Protein AF-C1HEC0-F1 (afdb_monomer_lite)

Organism: Paracoccidioides lutzii (strain ATCC MYA-826 / Pb01) (NCBI:txid502779)

Secondary structure (DSSP, 8-state):
-PPP--EE-SSSSTTGGGTS--TT--TTPBPSS-GGGT-BTTB-HHHHHHHHHSSPPPTT---BHHHHHHHHHHHHHHTT-GGGEE-S-----EEEETTEEEETTTTEEES-EEE---S-SEEPPPPTTTGGGGGSPP--SSS--SSPEEEEE-TTTGGGSS-HHHHHHHHHHHHHHHHHHHHHHTTT-------------HHHHSS-HHHH----TT-EEEEEEEETTEEEEEEE-TTS-EEEEEESEEEEES-EEEE-TTB-HHHHHHHH-SS-HHHHSEE-HHHHHHHHHH-SEEETTEEE-GGGGT--SHHHHHHHHHHHHHHHHHHHHHHHHHHHHHHTTS---S----------------------HHHHHHHHHHHHHHHHHHHHHHHHHHHH--

pLDDT: mean 75.12, std 21.75, range [28.03, 98.31]

InterPro domains:
  IPR029731 OSGIN 1/2 [PTHR15192] (161-333)
  IPR036188 FAD/NAD(P)-binding domain superfamily [G3DSA:3.50.50.60] (1-130)
  IPR036188 FAD/NAD(P)-binding domain superfamily [SSF51905] (12-165)

Sequence (402 aa):
MATSHLVFGDVDQPGGQWTDCPEGTTADVRSLIYAGMLSLPGYSFSEHHEQVHGCSLPPFTRPSRQAVAEYLAAYSISVGISGSIRCNEEIQGIVRTENGFYIGSHNITCNKLILASGVFAESIPPTPLLLPLLRLPSPSPVLSRPAPLLVVGYQSIASEKLPSASLARVRGYYRLMKRAFVQLNQNGSSRSPKLVGGTSIPFLEGRNWEDDYEGIPNTIITDVVLDYETALVAFRCQAGITFSRKVSGLAYVVGRQSTLSYLSNNLLAEIFGKQSLKECERISRKRMRARALEGLEVTNNVFIIGSLTGDSLIRFAYGGCIYAAGRLIQTDLNIQIEEECSQNSGPKTADSEQRIIQSGRGERNHIVLNANESELQKHVERDLAAIWVKSWWDSMFSLIFH

Structure (mmCIF, N/CA/C/O backbone):
data_AF-C1HEC0-F1
#
_entry.id   AF-C1HEC0-F1
#
loop_
_atom_site.group_PDB
_atom_site.id
_atom_site.type_symbol
_atom_site.label_atom_id
_atom_site.label_alt_id
_atom_site.label_comp_id
_atom_site.label_asym_id
_atom_site.label_entity_id
_atom_site.label_seq_id
_atom_site.pdbx_PDB_ins_code
_atom_site.Cartn_x
_atom_site.Cartn_y
_atom_site.Cartn_z
_atom_site.occupancy
_atom_site.B_iso_or_equiv
_atom_site.auth_seq_id
_atom_site.auth_comp_id
_atom_site.auth_asym_id
_atom_site.auth_atom_id
_atom_site.pdbx_PDB_model_num
ATOM 1 N N . MET A 1 1 ? -21.307 -5.844 21.904 1.00 54.81 1 MET A N 1
ATOM 2 C CA . MET A 1 1 ? -22.280 -5.427 20.868 1.00 54.81 1 MET A CA 1
ATOM 3 C C . MET A 1 1 ? -21.508 -5.000 19.629 1.00 54.81 1 MET A C 1
ATOM 5 O O . MET A 1 1 ? -20.398 -4.510 19.790 1.00 54.81 1 MET A O 1
ATOM 9 N N . ALA A 1 2 ? -22.041 -5.214 18.426 1.00 72.50 2 ALA A N 1
ATOM 10 C CA . ALA A 1 2 ? -21.462 -4.652 17.204 1.00 72.50 2 ALA A CA 1
ATOM 11 C C . ALA A 1 2 ? -22.062 -3.259 16.959 1.00 72.50 2 ALA A C 1
ATOM 13 O O . ALA A 1 2 ? -23.281 -3.107 17.019 1.00 72.50 2 ALA A O 1
ATOM 14 N N . THR A 1 3 ? -21.225 -2.255 16.700 1.00 79.88 3 THR A N 1
ATOM 15 C CA . THR A 1 3 ? -21.680 -0.901 16.351 1.00 79.88 3 THR A CA 1
ATOM 16 C C . THR A 1 3 ? -22.266 -0.898 14.933 1.00 79.88 3 THR A C 1
ATOM 18 O O . THR A 1 3 ? -21.709 -1.517 14.018 1.00 79.88 3 THR A O 1
ATOM 21 N N . SER A 1 4 ? -23.392 -0.203 14.736 1.00 89.38 4 SER A N 1
ATOM 22 C CA . SER A 1 4 ? -23.985 -0.009 13.405 1.00 89.38 4 SER A CA 1
ATOM 23 C C . SER A 1 4 ? -23.022 0.767 12.503 1.00 89.38 4 SER A C 1
ATOM 25 O O . SER A 1 4 ? -22.470 1.787 12.915 1.00 89.38 4 SER A O 1
ATOM 27 N N . HIS A 1 5 ? -22.797 0.284 11.282 1.00 92.75 5 HIS A N 1
ATOM 28 C CA . HIS A 1 5 ? -21.830 0.871 10.359 1.00 92.75 5 HIS A CA 1
ATOM 29 C C . HIS A 1 5 ? -22.242 0.679 8.898 1.00 92.75 5 HIS A C 1
ATOM 31 O O . HIS A 1 5 ? -22.913 -0.293 8.543 1.00 92.75 5 HIS A O 1
ATOM 37 N N . LEU A 1 6 ? -21.789 1.613 8.061 1.00 96.06 6 LEU A N 1
ATOM 38 C CA . LEU A 1 6 ? -21.900 1.581 6.607 1.00 96.06 6 LEU A CA 1
ATOM 39 C C . LEU A 1 6 ? -20.525 1.857 5.996 1.00 96.06 6 LEU A C 1
ATOM 41 O O . LEU A 1 6 ? -19.782 2.711 6.482 1.00 96.06 6 LEU A O 1
ATOM 45 N N . VAL A 1 7 ? -20.198 1.131 4.933 1.00 96.06 7 VAL A N 1
ATOM 46 C CA . VAL A 1 7 ? -18.958 1.265 4.166 1.00 96.06 7 VAL A CA 1
ATOM 47 C C . VAL A 1 7 ? -19.335 1.580 2.728 1.00 96.06 7 VAL A C 1
ATOM 49 O O . VAL A 1 7 ? -20.123 0.849 2.142 1.00 96.06 7 VAL A O 1
ATOM 52 N N . PHE A 1 8 ? -18.763 2.636 2.159 1.00 96.56 8 PHE A N 1
ATOM 53 C CA . PHE A 1 8 ? -19.037 3.070 0.789 1.00 96.56 8 PHE A CA 1
ATOM 54 C C . PHE A 1 8 ? -17.798 2.892 -0.088 1.00 96.56 8 PHE A C 1
ATOM 56 O O . PHE A 1 8 ? -16.677 3.147 0.365 1.00 96.56 8 PHE A O 1
ATOM 63 N N . GLY A 1 9 ? -18.007 2.466 -1.330 1.00 94.50 9 GLY A N 1
ATOM 64 C CA . GLY A 1 9 ? -16.983 2.345 -2.359 1.00 94.50 9 GLY A CA 1
ATOM 65 C C . GLY A 1 9 ? -17.551 2.667 -3.738 1.00 94.50 9 GLY A C 1
ATOM 66 O O . GLY A 1 9 ? -18.682 2.308 -4.057 1.00 94.50 9 GLY A O 1
ATOM 67 N N . ASP A 1 10 ? -16.739 3.321 -4.558 1.00 91.81 10 ASP A N 1
ATOM 68 C CA . ASP A 1 10 ? -17.052 3.748 -5.925 1.00 91.81 10 ASP A CA 1
ATOM 69 C C . ASP A 1 10 ? -16.916 2.625 -6.967 1.00 91.81 10 ASP A C 1
ATOM 71 O O . ASP A 1 10 ? -17.342 2.783 -8.107 1.00 91.81 10 ASP A O 1
ATOM 75 N N . VAL A 1 11 ? -16.364 1.478 -6.568 1.00 91.06 11 VAL A N 1
ATOM 76 C CA . VAL A 1 11 ? -16.223 0.272 -7.395 1.00 91.06 11 VAL A CA 1
ATOM 77 C C . VAL A 1 11 ? -17.400 -0.691 -7.220 1.00 91.06 11 VAL A C 1
ATOM 79 O O . VAL A 1 11 ? -18.119 -0.653 -6.218 1.00 91.06 11 VAL A O 1
ATOM 82 N N . ASP A 1 12 ? -17.573 -1.589 -8.187 1.00 91.88 12 ASP A N 1
ATOM 83 C CA . ASP A 1 12 ? -18.703 -2.516 -8.299 1.00 91.88 12 ASP A CA 1
ATOM 84 C C . ASP A 1 12 ? -18.696 -3.671 -7.292 1.00 91.88 12 ASP A C 1
ATOM 86 O O . ASP A 1 12 ? -19.748 -4.249 -7.011 1.00 91.88 12 ASP A O 1
ATOM 90 N N . GLN A 1 13 ? -17.540 -3.974 -6.706 1.00 93.06 13 GLN A N 1
ATOM 91 C CA . GLN A 1 13 ? -17.384 -5.008 -5.689 1.00 93.06 13 GLN A CA 1
ATOM 92 C C . GLN A 1 13 ? -16.298 -4.652 -4.658 1.00 93.06 13 GLN A C 1
ATOM 94 O O . GLN A 1 13 ? -15.401 -3.851 -4.937 1.00 93.06 13 GLN A O 1
ATOM 99 N N . PRO A 1 14 ? -16.314 -5.258 -3.455 1.00 93.44 14 PRO A N 1
ATOM 100 C CA . PRO A 1 14 ? -15.252 -5.060 -2.476 1.00 93.44 14 PRO A CA 1
ATOM 101 C C . PRO A 1 14 ? -13.889 -5.514 -3.012 1.00 93.44 14 PRO A C 1
ATOM 103 O O . PRO A 1 14 ? -13.764 -6.537 -3.678 1.00 93.44 14 PRO A O 1
ATOM 106 N N . GLY A 1 15 ? -12.841 -4.769 -2.668 1.00 90.62 15 GLY A N 1
ATOM 107 C CA . GLY A 1 15 ? -11.467 -5.061 -3.091 1.00 90.62 15 GLY A CA 1
ATOM 108 C C . GLY A 1 15 ? -10.630 -3.806 -3.324 1.00 90.62 15 GLY A C 1
ATOM 109 O O . GLY A 1 15 ? -9.398 -3.872 -3.282 1.00 90.62 15 GLY A O 1
ATOM 110 N N . GLY A 1 16 ? -11.280 -2.650 -3.493 1.00 87.62 16 GLY A N 1
ATOM 111 C CA . GLY A 1 16 ? -10.608 -1.370 -3.718 1.00 87.62 16 GLY A CA 1
ATOM 112 C C . GLY A 1 16 ? -9.693 -1.465 -4.933 1.00 87.62 16 GLY A C 1
ATOM 113 O O . GLY A 1 16 ? -10.071 -2.044 -5.938 1.00 87.62 16 GLY A O 1
ATOM 114 N N . GLN A 1 17 ? -8.439 -1.017 -4.820 1.00 83.94 17 GLN A N 1
ATOM 115 C CA . GLN A 1 17 ? -7.518 -1.051 -5.962 1.00 83.94 17 GLN A CA 1
ATOM 116 C C . GLN A 1 17 ? -7.415 -2.432 -6.637 1.00 83.94 17 GLN A C 1
ATOM 118 O O . GLN A 1 17 ? -7.123 -2.485 -7.819 1.00 83.94 17 GLN A O 1
ATOM 123 N N . TRP A 1 18 ? -7.623 -3.551 -5.933 1.00 88.38 18 TRP A N 1
ATOM 124 C CA . TRP A 1 18 ? -7.474 -4.884 -6.527 1.00 88.38 18 TRP A CA 1
ATOM 125 C C . TRP A 1 18 ? -8.498 -5.181 -7.631 1.00 88.38 18 TRP A C 1
ATOM 127 O O . TRP A 1 18 ? -8.185 -5.995 -8.496 1.00 88.38 18 TRP A O 1
ATOM 137 N N . THR A 1 19 ? -9.656 -4.515 -7.639 1.00 87.00 19 THR A N 1
ATOM 138 C CA . THR A 1 19 ? -10.691 -4.689 -8.673 1.00 87.00 19 THR A CA 1
ATOM 139 C C . THR A 1 19 ? -10.319 -3.993 -9.981 1.00 87.00 19 THR A C 1
ATOM 141 O O . THR A 1 19 ? -10.605 -4.508 -11.058 1.00 87.00 19 THR A O 1
ATOM 144 N N . ASP A 1 20 ? -9.605 -2.871 -9.902 1.00 78.94 20 ASP A N 1
ATOM 145 C CA . ASP A 1 20 ? -9.185 -2.115 -11.080 1.00 78.94 20 ASP A CA 1
ATOM 146 C C . ASP A 1 20 ? -7.992 -2.763 -11.777 1.00 78.94 20 ASP A C 1
ATOM 148 O O . ASP A 1 20 ? -7.100 -3.296 -11.123 1.00 78.94 20 ASP A O 1
ATOM 152 N N . CYS A 1 21 ? -7.885 -2.622 -13.097 1.00 76.25 21 CYS A N 1
ATOM 153 C CA . CYS A 1 21 ? -6.656 -2.907 -13.839 1.00 76.25 21 CYS A CA 1
ATOM 154 C C . CYS A 1 21 ? -6.015 -1.585 -14.283 1.00 76.25 21 CYS A C 1
ATOM 156 O O . CYS A 1 21 ? -6.485 -0.985 -15.250 1.00 76.25 21 CYS A O 1
ATOM 158 N N . PRO A 1 22 ? -4.949 -1.103 -13.611 1.00 69.44 22 PRO A N 1
ATOM 159 C CA . PRO A 1 22 ? -4.229 0.087 -14.042 1.00 69.44 22 PRO A CA 1
ATOM 160 C C . PRO A 1 22 ? -3.825 -0.014 -15.513 1.00 69.44 22 PRO A C 1
ATOM 162 O O . PRO A 1 22 ? -3.410 -1.084 -15.968 1.00 69.44 22 PRO A O 1
ATOM 165 N N . GLU A 1 23 ? -3.900 1.101 -16.239 1.00 62.81 23 GLU A N 1
ATOM 166 C CA . GLU A 1 23 ? -3.520 1.156 -17.652 1.00 62.81 23 GLU A CA 1
ATOM 167 C C . GLU A 1 23 ? -2.161 0.483 -17.909 1.00 62.81 23 GLU A C 1
ATOM 169 O O . GLU A 1 23 ? -1.155 0.774 -17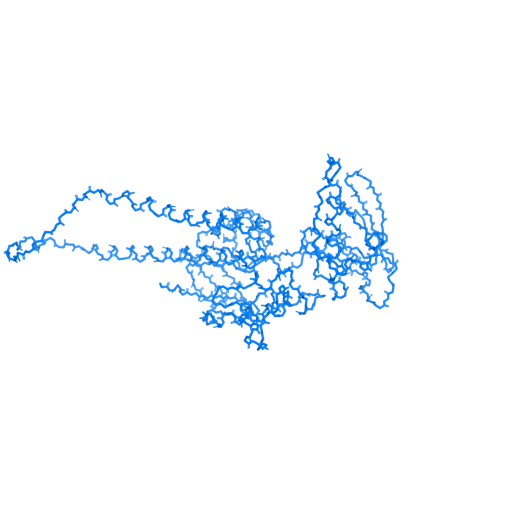.255 1.00 62.81 23 GLU A O 1
ATOM 174 N N . GLY A 1 24 ? -2.138 -0.437 -18.876 1.00 61.75 24 GLY A N 1
ATOM 175 C CA . GLY A 1 24 ? -0.943 -1.195 -19.249 1.00 61.75 24 GLY A CA 1
ATOM 176 C C . GLY A 1 24 ? -0.665 -2.434 -18.394 1.00 61.75 24 GLY A C 1
ATOM 177 O O . GLY A 1 24 ? 0.312 -3.129 -18.666 1.00 61.75 24 GLY A O 1
ATOM 178 N N . THR A 1 25 ? -1.502 -2.741 -17.403 1.00 64.75 25 THR A N 1
ATOM 179 C CA . THR A 1 25 ? -1.455 -4.003 -16.651 1.00 64.75 25 THR A CA 1
ATOM 180 C C . THR A 1 25 ? -2.595 -4.930 -17.037 1.00 64.75 25 THR A C 1
ATOM 182 O O . THR A 1 25 ? -3.514 -4.556 -17.761 1.00 64.75 25 THR A O 1
ATOM 185 N N . THR A 1 26 ? -2.505 -6.168 -16.568 1.00 74.94 26 THR A N 1
ATOM 186 C CA . THR A 1 26 ? -3.503 -7.199 -16.807 1.00 74.94 26 THR A CA 1
ATOM 187 C C . THR A 1 26 ? -3.918 -7.837 -15.479 1.00 74.94 26 THR A C 1
ATOM 189 O O . THR A 1 26 ? -3.178 -7.817 -14.491 1.00 74.94 26 THR A O 1
ATOM 192 N N . ALA A 1 27 ? -5.121 -8.399 -15.442 1.00 79.25 27 ALA A N 1
ATOM 193 C CA . ALA A 1 27 ? -5.706 -9.030 -14.258 1.00 79.25 27 ALA A CA 1
ATOM 194 C C . ALA A 1 27 ? -4.865 -10.210 -13.705 1.00 79.25 27 ALA A C 1
ATOM 196 O O . ALA A 1 27 ? -4.876 -10.499 -12.505 1.00 79.25 27 ALA A O 1
ATOM 197 N N . ASP A 1 28 ? -4.066 -10.850 -14.560 1.00 80.44 28 ASP A N 1
ATOM 198 C CA . ASP A 1 28 ? -3.179 -11.984 -14.274 1.00 80.44 28 ASP A CA 1
ATOM 199 C C . ASP A 1 28 ? -1.830 -11.591 -13.641 1.00 80.44 28 ASP A C 1
ATOM 201 O O . ASP A 1 28 ? -1.041 -12.462 -13.253 1.00 80.44 28 ASP A O 1
ATOM 205 N N . VAL A 1 29 ? -1.555 -10.292 -13.457 1.00 78.81 29 VAL A N 1
ATOM 206 C CA . VAL A 1 29 ? -0.331 -9.840 -12.783 1.00 78.81 29 VAL A CA 1
ATOM 207 C C . VAL A 1 29 ? -0.277 -10.388 -11.360 1.00 78.81 29 VAL A C 1
ATOM 209 O O . VAL A 1 29 ? -1.104 -10.068 -10.509 1.00 78.81 29 VAL A O 1
ATOM 212 N N . ARG A 1 30 ? 0.746 -11.202 -11.079 1.00 8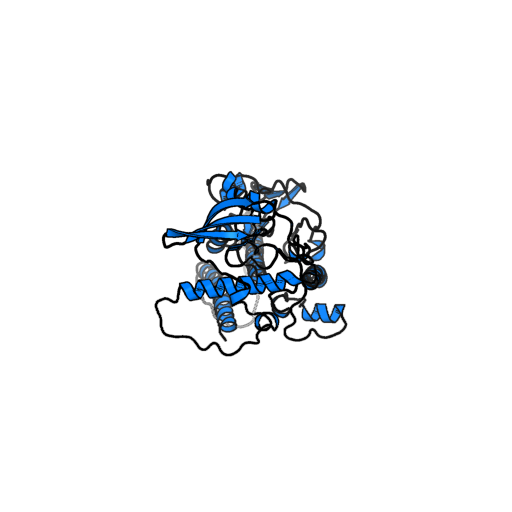3.56 30 ARG A N 1
ATOM 213 C CA . ARG A 1 30 ? 0.948 -11.793 -9.751 1.00 83.56 30 ARG A CA 1
ATOM 214 C C . ARG A 1 30 ? 1.342 -10.750 -8.713 1.00 83.56 30 ARG A C 1
ATOM 216 O O . ARG A 1 30 ? 2.252 -9.939 -8.949 1.00 83.56 30 ARG A O 1
ATOM 223 N N . SER A 1 31 ? 0.727 -10.867 -7.539 1.00 82.62 31 SER A N 1
ATOM 224 C CA . SER A 1 31 ? 1.071 -10.139 -6.324 1.00 82.62 31 SER A CA 1
ATOM 225 C C . SER A 1 31 ? 2.558 -10.285 -5.987 1.00 82.62 31 SER A C 1
ATOM 227 O O . SER A 1 31 ? 3.212 -11.290 -6.285 1.00 82.62 31 SER A O 1
ATOM 229 N N . LEU A 1 32 ? 3.116 -9.258 -5.348 1.00 79.94 32 LEU A N 1
ATOM 230 C CA . LEU A 1 32 ? 4.465 -9.318 -4.779 1.00 79.94 32 LEU A CA 1
ATOM 231 C C . LEU A 1 32 ? 4.505 -10.110 -3.464 1.00 79.94 32 LEU A C 1
ATOM 233 O O . LEU A 1 32 ? 5.590 -10.448 -2.993 1.00 79.94 32 LEU A O 1
ATOM 237 N N . ILE A 1 33 ? 3.337 -10.389 -2.892 1.00 84.06 33 ILE A N 1
ATOM 238 C CA . ILE A 1 33 ? 3.138 -10.982 -1.577 1.00 84.06 33 ILE A CA 1
ATOM 239 C C . ILE A 1 33 ? 2.618 -12.414 -1.761 1.00 84.06 33 ILE A C 1
ATOM 241 O O . ILE A 1 33 ? 1.847 -12.690 -2.682 1.00 84.06 33 ILE A O 1
ATOM 245 N N . TYR A 1 34 ? 3.054 -13.331 -0.899 1.00 90.75 34 TYR A N 1
ATOM 246 C CA . TYR A 1 34 ? 2.520 -14.692 -0.872 1.00 90.75 34 TYR A CA 1
ATOM 247 C C . TYR A 1 34 ? 1.080 -14.700 -0.359 1.00 90.75 34 TYR A C 1
ATOM 249 O O . TYR A 1 34 ? 0.746 -13.937 0.542 1.00 90.75 34 TYR A O 1
ATOM 257 N N . ALA A 1 35 ? 0.250 -15.596 -0.886 1.00 92.19 35 ALA A N 1
ATOM 258 C CA . ALA A 1 35 ? -1.159 -15.718 -0.516 1.00 92.19 35 ALA A CA 1
ATOM 259 C C . ALA A 1 35 ? -1.389 -15.787 1.005 1.00 92.19 35 ALA A C 1
ATOM 261 O O . ALA A 1 35 ? -2.244 -15.077 1.521 1.00 92.19 35 ALA A O 1
ATOM 262 N N . GLY A 1 36 ? -0.562 -16.539 1.742 1.00 88.38 36 GLY A N 1
ATOM 263 C CA . GLY A 1 36 ? -0.682 -16.643 3.202 1.00 88.38 36 GLY A CA 1
ATOM 264 C C . GLY A 1 36 ? -0.524 -15.311 3.952 1.00 88.38 36 GLY A C 1
ATOM 265 O O . GLY A 1 36 ? -1.081 -15.146 5.027 1.00 88.38 36 GLY A O 1
ATOM 266 N N . MET A 1 37 ? 0.180 -14.332 3.376 1.00 88.50 37 MET A N 1
ATOM 267 C CA . MET A 1 37 ? 0.322 -12.984 3.947 1.00 88.50 37 MET A CA 1
ATOM 268 C C . MET A 1 37 ? -0.810 -12.024 3.529 1.00 88.50 37 MET A C 1
ATOM 270 O O . MET A 1 37 ? -0.825 -10.875 3.976 1.00 88.50 37 MET A O 1
ATOM 274 N N . LEU A 1 38 ? -1.705 -12.458 2.636 1.00 90.75 38 LEU A N 1
ATOM 275 C CA . LEU A 1 38 ? -2.911 -11.735 2.211 1.00 90.75 38 LEU A CA 1
ATOM 276 C C . LEU A 1 38 ? -4.170 -12.247 2.928 1.00 90.75 38 LEU A C 1
ATOM 278 O O . LEU A 1 38 ? -5.198 -11.575 2.881 1.00 90.75 38 LEU A O 1
ATOM 282 N N . SER A 1 39 ? -4.086 -13.407 3.587 1.00 92.50 39 SER A N 1
ATOM 283 C CA . SER A 1 39 ? -5.171 -13.984 4.380 1.00 92.50 39 SER A CA 1
ATOM 284 C C . SER A 1 39 ? -5.653 -13.031 5.477 1.00 92.50 39 SER A C 1
ATOM 286 O O . SER A 1 39 ? -4.859 -12.345 6.124 1.00 92.50 39 SER A O 1
ATOM 288 N N . LEU A 1 40 ? -6.964 -13.025 5.695 1.00 93.50 40 LEU A N 1
ATOM 289 C CA . LEU A 1 40 ? -7.668 -12.232 6.690 1.00 93.50 40 LEU A CA 1
ATOM 290 C C . LEU A 1 40 ? -8.301 -13.178 7.725 1.00 93.50 40 LEU A C 1
ATOM 292 O O . LEU A 1 40 ? -8.592 -14.332 7.404 1.00 93.50 40 LEU A O 1
ATOM 296 N N . PRO A 1 41 ? -8.492 -12.737 8.977 1.00 92.19 41 PRO A N 1
ATOM 297 C CA . PRO A 1 41 ? -9.077 -13.589 10.009 1.00 92.19 41 PRO A CA 1
ATOM 298 C C . PRO A 1 41 ? -10.520 -13.995 9.700 1.00 92.19 41 PRO A C 1
ATOM 300 O O . PRO A 1 41 ? -11.295 -13.200 9.185 1.00 92.19 41 PRO A O 1
ATOM 303 N N . GLY A 1 42 ? -10.886 -15.231 10.037 1.00 93.56 42 GLY A N 1
ATOM 304 C CA . GLY A 1 42 ? -12.236 -15.767 9.829 1.00 93.56 42 GLY A CA 1
ATOM 305 C C . GLY A 1 42 ? -12.508 -16.320 8.426 1.00 93.56 42 GLY A C 1
ATOM 306 O O . GLY A 1 42 ? -13.429 -17.114 8.279 1.00 93.56 42 GLY A O 1
ATOM 307 N N . TYR A 1 43 ? -11.708 -15.952 7.421 1.00 95.88 43 TYR A N 1
ATOM 308 C CA . TYR A 1 43 ? -11.748 -16.553 6.087 1.00 95.88 43 TYR A CA 1
ATOM 309 C C . TYR A 1 43 ? -10.427 -16.288 5.361 1.00 95.88 43 TYR A C 1
ATOM 311 O O . TYR A 1 43 ? -10.147 -15.169 4.937 1.00 95.88 43 TYR A O 1
ATOM 319 N N . SER A 1 44 ? -9.587 -17.312 5.264 1.00 95.69 44 SER A N 1
ATOM 320 C CA . SER A 1 44 ? -8.235 -17.253 4.713 1.00 95.69 44 SER A CA 1
ATOM 321 C C . SER A 1 44 ? -8.205 -17.437 3.195 1.00 95.69 44 SER A C 1
ATOM 323 O O . SER A 1 44 ? -9.107 -18.011 2.586 1.00 95.69 44 SER A O 1
ATOM 325 N N . PHE A 1 45 ? -7.104 -17.015 2.564 1.00 95.94 45 PHE A N 1
ATOM 326 C CA . PHE A 1 45 ? -6.920 -17.207 1.124 1.00 95.94 45 PHE A CA 1
ATOM 327 C C . PHE A 1 45 ? -6.862 -18.695 0.739 1.00 95.94 45 PHE A C 1
ATOM 329 O O . PHE A 1 45 ? -7.312 -19.079 -0.336 1.00 95.94 45 PHE A O 1
ATOM 336 N N . SER A 1 46 ? -6.302 -19.546 1.605 1.00 96.00 46 SER A N 1
ATOM 337 C CA . SER A 1 46 ? -6.260 -20.997 1.396 1.00 96.00 46 SER A CA 1
ATOM 338 C C . SER A 1 46 ? -7.649 -21.625 1.415 1.00 96.00 46 SER A C 1
ATOM 340 O O . SER A 1 46 ? -7.943 -22.414 0.523 1.00 96.00 46 SER A O 1
ATOM 342 N N . GLU A 1 47 ? -8.501 -21.240 2.371 1.00 96.81 47 GLU A N 1
ATOM 343 C CA . GLU A 1 47 ? -9.893 -21.708 2.441 1.00 96.81 47 GLU A CA 1
ATOM 344 C C . GLU A 1 47 ? -10.678 -21.253 1.208 1.00 96.81 47 GLU A C 1
ATOM 346 O O . GLU A 1 47 ? -11.388 -22.048 0.598 1.00 96.81 47 GLU A O 1
ATOM 351 N N . HIS A 1 48 ? -10.486 -20.002 0.780 1.00 97.31 48 HIS A N 1
ATOM 352 C CA . HIS A 1 48 ? -11.085 -19.495 -0.451 1.00 97.31 48 HIS A CA 1
ATOM 353 C C . HIS A 1 48 ? -10.645 -20.282 -1.689 1.00 97.31 48 HIS A C 1
ATOM 355 O O . HIS A 1 48 ? -11.477 -20.704 -2.488 1.00 97.31 48 HIS A O 1
ATOM 361 N N . HIS A 1 49 ? -9.340 -20.519 -1.839 1.00 96.81 49 HIS A N 1
ATOM 362 C CA . HIS A 1 49 ? -8.805 -21.282 -2.964 1.00 96.81 49 HIS A CA 1
ATOM 363 C C . HIS A 1 49 ? -9.356 -22.711 -2.994 1.00 96.81 49 HIS A C 1
ATOM 365 O O . HIS A 1 49 ? -9.733 -23.200 -4.056 1.00 96.81 49 HIS A O 1
ATOM 371 N N . GLU A 1 50 ? -9.425 -23.379 -1.843 1.00 97.25 50 GLU A N 1
ATOM 372 C CA . GLU A 1 50 ? -9.989 -24.724 -1.739 1.00 97.25 50 GLU A CA 1
ATOM 373 C C . GLU A 1 50 ? -11.482 -24.741 -2.081 1.00 97.25 50 GLU A C 1
ATOM 375 O O . GLU A 1 50 ? -11.923 -25.604 -2.836 1.00 97.25 50 GLU A O 1
ATOM 380 N N . GLN A 1 51 ? -12.245 -23.747 -1.624 1.00 96.38 51 GLN A N 1
ATOM 381 C CA . GLN A 1 51 ? -13.666 -23.618 -1.940 1.00 96.38 51 GLN A CA 1
ATOM 382 C C . GLN A 1 51 ? -13.925 -23.375 -3.436 1.00 96.38 51 GLN A C 1
ATOM 384 O O . GLN A 1 51 ? -14.876 -23.926 -3.988 1.00 96.38 51 GLN A O 1
ATOM 389 N N . VAL A 1 52 ? -13.101 -22.555 -4.096 1.00 95.81 52 VAL A N 1
ATOM 390 C CA . VAL A 1 52 ? -13.279 -22.185 -5.512 1.00 95.81 52 VAL A CA 1
ATOM 391 C C . VAL A 1 52 ? -12.720 -23.247 -6.465 1.00 95.81 52 VAL A C 1
ATOM 393 O O . VAL A 1 52 ? -13.320 -23.514 -7.505 1.00 95.81 52 VAL A O 1
ATOM 396 N N . HIS A 1 53 ? -11.581 -23.861 -6.136 1.00 95.88 53 HIS A N 1
ATOM 397 C CA . HIS A 1 53 ? -10.862 -24.768 -7.040 1.00 95.88 53 HIS A CA 1
ATOM 398 C C . HIS A 1 53 ? -10.926 -26.247 -6.635 1.00 95.88 53 HIS A C 1
ATOM 400 O O . HIS A 1 53 ? -10.472 -27.101 -7.396 1.00 95.88 53 HIS A O 1
ATOM 406 N N . GLY A 1 54 ? -11.467 -26.569 -5.457 1.00 97.06 54 GLY A N 1
ATOM 407 C CA . GLY A 1 54 ? -11.572 -27.940 -4.951 1.00 97.06 54 GLY A CA 1
ATOM 408 C C . GLY A 1 54 ? -10.229 -28.579 -4.585 1.00 97.06 54 GLY A C 1
ATOM 409 O O . GLY A 1 54 ? -10.138 -29.803 -4.496 1.00 97.06 54 GLY A O 1
ATOM 410 N N . CYS A 1 55 ? -9.167 -27.784 -4.423 1.00 96.69 55 CYS A N 1
ATOM 411 C CA . CYS A 1 55 ? -7.832 -28.277 -4.099 1.00 96.69 55 CYS A CA 1
ATOM 412 C C . CYS A 1 55 ? -7.057 -27.320 -3.187 1.00 96.69 55 CYS A C 1
ATOM 414 O O . CYS A 1 55 ? -7.293 -26.106 -3.161 1.00 96.69 55 CYS A O 1
ATOM 416 N N . SER A 1 56 ? -6.097 -27.874 -2.445 1.00 95.38 56 SER A N 1
ATOM 417 C CA . SER A 1 56 ? -5.267 -27.095 -1.533 1.00 95.38 56 SER A CA 1
ATOM 418 C C . SER A 1 56 ? -4.390 -26.095 -2.286 1.00 95.38 56 SER A C 1
ATOM 420 O O . SER A 1 56 ? -3.857 -26.364 -3.365 1.00 95.38 56 SER A O 1
ATOM 422 N N . LEU A 1 57 ? -4.227 -24.912 -1.695 1.00 94.62 57 LEU A N 1
ATOM 423 C CA . LEU A 1 57 ? -3.373 -23.869 -2.243 1.00 94.62 57 LEU A CA 1
ATOM 424 C C . LEU A 1 57 ? -1.897 -24.313 -2.198 1.00 94.62 57 LEU A C 1
ATOM 426 O O . LEU A 1 57 ? -1.382 -24.577 -1.106 1.00 94.62 57 LEU A O 1
ATOM 430 N N . PRO A 1 58 ? -1.170 -24.334 -3.331 1.00 93.94 58 PRO A N 1
ATOM 431 C CA . PRO A 1 58 ? 0.238 -24.706 -3.323 1.00 93.94 58 PRO A CA 1
ATOM 432 C C . PRO A 1 58 ? 1.083 -23.775 -2.429 1.00 93.94 58 PRO A C 1
ATOM 434 O O . PRO A 1 58 ? 0.844 -22.557 -2.402 1.00 93.94 58 PRO A O 1
ATOM 437 N N . PRO A 1 59 ? 2.112 -24.291 -1.730 1.00 90.25 59 PRO A N 1
ATOM 438 C CA . PRO A 1 59 ? 3.024 -23.465 -0.945 1.00 90.25 59 PRO A CA 1
ATOM 439 C C . PRO A 1 59 ? 3.671 -22.354 -1.782 1.00 90.25 59 PRO A C 1
ATOM 441 O O . PRO A 1 59 ? 3.955 -22.529 -2.965 1.00 90.25 59 PRO A O 1
ATOM 444 N N . PHE A 1 60 ? 3.928 -21.200 -1.160 1.00 89.50 60 PHE A N 1
ATOM 445 C CA . PHE A 1 60 ? 4.563 -20.035 -1.802 1.00 89.50 60 PHE A CA 1
ATOM 446 C C . PHE A 1 60 ? 3.817 -19.483 -3.031 1.00 89.50 60 PHE A C 1
ATOM 448 O O . PHE A 1 60 ? 4.396 -18.743 -3.836 1.00 89.50 60 PHE A O 1
ATOM 455 N N . THR A 1 61 ? 2.518 -19.774 -3.160 1.00 91.94 61 THR A N 1
ATOM 456 C CA . THR A 1 61 ? 1.682 -19.198 -4.218 1.00 91.94 61 THR A CA 1
ATOM 457 C C . THR A 1 61 ? 1.641 -17.676 -4.109 1.00 91.94 61 THR A C 1
ATOM 459 O O . THR A 1 61 ? 1.411 -17.106 -3.039 1.00 91.94 61 THR A O 1
ATOM 462 N N . ARG A 1 62 ? 1.861 -17.003 -5.242 1.00 92.62 62 ARG A N 1
ATOM 463 C CA . ARG A 1 62 ? 1.640 -15.563 -5.410 1.00 92.62 62 ARG A CA 1
ATOM 464 C C . ARG A 1 62 ? 0.412 -15.373 -6.295 1.00 92.62 62 ARG A C 1
ATOM 466 O O . ARG A 1 62 ? 0.545 -15.568 -7.507 1.00 92.62 62 ARG A O 1
ATOM 473 N N . PRO A 1 63 ? -0.753 -15.045 -5.714 1.00 91.62 63 PRO A N 1
ATOM 474 C CA . PRO A 1 63 ? -2.002 -14.984 -6.461 1.00 91.62 63 PRO A CA 1
ATOM 475 C C . PRO A 1 63 ? -1.957 -13.866 -7.503 1.00 91.62 63 PRO A C 1
ATOM 477 O O . PRO A 1 63 ? -1.206 -12.895 -7.353 1.00 91.62 63 PRO A O 1
ATOM 480 N N . SER A 1 64 ? -2.734 -14.015 -8.575 1.00 91.19 64 SER A N 1
ATOM 481 C CA . SER A 1 64 ? -2.987 -12.923 -9.518 1.00 91.19 64 SER A CA 1
ATOM 482 C C . SER A 1 64 ? -3.751 -11.794 -8.828 1.00 91.19 64 SER A C 1
ATOM 484 O O . SER A 1 64 ? -4.372 -11.999 -7.785 1.00 91.19 64 SER A O 1
ATOM 486 N N . ARG A 1 65 ? -3.716 -10.593 -9.409 1.00 89.94 65 ARG A N 1
ATOM 487 C CA . ARG A 1 65 ? -4.518 -9.459 -8.941 1.00 89.94 65 ARG A CA 1
ATOM 488 C C . ARG A 1 65 ? -6.000 -9.828 -8.874 1.00 89.94 65 ARG A C 1
ATOM 490 O O . ARG A 1 65 ? -6.624 -9.591 -7.847 1.00 89.94 65 ARG A O 1
ATOM 497 N N . GLN A 1 66 ? -6.500 -10.482 -9.921 1.00 91.31 66 GLN A N 1
ATOM 498 C CA . GLN A 1 66 ? -7.863 -11.000 -9.979 1.00 91.31 66 GLN A CA 1
ATOM 499 C C . GLN A 1 66 ? -8.181 -11.949 -8.822 1.00 91.31 66 GLN A C 1
ATOM 501 O O . GLN A 1 66 ? -9.159 -11.726 -8.123 1.00 91.31 66 GLN A O 1
ATOM 506 N N . ALA A 1 67 ? -7.324 -12.936 -8.548 1.00 94.06 67 ALA A N 1
ATOM 507 C CA . ALA A 1 67 ? -7.566 -13.878 -7.457 1.00 94.06 67 ALA A CA 1
ATOM 508 C C . ALA A 1 67 ? -7.571 -13.186 -6.079 1.00 94.06 67 ALA A C 1
ATOM 510 O O . ALA A 1 67 ? -8.268 -13.616 -5.167 1.00 94.06 67 ALA A O 1
ATOM 511 N N . VAL A 1 68 ? -6.811 -12.095 -5.907 1.00 94.25 68 VAL A N 1
ATOM 512 C CA . VAL A 1 68 ? -6.891 -11.266 -4.691 1.00 94.25 68 VAL A CA 1
ATOM 513 C C . VAL A 1 68 ? -8.202 -10.483 -4.629 1.00 94.25 68 VAL A C 1
ATOM 515 O O . VAL A 1 68 ? -8.792 -10.406 -3.557 1.00 94.25 68 VAL A O 1
ATOM 518 N N . ALA A 1 69 ? -8.664 -9.918 -5.745 1.00 93.94 69 ALA A N 1
ATOM 519 C CA . ALA A 1 69 ? -9.935 -9.200 -5.805 1.00 93.94 69 ALA A CA 1
ATOM 520 C C . ALA A 1 69 ? -11.125 -10.121 -5.494 1.00 93.94 69 ALA A C 1
ATOM 522 O O . ALA A 1 69 ? -11.927 -9.802 -4.622 1.00 93.94 69 ALA A O 1
ATOM 523 N N . GLU A 1 70 ? -11.181 -11.292 -6.132 1.00 94.94 70 GLU A N 1
ATOM 524 C CA . GLU A 1 70 ? -12.206 -12.321 -5.907 1.00 94.94 70 GLU A CA 1
ATOM 525 C C . GLU A 1 70 ? -12.230 -12.778 -4.443 1.00 94.94 70 GLU A C 1
ATOM 527 O O . GLU A 1 70 ? -13.291 -12.825 -3.819 1.00 94.94 70 GLU A O 1
ATOM 532 N N . TYR A 1 71 ? -11.052 -13.012 -3.857 1.00 96.62 71 TYR A N 1
ATOM 533 C CA . TYR A 1 71 ? -10.919 -13.341 -2.442 1.00 96.62 71 TYR A CA 1
ATOM 534 C C . TYR A 1 71 ? -11.460 -12.236 -1.519 1.00 96.62 71 TYR A C 1
ATOM 536 O O . TYR A 1 71 ? -12.200 -12.529 -0.581 1.00 96.62 71 TYR A O 1
ATOM 544 N N . LEU A 1 72 ? -11.115 -10.966 -1.764 1.00 95.06 72 LEU A N 1
ATOM 545 C CA . LEU A 1 72 ? -11.569 -9.843 -0.932 1.00 95.06 72 LEU A CA 1
ATOM 546 C C . LEU A 1 72 ? -13.077 -9.584 -1.069 1.00 95.06 72 LEU A C 1
ATOM 548 O O . LEU A 1 72 ? -13.727 -9.250 -0.075 1.00 95.06 72 LEU A O 1
ATOM 552 N N . ALA A 1 73 ? -13.639 -9.778 -2.262 1.00 95.38 73 ALA A N 1
ATOM 553 C CA . ALA A 1 73 ? -15.078 -9.728 -2.484 1.00 95.38 73 ALA A CA 1
ATOM 554 C C . ALA A 1 73 ? -15.790 -10.844 -1.700 1.00 95.38 73 ALA A C 1
ATOM 556 O O . ALA A 1 73 ? -16.691 -10.562 -0.902 1.00 95.38 73 ALA A O 1
ATOM 557 N N . ALA A 1 74 ? -15.326 -12.091 -1.843 1.00 97.06 74 ALA A N 1
ATOM 558 C CA . ALA A 1 74 ? -15.878 -13.255 -1.149 1.00 97.06 74 ALA A CA 1
ATOM 559 C C . ALA A 1 74 ? -15.754 -13.149 0.377 1.00 97.06 74 ALA A C 1
ATOM 561 O O . ALA A 1 74 ? -16.687 -13.505 1.093 1.00 97.06 74 ALA A O 1
ATOM 562 N N . TYR A 1 75 ? -14.646 -12.595 0.880 1.00 96.94 75 TYR A N 1
ATOM 563 C CA . TYR A 1 75 ? -14.410 -12.402 2.311 1.00 96.94 75 TYR A CA 1
ATOM 564 C C . TYR A 1 75 ? -15.568 -11.669 2.997 1.00 96.94 75 TYR A C 1
ATOM 566 O O . TYR A 1 75 ? -16.038 -12.116 4.040 1.00 96.94 75 TYR A O 1
ATOM 574 N N . SER A 1 76 ? -16.070 -10.584 2.395 1.00 94.69 76 SER A N 1
ATOM 575 C CA . SER A 1 76 ? -17.165 -9.790 2.972 1.00 94.69 76 SER A CA 1
ATOM 576 C C . SER A 1 76 ? -18.459 -10.590 3.174 1.00 94.69 76 SER A C 1
ATOM 578 O O . SER A 1 76 ? -19.188 -10.362 4.141 1.00 94.69 76 SER A O 1
ATOM 580 N N . ILE A 1 77 ? -18.716 -11.554 2.288 1.00 96.44 77 ILE A N 1
ATOM 581 C CA . ILE A 1 77 ? -19.855 -12.468 2.359 1.00 96.44 77 ILE A CA 1
ATOM 582 C C . ILE A 1 77 ? -19.584 -13.530 3.427 1.00 96.44 77 ILE A C 1
ATOM 584 O O . ILE A 1 77 ? -20.416 -13.725 4.310 1.00 96.44 77 ILE A O 1
ATOM 588 N N . SER A 1 78 ? -18.407 -14.164 3.390 1.00 96.75 78 SER A N 1
ATOM 589 C CA . SER A 1 78 ? -18.020 -15.240 4.312 1.00 96.75 78 SER A CA 1
ATOM 590 C C . SER A 1 78 ? -18.057 -14.821 5.782 1.00 96.75 78 SER A C 1
ATOM 592 O O . SER A 1 78 ? -18.434 -15.621 6.633 1.00 96.75 78 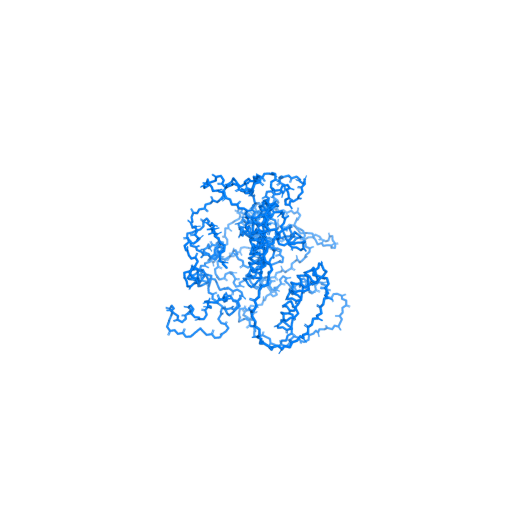SER A O 1
ATOM 594 N N . VAL A 1 79 ? -17.705 -13.568 6.091 1.00 94.50 79 VAL A N 1
ATOM 595 C CA . VAL A 1 79 ? -17.722 -13.041 7.470 1.00 94.50 79 VAL A CA 1
ATOM 596 C C . VAL A 1 79 ? -19.008 -12.280 7.823 1.00 94.50 79 VAL A C 1
ATOM 598 O O . VAL A 1 79 ? -19.107 -11.713 8.908 1.00 94.50 79 VAL A O 1
ATOM 601 N N . GLY A 1 80 ? -20.000 -12.264 6.925 1.00 94.56 80 GLY A N 1
ATOM 602 C CA . GLY A 1 80 ? -21.338 -11.732 7.199 1.00 94.56 80 GLY A CA 1
ATOM 603 C C . GLY A 1 80 ? -21.443 -10.205 7.279 1.00 94.56 80 GLY A C 1
ATOM 604 O O . GLY A 1 80 ? -22.365 -9.701 7.914 1.00 94.56 80 GLY A O 1
ATOM 605 N N . ILE A 1 81 ? -20.528 -9.461 6.647 1.00 93.81 81 ILE A N 1
ATOM 606 C CA . ILE A 1 81 ? -20.521 -7.981 6.654 1.00 93.81 81 ILE A CA 1
ATOM 607 C C . ILE A 1 81 ? -20.976 -7.359 5.330 1.00 93.81 81 ILE A C 1
ATOM 609 O O . ILE A 1 81 ? -21.054 -6.137 5.220 1.00 93.81 81 ILE A O 1
ATOM 613 N N . SER A 1 82 ? -21.281 -8.172 4.317 1.00 95.00 82 SER A N 1
ATOM 614 C CA . SER A 1 82 ? -21.673 -7.699 2.984 1.00 95.00 82 SER A CA 1
ATOM 615 C C . SER A 1 82 ? -22.878 -6.749 3.006 1.00 95.00 82 SER A C 1
ATOM 617 O O . SER A 1 82 ? -22.912 -5.801 2.230 1.00 95.00 82 SER A O 1
ATOM 619 N N . GLY A 1 83 ? -23.823 -6.929 3.938 1.00 95.19 83 GLY A N 1
ATOM 620 C CA . GLY A 1 83 ? -24.993 -6.052 4.092 1.00 95.19 83 GLY A CA 1
ATOM 621 C C . GLY A 1 83 ? -24.676 -4.613 4.528 1.00 95.19 83 GLY A C 1
ATOM 622 O O . GLY A 1 83 ? -25.509 -3.726 4.342 1.00 95.19 83 GLY A O 1
ATOM 623 N N . SER A 1 84 ? -23.482 -4.368 5.073 1.00 95.44 84 SER A N 1
ATOM 624 C CA . SER A 1 84 ? -23.008 -3.035 5.469 1.00 95.44 84 SER A CA 1
ATOM 625 C C . SER A 1 84 ? -22.189 -2.337 4.380 1.00 95.44 84 SER A C 1
ATOM 627 O O . SER A 1 84 ? -21.790 -1.189 4.578 1.00 95.44 84 SER A O 1
ATOM 629 N N . ILE A 1 85 ? -21.921 -2.996 3.248 1.00 96.06 85 ILE A N 1
ATOM 630 C CA . ILE A 1 85 ? -21.097 -2.456 2.162 1.00 96.06 85 ILE A CA 1
ATOM 631 C C . ILE A 1 85 ? -21.992 -1.969 1.017 1.00 96.06 85 ILE A C 1
ATOM 633 O O . ILE A 1 85 ? -22.871 -2.683 0.540 1.00 96.06 85 ILE A O 1
ATOM 637 N N . ARG A 1 86 ? -21.743 -0.740 0.568 1.00 96.56 86 ARG A N 1
ATOM 638 C CA . ARG A 1 86 ? -22.389 -0.070 -0.557 1.00 96.56 86 ARG A CA 1
ATOM 639 C C . ARG A 1 86 ? -21.366 0.134 -1.672 1.00 96.56 86 ARG A C 1
ATOM 641 O O . ARG A 1 86 ? -20.380 0.844 -1.484 1.00 96.56 86 ARG A O 1
ATOM 648 N N . CYS A 1 87 ? -21.579 -0.542 -2.794 1.00 95.06 87 CYS A N 1
ATOM 649 C CA . CYS A 1 87 ? -20.728 -0.495 -3.985 1.00 95.06 87 CYS A CA 1
ATOM 650 C C . CYS A 1 87 ? -21.348 0.419 -5.051 1.00 95.06 87 CYS A C 1
ATOM 652 O O . CYS A 1 87 ? -22.565 0.594 -5.067 1.00 95.06 87 CYS A O 1
ATOM 654 N N . ASN A 1 88 ? -20.531 0.940 -5.970 1.00 95.06 88 ASN A N 1
ATOM 655 C CA . ASN A 1 88 ? -20.914 1.950 -6.969 1.00 95.06 88 ASN A CA 1
ATOM 656 C C . ASN A 1 88 ? -21.497 3.243 -6.360 1.00 95.06 88 ASN A C 1
ATOM 658 O O . ASN A 1 88 ? -22.353 3.889 -6.965 1.00 95.06 88 ASN A O 1
ATOM 662 N N . GLU A 1 89 ? -21.048 3.620 -5.163 1.00 95.81 89 GLU A N 1
ATOM 663 C CA . GLU A 1 89 ? -21.523 4.802 -4.439 1.00 95.81 89 GLU A CA 1
ATOM 664 C C . GLU A 1 89 ? -20.342 5.730 -4.119 1.00 95.81 89 GLU A C 1
ATOM 666 O O . GLU A 1 89 ? -19.514 5.455 -3.248 1.00 95.81 89 GLU A O 1
ATOM 671 N N . GLU A 1 90 ? -20.255 6.854 -4.837 1.00 94.25 90 GLU A N 1
ATOM 672 C CA . GLU A 1 90 ? -19.232 7.874 -4.601 1.00 94.25 90 GLU A CA 1
ATOM 673 C C . GLU A 1 90 ? -19.662 8.824 -3.476 1.00 94.25 90 GLU A C 1
ATOM 675 O O . GLU A 1 90 ? -20.726 9.449 -3.517 1.00 94.25 90 GLU A O 1
ATOM 680 N N . ILE A 1 91 ? -18.807 8.978 -2.465 1.00 95.56 91 ILE A N 1
ATOM 681 C CA . ILE A 1 91 ? -19.073 9.865 -1.336 1.00 95.56 91 ILE A CA 1
ATOM 682 C C . ILE A 1 91 ? -18.571 11.272 -1.625 1.00 95.56 91 ILE A C 1
ATOM 684 O O . ILE A 1 91 ? -17.390 11.495 -1.874 1.00 95.56 91 ILE A O 1
ATOM 688 N N . GLN A 1 92 ? -19.467 12.243 -1.482 1.00 96.12 92 GLN A N 1
ATOM 689 C CA . GLN A 1 92 ? -19.163 13.668 -1.567 1.00 96.12 92 GLN A CA 1
ATOM 690 C C . GLN A 1 92 ? -19.881 14.472 -0.477 1.00 96.12 92 GLN A C 1
ATOM 692 O O . GLN A 1 92 ? -20.914 14.051 0.063 1.00 96.12 92 GLN A O 1
ATOM 697 N N . GLY A 1 93 ? -19.338 15.658 -0.186 1.00 96.25 93 GLY A N 1
ATOM 698 C CA . GLY A 1 93 ? -19.973 16.659 0.669 1.00 96.25 93 GLY A CA 1
ATOM 699 C C . GLY A 1 93 ? -19.986 16.296 2.152 1.00 96.25 93 GLY A C 1
ATOM 700 O O . GLY A 1 93 ? -21.007 16.497 2.806 1.00 96.25 93 GLY A O 1
ATOM 701 N N . ILE A 1 94 ? -18.887 15.748 2.684 1.00 97.81 94 ILE A N 1
ATOM 702 C CA . ILE A 1 94 ? -18.779 15.443 4.115 1.00 97.81 94 ILE A CA 1
ATOM 703 C C . ILE A 1 94 ? -18.491 16.722 4.905 1.00 97.81 94 ILE A C 1
ATOM 705 O O . ILE A 1 94 ? -17.442 17.359 4.748 1.00 97.81 94 ILE A O 1
ATOM 709 N N . VAL A 1 95 ? -19.405 17.074 5.803 1.00 97.69 95 VAL A N 1
ATOM 710 C CA . VAL A 1 95 ? -19.316 18.263 6.656 1.00 97.69 95 VAL A CA 1
ATOM 711 C C . VAL A 1 95 ? -19.412 17.845 8.119 1.00 97.69 95 VAL A C 1
ATOM 713 O O . VAL A 1 95 ? -20.200 16.969 8.466 1.00 97.69 95 VAL A O 1
ATOM 716 N N . ARG A 1 96 ? -18.614 18.472 8.990 1.00 97.56 96 ARG A N 1
ATOM 717 C CA . ARG A 1 96 ? -18.761 18.308 10.439 1.00 97.56 96 ARG A CA 1
ATOM 718 C C . ARG A 1 96 ? -20.021 19.028 10.927 1.00 97.56 96 ARG A C 1
ATOM 720 O O . ARG A 1 96 ? -20.261 20.176 10.563 1.00 97.56 96 ARG A O 1
ATOM 727 N N . THR A 1 97 ? -20.775 18.369 11.794 1.00 97.06 97 THR A N 1
ATOM 728 C CA . THR A 1 97 ? -21.914 18.928 12.533 1.00 97.06 97 THR A CA 1
ATOM 729 C C . THR A 1 97 ? -21.602 18.942 14.030 1.00 97.06 97 THR A C 1
ATOM 731 O O . THR A 1 97 ? -20.602 18.371 14.459 1.00 97.06 97 THR A O 1
ATOM 734 N N . GLU A 1 98 ? -22.472 19.540 14.843 1.00 94.12 98 GLU A N 1
ATOM 735 C CA . GLU A 1 98 ? -22.321 19.560 16.308 1.00 94.12 98 GLU A CA 1
ATOM 736 C C . GLU A 1 98 ? -22.198 18.143 16.902 1.00 94.12 98 GLU A C 1
ATOM 738 O O . GLU A 1 98 ? -21.308 17.884 17.706 1.00 94.12 98 GLU A O 1
ATOM 743 N N . ASN A 1 99 ? -23.003 17.199 16.399 1.00 91.75 99 ASN A N 1
ATOM 744 C CA . ASN A 1 99 ? -23.086 15.827 16.920 1.00 91.75 99 ASN A CA 1
ATOM 745 C C . ASN A 1 99 ? -22.356 14.768 16.069 1.00 91.75 99 ASN A C 1
ATOM 747 O O . ASN A 1 99 ? -22.604 13.575 16.231 1.00 91.75 99 ASN A O 1
ATOM 751 N N . GLY A 1 100 ? -21.487 15.168 15.131 1.00 96.19 100 GLY A N 1
ATOM 752 C CA . GLY A 1 100 ? -20.823 14.218 14.229 1.00 96.19 100 GLY A CA 1
ATOM 753 C C . GLY A 1 100 ? -20.584 14.771 12.830 1.00 96.19 100 GLY A C 1
ATOM 754 O O . GLY A 1 100 ? -19.909 15.789 12.664 1.00 96.19 100 GLY A O 1
ATOM 755 N N . PHE A 1 101 ? -21.112 14.082 11.822 1.00 98.25 101 PHE A N 1
ATOM 756 C CA . PHE A 1 101 ? -20.883 14.364 10.411 1.00 98.25 101 PHE A CA 1
ATOM 757 C C . PHE A 1 101 ? -22.160 14.193 9.594 1.00 98.25 101 PHE A C 1
ATOM 759 O O . PHE A 1 101 ? -22.968 13.302 9.852 1.00 98.25 101 PHE A O 1
ATOM 766 N N . TYR A 1 102 ? -22.291 15.018 8.561 1.00 98.31 102 TYR A N 1
ATOM 767 C CA . TYR A 1 102 ? -23.305 14.914 7.522 1.00 98.31 102 TYR A CA 1
ATOM 768 C C . TYR A 1 102 ? -22.638 14.564 6.190 1.00 98.31 102 TYR A C 1
ATOM 770 O O . TYR A 1 102 ? -21.651 15.195 5.809 1.00 98.31 102 TYR A O 1
ATOM 778 N N . ILE A 1 103 ? -23.174 13.566 5.489 1.00 97.94 103 ILE A N 1
ATOM 779 C CA . ILE A 1 103 ? -22.713 13.096 4.182 1.00 97.94 103 ILE A CA 1
ATOM 780 C C . ILE A 1 103 ? -23.715 13.567 3.124 1.00 97.94 103 ILE A C 1
ATOM 782 O O . ILE A 1 103 ? -24.764 12.949 2.932 1.00 97.94 103 ILE A O 1
ATOM 786 N N . GLY A 1 104 ? -23.388 14.661 2.429 1.00 97.50 104 GLY A N 1
ATOM 787 C CA . GLY A 1 104 ? -24.316 15.340 1.517 1.00 97.50 104 GLY A CA 1
ATOM 788 C C . GLY A 1 104 ? -24.802 14.496 0.339 1.00 97.50 104 GLY A C 1
ATOM 789 O O . GLY A 1 104 ? -25.980 14.542 0.008 1.00 97.50 104 GLY A O 1
ATOM 790 N N . SER A 1 105 ? -23.919 13.689 -0.249 1.00 97.25 105 SER A N 1
ATOM 791 C CA . SER A 1 105 ? -24.240 12.789 -1.375 1.00 97.25 105 SER A CA 1
ATOM 792 C C . SER A 1 105 ? -25.358 11.778 -1.084 1.00 97.25 105 SER A C 1
ATOM 794 O O . SER A 1 105 ? -26.096 11.423 -1.996 1.00 97.25 105 SER A O 1
ATOM 796 N N . HIS A 1 106 ? -25.504 11.339 0.170 1.00 97.38 106 HIS A N 1
ATOM 797 C CA . HIS A 1 106 ? -26.434 10.269 0.557 1.00 97.38 106 HIS A CA 1
ATOM 798 C C . HIS A 1 106 ? -27.490 10.723 1.569 1.00 97.38 106 HIS A C 1
ATOM 800 O O . HIS A 1 106 ? -28.362 9.941 1.937 1.00 97.38 106 HIS A O 1
ATOM 806 N N . ASN A 1 107 ? -27.424 11.980 2.024 1.00 97.12 107 ASN A N 1
ATOM 807 C CA . ASN A 1 107 ? -28.285 12.522 3.074 1.00 97.12 107 ASN A CA 1
ATOM 808 C C . ASN A 1 107 ? -28.258 11.668 4.362 1.00 97.12 107 ASN A C 1
ATOM 810 O O . ASN A 1 107 ? -29.293 11.352 4.948 1.00 97.12 107 ASN A O 1
ATOM 814 N N . ILE A 1 108 ? -27.056 11.261 4.784 1.00 96.44 108 ILE A N 1
ATOM 815 C CA . ILE A 1 108 ? -26.829 10.423 5.972 1.00 96.44 108 ILE A CA 1
ATOM 816 C C . ILE A 1 108 ? -26.069 11.224 7.026 1.00 96.44 108 ILE A C 1
ATOM 818 O O . ILE A 1 108 ? -25.158 11.987 6.705 1.00 96.44 108 ILE A O 1
ATOM 822 N N . THR A 1 109 ? -26.406 11.009 8.296 1.00 97.00 109 THR A N 1
ATOM 823 C CA . THR A 1 109 ? -25.629 11.492 9.442 1.00 97.00 109 THR A CA 1
ATOM 824 C C . THR A 1 109 ? -24.920 10.342 10.142 1.00 97.00 109 THR A C 1
ATOM 826 O O . THR A 1 109 ? -25.489 9.260 10.290 1.00 97.00 109 THR A O 1
ATOM 829 N N . CYS A 1 110 ? -23.703 10.573 10.624 1.00 95.88 110 CYS A N 1
ATOM 830 C CA . CYS A 1 110 ? -22.975 9.607 11.442 1.00 95.88 110 CYS A CA 1
ATOM 831 C C . CYS A 1 110 ? -22.162 10.298 12.540 1.00 95.88 110 CYS A C 1
ATOM 833 O O . CYS A 1 110 ? -21.743 11.443 12.398 1.00 95.88 110 CYS A O 1
ATOM 835 N N . ASN A 1 111 ? -21.899 9.589 13.636 1.00 94.44 111 ASN A N 1
ATOM 836 C CA . ASN A 1 111 ? -21.174 10.159 14.779 1.00 94.44 111 ASN A CA 1
ATOM 837 C C . ASN A 1 111 ? -19.655 10.136 14.558 1.00 94.44 111 ASN A C 1
ATOM 839 O O . ASN A 1 111 ? -18.913 10.928 15.136 1.00 94.44 111 ASN A O 1
ATOM 843 N N . LYS A 1 112 ? -19.186 9.187 13.742 1.00 95.19 112 LYS A N 1
ATOM 844 C CA . LYS A 1 112 ? -17.771 8.877 13.540 1.00 95.19 112 LYS A CA 1
ATOM 845 C C . LYS A 1 112 ? -17.503 8.598 12.064 1.00 95.19 112 LYS A C 1
ATOM 847 O O . LYS A 1 112 ? -18.363 8.062 11.364 1.00 95.19 112 LYS A O 1
ATOM 852 N N . LEU A 1 113 ? -16.311 8.964 11.604 1.00 96.69 113 LEU A N 1
ATOM 853 C CA . LEU A 1 113 ? -15.883 8.827 10.215 1.00 96.69 113 LEU A CA 1
ATOM 854 C C . LEU A 1 113 ? -14.597 8.002 10.140 1.00 96.69 113 LEU A C 1
ATOM 856 O O . LEU A 1 113 ? -13.639 8.276 10.860 1.00 96.69 113 LEU A O 1
ATOM 860 N N . ILE A 1 114 ? -14.558 7.016 9.243 1.00 96.56 114 ILE A N 1
ATOM 861 C CA . ILE A 1 114 ? -13.352 6.237 8.945 1.00 96.56 114 ILE A CA 1
ATOM 862 C C . ILE A 1 114 ? -12.991 6.464 7.481 1.00 96.56 114 ILE A C 1
ATOM 864 O O . ILE A 1 114 ? -13.748 6.120 6.578 1.00 96.56 114 ILE A O 1
ATOM 868 N N . LEU A 1 115 ? -11.822 7.045 7.241 1.00 95.88 115 LEU A N 1
ATOM 869 C CA . LEU A 1 115 ? -11.301 7.304 5.908 1.00 95.88 115 LEU A CA 1
ATOM 870 C C . LEU A 1 115 ? -10.434 6.123 5.461 1.00 95.88 115 LEU A C 1
ATOM 872 O O . LEU A 1 115 ? -9.422 5.808 6.092 1.00 95.88 115 LEU A O 1
ATOM 876 N N . ALA A 1 116 ? -10.827 5.497 4.350 1.00 94.19 116 ALA A N 1
ATOM 877 C CA . ALA A 1 116 ? -10.153 4.337 3.761 1.00 94.19 116 ALA A CA 1
ATOM 878 C C . ALA A 1 116 ? -9.975 4.438 2.230 1.00 94.19 116 ALA A C 1
ATOM 880 O O . ALA A 1 116 ? -9.623 3.453 1.589 1.00 94.19 116 ALA A O 1
ATOM 881 N N . SER A 1 117 ? -10.173 5.627 1.647 1.00 91.56 117 SER A N 1
ATOM 882 C CA . SER A 1 117 ? -10.102 5.902 0.195 1.00 91.56 117 SER A CA 1
ATOM 883 C C . SER A 1 117 ? -8.716 5.681 -0.426 1.00 91.56 117 SER A C 1
ATOM 885 O O . SER A 1 117 ? -8.571 5.515 -1.634 1.00 91.56 117 SER A O 1
ATOM 887 N N . GLY A 1 118 ? -7.673 5.646 0.404 1.00 87.88 118 GLY A N 1
ATOM 888 C CA . GLY A 1 118 ? -6.307 5.354 -0.007 1.00 87.88 118 GLY A CA 1
ATOM 889 C C . GLY A 1 118 ? -5.574 6.505 -0.701 1.00 87.88 118 GLY A C 1
ATOM 890 O O . GLY A 1 118 ? -6.092 7.601 -0.872 1.00 87.88 118 GLY A O 1
ATOM 891 N N . VAL A 1 119 ? -4.306 6.267 -1.060 1.00 84.69 119 VAL A N 1
ATOM 892 C CA . VAL A 1 119 ? -3.393 7.288 -1.635 1.00 84.69 119 VAL A CA 1
ATOM 893 C C . VAL A 1 119 ? -2.873 6.930 -3.030 1.00 84.69 119 VAL A C 1
ATOM 895 O O . VAL A 1 119 ? -1.906 7.525 -3.505 1.00 84.69 119 VAL A O 1
ATOM 898 N N . PHE A 1 120 ? -3.481 5.939 -3.685 1.00 79.00 120 PHE A N 1
ATOM 899 C CA . PHE A 1 120 ? -3.030 5.419 -4.978 1.00 79.00 120 PHE A CA 1
ATOM 900 C C . PHE A 1 120 ? -4.094 5.542 -6.075 1.00 79.00 120 PHE A C 1
ATOM 902 O O . PHE A 1 120 ? -4.091 4.737 -6.997 1.00 79.00 120 PHE A O 1
ATOM 909 N N . ALA A 1 121 ? -4.985 6.531 -6.017 1.00 79.81 121 ALA A N 1
ATOM 910 C CA . ALA A 1 121 ? -6.056 6.682 -7.005 1.00 79.81 121 ALA A CA 1
ATOM 911 C C . ALA A 1 121 ? -5.553 7.266 -8.337 1.00 79.81 121 ALA A C 1
ATOM 913 O O . ALA A 1 121 ? -5.799 6.699 -9.394 1.00 79.81 121 ALA A O 1
ATOM 914 N N . GLU A 1 122 ? -4.739 8.320 -8.312 1.00 82.12 122 GLU A N 1
ATOM 915 C CA . GLU A 1 122 ? -4.321 9.064 -9.505 1.00 82.12 122 GLU A CA 1
ATOM 916 C C . GLU A 1 122 ? -2.824 8.924 -9.784 1.00 82.12 122 GLU A C 1
ATOM 918 O O . GLU A 1 122 ? -1.996 9.073 -8.885 1.00 82.12 122 GLU A O 1
ATOM 923 N N . SER A 1 123 ? -2.437 8.707 -11.045 1.00 81.44 123 SER A N 1
ATOM 924 C CA . SER A 1 123 ? -1.025 8.789 -11.444 1.00 81.44 123 SER A CA 1
ATOM 925 C C . SER A 1 123 ? -0.497 10.217 -11.312 1.00 81.44 123 SER A C 1
ATOM 927 O O . SER A 1 123 ? -1.110 11.159 -11.806 1.00 81.44 123 SER A O 1
ATOM 929 N N . ILE A 1 124 ? 0.692 10.375 -10.725 1.00 85.06 124 ILE A N 1
ATOM 930 C CA . ILE A 1 124 ? 1.390 11.666 -10.740 1.00 85.06 124 ILE A CA 1
ATOM 931 C C . ILE A 1 124 ? 1.821 11.950 -12.191 1.00 85.06 124 ILE A C 1
ATOM 933 O O . ILE A 1 124 ? 2.505 11.102 -12.780 1.00 85.06 124 ILE A O 1
ATOM 937 N N . PRO A 1 125 ? 1.439 13.096 -12.788 1.00 87.19 125 PRO A N 1
ATOM 938 C CA . PRO A 1 125 ? 1.800 13.410 -14.166 1.00 87.19 125 PRO A CA 1
ATOM 939 C C . PRO A 1 125 ? 3.300 13.728 -14.297 1.00 87.19 125 PRO A C 1
ATOM 941 O O . PRO A 1 125 ? 3.928 14.161 -13.321 1.00 87.19 125 PRO A O 1
ATOM 944 N N . PRO A 1 126 ? 3.898 13.540 -15.490 1.00 90.25 126 PRO A N 1
ATOM 945 C CA . PRO A 1 126 ? 5.246 14.023 -15.765 1.00 90.25 126 PRO A CA 1
ATOM 946 C C . PRO A 1 126 ? 5.355 15.535 -15.576 1.00 90.25 126 PRO A C 1
ATOM 948 O O . PRO A 1 126 ? 4.399 16.276 -15.806 1.00 90.25 126 PRO A O 1
ATOM 951 N N . THR A 1 127 ? 6.539 16.003 -15.183 1.00 91.56 127 THR A N 1
ATOM 952 C CA . THR A 1 127 ? 6.824 17.442 -15.140 1.00 91.56 127 THR A CA 1
ATOM 953 C C . THR A 1 127 ? 6.711 18.051 -16.544 1.00 91.56 127 THR A C 1
ATOM 955 O O . THR A 1 127 ? 6.918 17.332 -17.526 1.00 91.56 127 THR A O 1
ATOM 958 N N . PRO A 1 128 ? 6.440 19.366 -16.678 1.00 94.19 128 PRO A N 1
ATOM 959 C CA . PRO A 1 128 ? 6.311 20.021 -17.984 1.00 94.19 128 PRO A CA 1
ATOM 960 C C . PRO A 1 128 ? 7.469 19.735 -18.948 1.00 94.19 128 PRO A C 1
ATOM 962 O O . PRO A 1 128 ? 7.240 19.529 -20.135 1.00 94.19 128 PRO A O 1
ATOM 965 N N . LEU A 1 129 ? 8.693 19.626 -18.418 1.00 94.81 129 LEU A N 1
ATOM 966 C CA . LEU A 1 129 ? 9.901 19.279 -19.169 1.00 94.81 129 LEU A CA 1
ATOM 967 C C . LEU A 1 129 ? 9.825 17.904 -19.858 1.00 94.81 129 LEU A C 1
ATOM 969 O O . LEU A 1 129 ? 10.408 17.706 -20.916 1.00 94.81 129 LEU A O 1
ATOM 973 N N . LEU A 1 130 ? 9.116 16.946 -19.260 1.00 94.19 130 LEU A N 1
ATOM 974 C CA . LEU A 1 130 ? 9.013 15.568 -19.743 1.00 94.19 130 LEU A CA 1
ATOM 975 C C . LEU A 1 130 ? 7.767 15.316 -20.594 1.00 94.19 130 LEU A C 1
ATOM 977 O O . LEU A 1 130 ? 7.705 14.296 -21.278 1.00 94.19 130 LEU A O 1
ATOM 981 N N . LEU A 1 131 ? 6.787 16.226 -20.579 1.00 93.12 131 LEU A N 1
ATOM 982 C CA . LEU A 1 131 ? 5.568 16.104 -21.385 1.00 93.12 131 LEU A CA 1
ATOM 983 C C . LEU A 1 131 ? 5.838 15.874 -22.883 1.00 93.12 131 LEU A C 1
ATOM 985 O O . LEU A 1 131 ? 5.123 15.058 -23.467 1.00 93.12 131 LEU A O 1
ATOM 989 N N . PRO A 1 132 ? 6.854 16.496 -23.523 1.00 91.62 132 PRO A N 1
ATOM 990 C CA . PRO A 1 132 ? 7.158 16.227 -24.927 1.00 91.62 132 PRO A CA 1
ATOM 991 C C . PRO A 1 132 ? 7.445 14.750 -25.219 1.00 91.62 132 PRO A C 1
ATOM 993 O O . PRO A 1 132 ? 7.072 14.265 -26.283 1.00 91.62 132 PRO A O 1
ATOM 996 N N . LEU A 1 133 ? 8.035 14.008 -24.273 1.00 91.75 133 LEU A N 1
ATOM 997 C CA . LEU A 1 133 ? 8.371 12.591 -24.457 1.00 91.75 133 LEU A CA 1
ATOM 998 C C . LEU A 1 133 ? 7.143 11.681 -24.541 1.00 91.75 133 LEU A C 1
ATOM 1000 O O . LEU A 1 133 ? 7.250 10.577 -25.068 1.00 91.75 133 LEU A O 1
ATOM 1004 N N . LEU A 1 134 ? 5.983 12.125 -24.044 1.00 88.06 134 LEU A N 1
ATOM 1005 C CA . LEU A 1 134 ? 4.726 11.386 -24.188 1.00 88.06 134 LEU A CA 1
ATOM 1006 C C . LEU A 1 134 ? 4.196 11.400 -25.629 1.00 88.06 134 LEU A C 1
ATOM 1008 O O . LEU A 1 134 ? 3.323 10.605 -25.956 1.00 88.06 134 LEU A O 1
ATOM 1012 N N . ARG A 1 135 ? 4.705 12.302 -26.481 1.00 86.62 135 ARG A N 1
ATOM 1013 C CA . ARG A 1 135 ? 4.348 12.375 -27.908 1.00 86.62 135 ARG A CA 1
ATOM 1014 C C . ARG A 1 135 ? 5.117 11.370 -28.761 1.00 86.62 135 ARG A C 1
ATOM 1016 O O . ARG A 1 135 ? 4.772 11.192 -29.926 1.00 86.62 135 ARG A O 1
ATOM 1023 N N . LEU A 1 136 ? 6.166 10.757 -28.209 1.00 86.56 136 LEU A N 1
ATOM 1024 C CA . LEU A 1 136 ? 6.931 9.736 -28.912 1.00 86.56 136 LEU A CA 1
ATOM 1025 C C . LEU A 1 136 ? 6.070 8.481 -29.117 1.00 86.56 136 LEU A C 1
ATOM 1027 O O . LEU A 1 136 ? 5.198 8.201 -28.286 1.00 86.56 136 LEU A O 1
ATOM 1031 N N . PRO A 1 137 ? 6.296 7.719 -30.203 1.00 76.38 137 PRO A N 1
ATOM 1032 C CA . PRO A 1 137 ? 5.526 6.520 -30.490 1.00 76.38 137 PRO A CA 1
ATOM 1033 C C . PRO A 1 137 ? 5.493 5.583 -29.285 1.00 76.38 137 PRO A C 1
ATOM 1035 O O . PRO A 1 137 ? 6.519 5.303 -28.658 1.00 76.38 137 PRO A O 1
ATOM 1038 N N . SER A 1 138 ? 4.298 5.081 -28.967 1.00 66.19 138 SER A N 1
ATOM 1039 C CA . SER A 1 138 ? 4.165 4.113 -27.888 1.00 66.19 138 SER A CA 1
ATOM 1040 C C . SER A 1 138 ? 5.056 2.905 -28.168 1.00 66.19 138 SER A C 1
ATOM 1042 O O . SER A 1 138 ? 5.136 2.438 -29.307 1.00 66.19 138 SER A O 1
ATOM 1044 N N . PRO A 1 139 ? 5.727 2.379 -27.139 1.00 61.59 139 PRO A N 1
ATOM 1045 C CA . PRO A 1 139 ? 6.629 1.259 -27.298 1.00 61.59 139 PRO A CA 1
ATOM 1046 C C . PRO A 1 139 ? 5.921 0.022 -27.870 1.00 61.59 139 PRO A C 1
ATOM 1048 O O . PRO A 1 139 ? 5.288 -0.728 -27.131 1.00 61.59 139 PRO A O 1
ATOM 1051 N N . SER A 1 140 ? 6.062 -0.226 -29.175 1.00 57.59 140 SER A N 1
ATOM 1052 C CA . SER A 1 140 ? 5.566 -1.456 -29.793 1.00 57.59 140 SER A CA 1
ATOM 1053 C C . SER A 1 140 ? 6.460 -2.636 -29.392 1.00 57.59 140 SER A C 1
ATOM 1055 O O . SER A 1 140 ? 7.688 -2.508 -29.410 1.00 57.59 140 SER A O 1
ATOM 1057 N N . PRO A 1 141 ? 5.890 -3.796 -29.024 1.00 56.19 141 PRO A N 1
ATOM 1058 C CA . PRO A 1 141 ? 6.663 -5.016 -28.813 1.00 56.19 141 PRO A CA 1
ATOM 1059 C C . PRO A 1 141 ? 7.167 -5.638 -30.126 1.00 56.19 141 PRO A C 1
ATOM 1061 O O . PRO A 1 141 ? 8.016 -6.521 -30.070 1.00 56.19 141 PRO A O 1
ATOM 1064 N N . VAL A 1 142 ? 6.653 -5.196 -31.281 1.00 54.91 142 VAL A N 1
ATOM 1065 C CA . VAL A 1 142 ? 6.898 -5.821 -32.594 1.00 54.91 142 VAL A CA 1
ATOM 1066 C C . VAL A 1 142 ? 8.039 -5.146 -33.363 1.00 54.91 142 VAL A C 1
ATOM 1068 O O . VAL A 1 142 ? 8.654 -5.772 -34.220 1.00 54.91 142 VAL A O 1
ATOM 1071 N N . LEU A 1 143 ? 8.357 -3.886 -33.053 1.00 56.66 143 LEU A N 1
ATOM 1072 C CA . LEU A 1 143 ? 9.373 -3.110 -33.767 1.00 56.66 143 LEU A CA 1
ATOM 1073 C C . LEU A 1 143 ? 10.604 -2.868 -32.888 1.00 56.66 143 LEU A C 1
ATOM 1075 O O . LEU A 1 143 ? 10.495 -2.431 -31.739 1.00 56.66 143 LEU A O 1
ATOM 1079 N N . SER A 1 144 ? 11.784 -3.135 -33.452 1.00 64.88 144 SER A N 1
ATOM 1080 C CA . SER A 1 144 ? 13.074 -2.758 -32.873 1.00 64.88 144 SER A CA 1
ATOM 1081 C C . SER A 1 144 ? 13.094 -1.253 -32.621 1.00 64.88 144 SER A C 1
ATOM 1083 O O . SER A 1 144 ? 12.847 -0.466 -33.532 1.00 64.88 144 SER A O 1
ATOM 1085 N N . ARG A 1 145 ? 13.356 -0.834 -31.379 1.00 66.44 145 ARG A N 1
ATOM 1086 C CA . ARG A 1 145 ? 13.349 0.592 -31.038 1.00 66.44 145 ARG A CA 1
ATOM 1087 C C . ARG A 1 145 ? 14.640 1.265 -31.499 1.00 66.44 145 ARG A C 1
ATOM 1089 O O . ARG A 1 145 ? 15.706 0.691 -31.289 1.00 66.44 145 ARG A O 1
ATOM 1096 N N . PRO A 1 146 ? 14.572 2.505 -32.008 1.00 76.81 146 PRO A N 1
ATOM 1097 C CA . PRO A 1 146 ? 15.763 3.247 -32.424 1.00 76.81 146 PRO A CA 1
ATOM 1098 C C . PRO A 1 146 ? 16.629 3.717 -31.241 1.00 76.81 146 PRO A C 1
ATOM 1100 O O . PRO A 1 146 ? 17.772 4.119 -31.433 1.00 76.81 146 PRO A O 1
ATOM 1103 N N . ALA A 1 147 ? 16.086 3.707 -30.019 1.00 84.06 147 ALA A N 1
ATOM 1104 C CA . ALA A 1 147 ? 16.742 4.194 -28.807 1.00 84.06 147 ALA A CA 1
ATOM 1105 C C . ALA A 1 147 ? 16.133 3.546 -27.540 1.00 84.06 147 ALA A C 1
ATOM 1107 O O . ALA A 1 147 ? 15.011 3.025 -27.602 1.00 84.06 147 ALA A O 1
ATOM 1108 N N . PRO A 1 148 ? 16.815 3.575 -26.379 1.00 86.31 148 PRO A N 1
ATOM 1109 C CA . PRO A 1 148 ? 16.289 3.037 -25.120 1.00 86.31 148 PRO A CA 1
ATOM 1110 C C . PRO A 1 148 ? 15.045 3.783 -24.607 1.00 86.31 148 PRO A C 1
ATOM 1112 O O . PRO A 1 148 ? 14.772 4.923 -24.981 1.00 86.31 148 PRO A O 1
ATOM 1115 N N . LEU A 1 149 ? 14.277 3.134 -23.725 1.00 86.62 149 LEU A N 1
ATOM 1116 C CA . LEU A 1 149 ? 13.151 3.755 -23.018 1.00 86.62 149 LEU A CA 1
ATOM 1117 C C . LEU A 1 149 ? 13.657 4.518 -21.797 1.00 86.62 149 LEU A C 1
ATOM 1119 O O . LEU A 1 149 ? 14.318 3.923 -20.946 1.00 86.62 149 LEU A O 1
ATOM 1123 N N . LEU A 1 150 ? 13.271 5.783 -21.644 1.00 89.44 150 LEU A N 1
ATOM 1124 C CA . LEU A 1 150 ? 13.521 6.495 -20.399 1.00 89.44 150 LEU A CA 1
ATOM 1125 C C . LEU A 1 150 ? 12.510 6.055 -19.341 1.00 89.44 150 LEU A C 1
ATOM 1127 O O . LEU A 1 150 ? 11.309 6.257 -19.508 1.00 89.44 150 LEU A O 1
ATOM 1131 N N . VAL A 1 151 ? 12.980 5.494 -18.230 1.00 86.44 151 VAL A N 1
ATOM 1132 C CA . VAL A 1 151 ? 12.130 5.169 -17.078 1.00 86.44 151 VAL A CA 1
ATOM 1133 C C . VAL A 1 151 ? 12.437 6.153 -15.956 1.00 86.44 151 VAL A C 1
ATOM 1135 O O . VAL A 1 151 ? 13.528 6.135 -15.392 1.00 86.44 151 VAL A O 1
ATOM 1138 N N . VAL A 1 152 ? 11.472 7.006 -15.613 1.00 86.50 152 VAL A N 1
ATOM 1139 C CA . VAL A 1 152 ? 11.593 7.943 -14.486 1.00 86.50 152 VAL A CA 1
ATOM 1140 C C . VAL A 1 152 ? 10.726 7.431 -13.351 1.00 86.50 152 VAL A C 1
ATOM 1142 O O . VAL A 1 152 ? 9.513 7.317 -13.502 1.00 86.50 152 VAL A O 1
ATOM 1145 N N . GLY A 1 153 ? 11.321 7.129 -12.202 1.00 76.19 153 GLY A N 1
ATOM 1146 C CA . GLY A 1 153 ? 10.573 6.620 -11.060 1.00 76.19 153 GLY A CA 1
ATOM 1147 C C . GLY A 1 153 ? 11.293 6.833 -9.741 1.00 76.19 153 GLY A C 1
ATOM 1148 O O . GLY A 1 153 ? 12.520 6.885 -9.684 1.00 76.19 153 GLY A O 1
ATOM 1149 N N . TYR A 1 154 ? 10.508 6.941 -8.672 1.00 58.78 154 TYR A N 1
ATOM 1150 C CA . TYR A 1 154 ? 11.016 6.971 -7.306 1.00 58.78 154 TYR A CA 1
ATOM 1151 C C . TYR A 1 154 ? 10.949 5.570 -6.687 1.00 58.78 154 TYR A C 1
ATOM 1153 O O . TYR A 1 154 ? 10.183 4.704 -7.126 1.00 58.78 154 TYR A O 1
ATOM 1161 N N . GLN A 1 155 ? 11.768 5.336 -5.660 1.00 48.53 155 GLN A N 1
ATOM 1162 C CA . GLN A 1 155 ? 11.851 4.067 -4.946 1.00 48.53 155 GLN A CA 1
ATOM 1163 C C . GLN A 1 155 ? 10.442 3.583 -4.510 1.00 48.53 155 GLN A C 1
ATOM 1165 O O . GLN A 1 155 ? 9.860 4.097 -3.563 1.00 48.53 155 GLN A O 1
ATOM 1170 N N . SER A 1 156 ? 9.908 2.576 -5.221 1.00 46.09 156 SER A N 1
ATOM 1171 C CA . SER A 1 156 ? 8.810 1.632 -4.888 1.00 46.09 156 SER A CA 1
ATOM 1172 C C . SER A 1 156 ? 7.663 1.469 -5.897 1.00 46.09 156 SER A C 1
ATOM 1174 O O . SER A 1 156 ? 6.874 0.555 -5.689 1.00 46.09 156 SER A O 1
ATOM 1176 N N . ILE A 1 157 ? 7.581 2.228 -7.004 1.00 46.56 157 ILE A N 1
ATOM 1177 C CA . ILE A 1 157 ? 6.381 2.163 -7.883 1.00 46.56 157 ILE A CA 1
ATOM 1178 C C . ILE A 1 157 ? 6.679 1.797 -9.353 1.00 46.56 157 ILE A C 1
ATOM 1180 O O . ILE A 1 157 ? 5.760 1.501 -10.104 1.00 46.56 157 ILE A O 1
ATOM 1184 N N . ALA A 1 158 ? 7.947 1.664 -9.767 1.00 40.28 158 ALA A N 1
ATOM 1185 C CA . ALA A 1 158 ? 8.301 1.443 -11.178 1.00 40.28 158 ALA A CA 1
ATOM 1186 C C . ALA A 1 158 ? 7.657 0.210 -11.856 1.00 40.28 158 ALA A C 1
ATOM 1188 O O . ALA A 1 158 ? 7.490 0.204 -13.066 1.00 40.28 158 ALA A O 1
ATOM 1189 N N . SER A 1 159 ? 7.239 -0.818 -11.117 1.00 41.09 159 SER A N 1
ATOM 1190 C CA . SER A 1 159 ? 6.872 -2.118 -11.691 1.00 41.09 159 SER A CA 1
ATOM 1191 C C . SER A 1 159 ? 5.540 -2.193 -12.462 1.00 41.09 159 SER A C 1
ATOM 1193 O O . SER A 1 159 ? 5.302 -3.254 -13.022 1.00 41.09 159 SER A O 1
ATOM 1195 N N . GLU A 1 160 ? 4.667 -1.182 -12.482 1.00 47.41 160 GLU A N 1
ATOM 1196 C CA . GLU A 1 160 ? 3.228 -1.385 -12.784 1.00 47.41 160 GLU A CA 1
ATOM 1197 C C . GLU A 1 160 ? 2.699 -0.681 -14.059 1.00 47.41 160 GLU A C 1
ATOM 1199 O O . GLU A 1 160 ? 1.501 -0.523 -14.203 1.00 47.41 160 GLU A O 1
ATOM 1204 N N . LYS A 1 161 ? 3.540 -0.241 -15.010 1.00 46.03 161 LYS A N 1
ATOM 1205 C CA . LYS A 1 161 ? 3.082 0.561 -16.182 1.00 46.03 161 LYS A CA 1
ATOM 1206 C C . LYS A 1 161 ? 3.443 0.015 -17.568 1.00 46.03 161 LYS A C 1
ATOM 1208 O O . LYS A 1 161 ? 3.643 0.780 -18.505 1.00 46.03 161 LYS A O 1
ATOM 1213 N N . LEU A 1 162 ? 3.606 -1.292 -17.724 1.00 41.50 162 LEU A N 1
ATOM 1214 C CA . LEU A 1 162 ? 4.090 -1.862 -18.982 1.00 41.50 162 LEU A CA 1
ATOM 1215 C C . LEU A 1 162 ? 3.404 -3.212 -19.256 1.00 41.50 162 LEU A C 1
ATOM 1217 O O . LEU A 1 162 ? 3.117 -3.904 -18.293 1.00 41.50 162 LEU A O 1
ATOM 1221 N N . PRO A 1 163 ? 3.159 -3.613 -20.521 1.00 43.62 163 PRO A N 1
ATOM 1222 C CA . PRO A 1 163 ? 2.502 -4.885 -20.862 1.00 43.62 163 PRO A CA 1
ATOM 1223 C C . PRO A 1 163 ? 3.209 -6.092 -20.217 1.00 43.62 163 PRO A C 1
ATOM 1225 O O . PRO A 1 163 ? 4.389 -5.998 -19.896 1.00 43.62 163 PRO A O 1
ATOM 1228 N N . SER A 1 164 ? 2.538 -7.233 -20.024 1.00 39.25 164 SER A N 1
ATOM 1229 C CA . SER A 1 164 ? 3.007 -8.366 -19.188 1.00 39.25 164 SER A CA 1
ATOM 1230 C C . SER A 1 164 ? 4.465 -8.821 -19.426 1.00 39.25 164 SER A C 1
ATOM 1232 O O . SER A 1 164 ? 5.226 -8.994 -18.469 1.00 39.25 164 SER A O 1
ATOM 1234 N N . ALA A 1 165 ? 4.918 -8.898 -20.684 1.00 35.62 165 ALA A N 1
ATOM 1235 C CA . ALA A 1 165 ? 6.314 -9.201 -21.052 1.00 35.62 165 ALA A CA 1
ATOM 1236 C C . ALA A 1 165 ? 7.331 -8.116 -20.627 1.00 35.62 165 ALA A C 1
ATOM 1238 O O . ALA A 1 165 ? 8.539 -8.345 -20.523 1.00 35.62 165 ALA A O 1
ATOM 1239 N N . SER A 1 166 ? 6.840 -6.910 -20.386 1.00 43.59 166 SER A N 1
ATOM 1240 C CA . SER A 1 166 ? 7.581 -5.749 -19.928 1.00 43.59 166 SER A CA 1
ATOM 1241 C C . SER A 1 166 ? 7.482 -5.535 -18.407 1.00 43.59 166 SER A C 1
ATOM 1243 O O . SER A 1 166 ? 8.418 -4.977 -17.850 1.00 43.59 166 SER A O 1
ATOM 1245 N N . LEU A 1 167 ? 6.469 -6.051 -17.690 1.00 38.16 167 LEU A N 1
ATOM 1246 C CA . LEU A 1 167 ? 6.413 -5.997 -16.209 1.00 38.16 167 LEU A CA 1
ATOM 1247 C C . LEU A 1 167 ? 7.558 -6.759 -15.549 1.00 38.16 167 LEU A C 1
ATOM 1249 O O . LEU A 1 167 ? 8.164 -6.260 -14.600 1.00 38.16 167 LEU A O 1
ATOM 1253 N N . ALA A 1 168 ? 7.894 -7.947 -16.061 1.00 40.50 168 ALA A N 1
ATOM 1254 C CA . ALA A 1 168 ? 9.095 -8.654 -15.625 1.00 40.50 168 ALA A CA 1
ATOM 1255 C C . ALA A 1 168 ? 10.329 -7.755 -15.817 1.00 40.50 168 ALA A C 1
ATOM 1257 O O . ALA A 1 168 ? 11.115 -7.571 -14.886 1.00 40.50 168 ALA A O 1
ATOM 1258 N N . ARG A 1 169 ? 10.410 -7.082 -16.974 1.00 45.03 169 ARG A N 1
ATOM 1259 C CA . ARG A 1 169 ? 11.458 -6.117 -17.336 1.00 45.03 169 ARG A CA 1
ATOM 1260 C C . ARG A 1 169 ? 11.551 -4.961 -16.347 1.00 45.03 169 ARG A C 1
ATOM 1262 O O . ARG A 1 169 ? 12.642 -4.702 -15.855 1.00 45.03 169 ARG A O 1
ATOM 1269 N N . VAL A 1 170 ? 10.434 -4.349 -15.947 1.00 43.56 170 VAL A N 1
ATOM 1270 C CA . VAL A 1 170 ? 10.473 -3.255 -14.965 1.00 43.56 170 VAL A CA 1
ATOM 1271 C C . VAL A 1 170 ? 10.724 -3.716 -13.535 1.00 43.56 170 VAL A C 1
ATOM 1273 O O . VAL A 1 170 ? 11.372 -3.002 -12.773 1.00 43.56 170 VAL A O 1
ATOM 1276 N N . ARG A 1 171 ? 10.313 -4.932 -13.157 1.00 47.97 171 ARG A N 1
ATOM 1277 C CA . ARG A 1 171 ? 10.759 -5.550 -11.893 1.00 47.97 171 ARG A CA 1
ATOM 1278 C C . ARG A 1 171 ? 12.275 -5.743 -11.882 1.00 47.97 171 ARG A C 1
ATOM 1280 O O . ARG A 1 171 ? 12.907 -5.487 -10.854 1.00 47.97 171 ARG A O 1
ATOM 1287 N N . GLY A 1 172 ? 12.842 -6.150 -13.020 1.00 49.50 172 GLY A N 1
ATOM 1288 C CA . GLY A 1 172 ? 14.282 -6.166 -13.275 1.00 49.50 172 GLY A CA 1
ATOM 1289 C C . GLY A 1 172 ? 14.892 -4.781 -13.092 1.00 49.50 172 GLY A C 1
ATOM 1290 O O . GLY A 1 172 ? 15.715 -4.602 -12.196 1.00 49.50 172 GLY A O 1
ATOM 1291 N N . TYR A 1 173 ? 14.394 -3.782 -13.826 1.00 57.44 173 TYR A N 1
ATOM 1292 C CA . TYR A 1 173 ? 14.862 -2.396 -13.742 1.00 57.44 173 TYR A CA 1
ATOM 1293 C C . TYR A 1 173 ? 14.789 -1.832 -12.324 1.00 57.44 173 TYR A C 1
ATOM 1295 O O . TYR A 1 173 ? 15.748 -1.232 -11.870 1.00 57.44 173 TYR A O 1
ATOM 1303 N N . TYR A 1 174 ? 13.726 -2.087 -11.559 1.00 55.97 174 TYR A N 1
ATOM 1304 C CA . TYR A 1 174 ? 13.627 -1.619 -10.175 1.00 55.97 174 TYR A CA 1
ATOM 1305 C C . TYR A 1 174 ? 14.672 -2.259 -9.251 1.00 55.97 174 TYR A C 1
ATOM 1307 O O . TYR A 1 174 ? 15.267 -1.580 -8.410 1.00 55.97 174 TYR A O 1
ATOM 1315 N N . ARG A 1 175 ? 14.919 -3.569 -9.391 1.00 58.81 175 ARG A N 1
ATOM 1316 C CA . ARG A 1 175 ? 15.989 -4.242 -8.637 1.00 58.81 175 ARG A CA 1
ATOM 1317 C C . ARG A 1 175 ? 17.365 -3.713 -9.039 1.00 58.81 175 ARG A C 1
ATOM 1319 O O . ARG A 1 175 ? 18.214 -3.563 -8.165 1.00 58.81 175 ARG A O 1
ATOM 1326 N N . LEU A 1 176 ? 17.567 -3.379 -10.310 1.00 59.78 176 LEU A N 1
ATOM 1327 C CA . LEU A 1 176 ? 18.813 -2.791 -10.801 1.00 59.78 176 LEU A CA 1
ATOM 1328 C C . LEU A 1 176 ? 18.987 -1.335 -10.363 1.00 59.78 176 LEU A C 1
ATOM 1330 O O . LEU A 1 176 ? 20.061 -0.987 -9.894 1.00 59.78 176 LEU A O 1
ATOM 1334 N N . MET A 1 177 ? 17.931 -0.514 -10.389 1.00 60.81 177 MET A N 1
ATOM 1335 C CA . MET A 1 177 ? 17.898 0.827 -9.788 1.00 60.81 177 MET A CA 1
ATOM 1336 C C . MET A 1 177 ? 18.323 0.765 -8.320 1.00 60.81 177 MET A C 1
ATOM 1338 O O . MET A 1 177 ? 19.169 1.543 -7.884 1.00 60.81 177 MET A O 1
ATOM 1342 N N . LYS A 1 178 ? 17.768 -0.190 -7.557 1.00 59.78 178 LYS A N 1
ATOM 1343 C CA . LYS A 1 178 ? 18.167 -0.428 -6.164 1.00 59.78 178 LYS A CA 1
ATOM 1344 C C . LYS A 1 178 ? 19.640 -0.812 -6.042 1.00 59.78 178 LYS A C 1
ATOM 1346 O O . LYS A 1 178 ? 20.317 -0.262 -5.181 1.00 59.78 178 LYS A O 1
ATOM 1351 N N . ARG A 1 179 ? 20.137 -1.728 -6.882 1.00 63.81 179 ARG A N 1
ATOM 1352 C CA . ARG A 1 179 ? 21.553 -2.134 -6.885 1.00 63.81 179 ARG A CA 1
ATOM 1353 C C . ARG A 1 179 ? 22.479 -0.955 -7.191 1.00 63.81 179 ARG A C 1
ATOM 1355 O O . ARG A 1 179 ? 23.385 -0.716 -6.403 1.00 63.81 179 ARG A O 1
ATOM 1362 N N . ALA A 1 180 ? 22.198 -0.184 -8.240 1.00 56.88 180 ALA A N 1
ATOM 1363 C CA . ALA A 1 180 ? 22.982 0.988 -8.631 1.00 56.88 180 ALA A CA 1
ATOM 1364 C C . ALA A 1 180 ? 23.020 2.051 -7.520 1.00 56.88 180 ALA A C 1
ATOM 1366 O O . ALA A 1 180 ? 24.072 2.608 -7.219 1.00 56.88 180 ALA A O 1
ATOM 1367 N N . PHE A 1 181 ? 21.887 2.293 -6.849 1.00 59.94 181 PHE A N 1
ATOM 1368 C CA . PHE A 1 181 ? 21.832 3.212 -5.710 1.00 59.94 181 PHE A CA 1
ATOM 1369 C C . PHE A 1 181 ? 22.653 2.716 -4.509 1.00 59.94 181 PHE A C 1
ATOM 1371 O O . PHE A 1 181 ? 23.359 3.498 -3.879 1.00 59.94 181 PHE A O 1
ATOM 1378 N N . VAL A 1 182 ? 22.583 1.419 -4.185 1.00 66.62 182 VAL A N 1
ATOM 1379 C CA . VAL A 1 182 ? 23.373 0.830 -3.090 1.00 66.62 182 VAL A CA 1
ATOM 1380 C C . VAL A 1 182 ? 24.869 0.865 -3.408 1.00 66.62 182 VAL A C 1
ATOM 1382 O O . VAL A 1 182 ? 25.645 1.239 -2.536 1.00 66.62 182 VAL A O 1
ATOM 1385 N N . GLN A 1 183 ? 25.272 0.545 -4.640 1.00 68.44 183 GLN A N 1
ATOM 1386 C CA . GLN A 1 183 ? 26.671 0.598 -5.081 1.00 68.44 183 GLN A CA 1
ATOM 1387 C C . GLN A 1 183 ? 27.252 2.014 -4.978 1.00 68.44 183 GLN A C 1
ATOM 1389 O O . GLN A 1 183 ? 28.350 2.176 -4.456 1.00 68.44 183 GLN A O 1
ATOM 1394 N N . LEU A 1 184 ? 26.493 3.044 -5.378 1.00 58.94 184 LEU A N 1
ATOM 1395 C CA . LEU A 1 184 ? 26.915 4.445 -5.250 1.00 58.94 184 LEU A CA 1
ATOM 1396 C C . LEU A 1 184 ? 27.187 4.844 -3.786 1.00 58.94 184 LEU A C 1
ATOM 1398 O O . LEU A 1 184 ? 28.098 5.618 -3.502 1.00 58.94 184 LEU A O 1
ATOM 1402 N N . ASN A 1 185 ? 26.411 4.293 -2.849 1.00 57.97 185 ASN A N 1
ATOM 1403 C CA . ASN A 1 185 ? 26.539 4.584 -1.420 1.00 57.97 185 ASN A CA 1
ATOM 1404 C C . ASN A 1 185 ? 27.576 3.699 -0.701 1.00 57.97 185 ASN A C 1
ATOM 1406 O O . ASN A 1 185 ? 27.852 3.931 0.473 1.00 57.97 185 ASN A O 1
ATOM 1410 N N . GLN A 1 186 ? 28.161 2.700 -1.371 1.00 58.03 186 GLN A N 1
ATOM 1411 C CA . GLN A 1 186 ? 29.162 1.791 -0.793 1.00 58.03 186 GLN A CA 1
ATOM 1412 C C . GLN A 1 186 ? 30.614 2.275 -0.940 1.00 58.03 186 GLN A C 1
ATOM 1414 O O . GLN A 1 186 ? 31.538 1.531 -0.614 1.00 58.03 186 GLN A O 1
ATOM 1419 N N . ASN A 1 187 ? 30.839 3.537 -1.315 1.00 45.97 187 ASN A N 1
ATOM 1420 C CA . ASN A 1 187 ? 32.168 4.153 -1.456 1.00 45.97 187 ASN A CA 1
ATOM 1421 C C . ASN A 1 187 ? 32.977 4.313 -0.138 1.00 45.97 187 ASN A C 1
ATOM 1423 O O . ASN A 1 187 ? 33.836 5.186 -0.051 1.00 45.97 187 ASN A O 1
ATOM 1427 N N . GLY A 1 188 ? 32.749 3.490 0.895 1.00 47.38 188 GLY A N 1
ATOM 1428 C CA . GLY A 1 188 ? 33.427 3.641 2.189 1.00 47.38 188 GLY A CA 1
ATOM 1429 C C . GLY A 1 188 ? 33.568 2.413 3.092 1.00 47.38 188 GLY A C 1
ATOM 1430 O O . GLY A 1 188 ? 34.156 2.557 4.160 1.00 47.38 188 GLY A O 1
ATOM 1431 N N . SER A 1 189 ? 33.091 1.211 2.739 1.00 38.41 189 SER A N 1
ATOM 1432 C CA . SER A 1 189 ? 33.344 0.035 3.589 1.00 38.41 189 SER A CA 1
ATOM 1433 C C . SER A 1 189 ? 33.591 -1.250 2.802 1.00 38.41 189 SER A C 1
ATOM 1435 O O . SER A 1 189 ? 32.724 -1.839 2.160 1.00 38.41 189 SER A O 1
ATOM 1437 N N . SER A 1 190 ? 34.831 -1.719 2.898 1.00 35.59 190 SER A N 1
ATOM 1438 C CA . SER A 1 190 ? 35.299 -3.027 2.462 1.00 35.59 190 SER A CA 1
ATOM 1439 C C . SER A 1 190 ? 34.718 -4.129 3.353 1.00 35.59 190 SER A C 1
ATOM 1441 O O . SER A 1 190 ? 35.405 -4.695 4.194 1.00 35.59 190 SER A O 1
ATOM 1443 N N . ARG A 1 191 ? 33.432 -4.455 3.205 1.00 38.72 191 ARG A N 1
ATOM 1444 C CA . ARG A 1 191 ? 32.860 -5.690 3.767 1.00 38.72 191 ARG A CA 1
ATOM 1445 C C . ARG A 1 191 ? 31.598 -6.077 3.006 1.00 38.72 191 ARG A C 1
ATOM 1447 O O . ARG A 1 191 ? 30.492 -5.692 3.362 1.00 38.72 191 ARG A O 1
ATOM 1454 N N . SER A 1 192 ? 31.790 -6.860 1.945 1.00 34.28 192 SER A N 1
ATOM 1455 C CA . SER A 1 192 ? 30.705 -7.578 1.274 1.00 34.28 192 SER A CA 1
ATOM 1456 C C . SER A 1 192 ? 30.065 -8.562 2.265 1.00 34.28 192 SER A C 1
ATOM 1458 O O . SER A 1 192 ? 30.760 -9.470 2.736 1.00 34.28 192 SER A O 1
ATOM 1460 N N . PRO A 1 193 ? 28.773 -8.428 2.615 1.00 38.34 193 PRO A N 1
ATOM 1461 C CA . PRO A 1 193 ? 28.054 -9.495 3.284 1.00 38.34 193 PRO A CA 1
ATOM 1462 C C . PRO A 1 193 ? 27.738 -10.554 2.226 1.00 38.34 193 PRO A C 1
ATOM 1464 O O . PRO A 1 193 ? 27.013 -10.285 1.266 1.00 38.34 193 PRO A O 1
ATOM 1467 N N . LYS A 1 194 ? 28.274 -11.768 2.398 1.00 36.53 194 LYS A N 1
ATOM 1468 C CA . LYS A 1 194 ? 27.842 -12.951 1.645 1.00 36.53 194 LYS A CA 1
ATOM 1469 C C . LYS A 1 194 ? 26.352 -13.178 1.917 1.00 36.53 194 LYS A C 1
ATOM 1471 O O . LYS A 1 194 ? 25.991 -13.781 2.923 1.00 36.53 194 LYS A O 1
ATOM 1476 N N . LEU A 1 195 ? 25.485 -12.681 1.037 1.00 39.56 195 LEU A N 1
ATOM 1477 C CA . LEU A 1 195 ? 24.072 -13.036 1.044 1.00 39.56 195 LEU A CA 1
ATOM 1478 C C . LEU A 1 195 ? 23.933 -14.438 0.453 1.00 39.56 195 LEU A C 1
ATOM 1480 O O . LEU A 1 195 ? 24.105 -14.660 -0.743 1.00 39.56 195 LEU A O 1
ATOM 1484 N N . VAL A 1 196 ? 23.672 -15.368 1.367 1.00 34.19 196 VAL A N 1
ATOM 1485 C CA . VAL A 1 196 ? 23.258 -16.751 1.147 1.00 34.19 196 VAL A CA 1
ATOM 1486 C C . VAL A 1 196 ? 22.145 -16.803 0.094 1.00 34.19 196 VAL A C 1
ATOM 1488 O O . VAL A 1 196 ? 21.212 -15.999 0.117 1.00 34.19 196 VAL A O 1
ATOM 1491 N N . GLY A 1 197 ? 22.291 -17.730 -0.855 1.00 30.05 197 GLY A N 1
ATOM 1492 C CA . GLY A 1 197 ? 21.454 -17.870 -2.041 1.00 30.05 197 GLY A CA 1
ATOM 1493 C C . GLY A 1 197 ? 19.971 -18.036 -1.719 1.00 30.05 197 GLY A C 1
ATOM 1494 O O . GLY A 1 197 ? 19.536 -19.080 -1.246 1.00 30.05 197 GLY A O 1
ATOM 1495 N N . GLY A 1 198 ? 19.189 -17.005 -2.028 1.00 33.16 198 GLY A N 1
ATOM 1496 C CA . GLY A 1 198 ? 17.739 -17.090 -2.151 1.00 33.16 198 GLY A CA 1
ATOM 1497 C C . GLY A 1 198 ? 17.380 -17.154 -3.629 1.00 33.16 198 GLY A C 1
ATOM 1498 O O . GLY A 1 198 ? 17.691 -16.213 -4.357 1.00 33.16 198 GLY A O 1
ATOM 1499 N N . THR A 1 199 ? 16.762 -18.265 -4.042 1.00 36.12 199 THR A N 1
ATOM 1500 C CA . THR A 1 199 ? 16.217 -18.571 -5.380 1.00 36.12 199 THR A CA 1
ATOM 1501 C C . THR A 1 199 ? 16.067 -17.342 -6.278 1.00 36.12 199 THR A C 1
ATOM 1503 O O . THR A 1 199 ? 15.150 -16.523 -6.121 1.00 36.12 199 THR A O 1
ATOM 1506 N N . SER A 1 200 ? 17.006 -17.211 -7.209 1.00 37.88 200 SER A N 1
ATOM 1507 C CA . SER A 1 200 ? 16.961 -16.274 -8.318 1.00 37.88 200 SER A CA 1
ATOM 1508 C C . SER A 1 200 ? 15.678 -16.492 -9.121 1.00 37.88 200 SER A C 1
ATOM 1510 O O . SER A 1 200 ? 15.201 -17.604 -9.326 1.00 37.88 200 SER A O 1
ATOM 1512 N N . ILE A 1 201 ? 15.062 -15.392 -9.547 1.00 47.44 201 ILE A N 1
ATOM 1513 C CA . ILE A 1 201 ? 13.963 -15.464 -10.508 1.00 47.44 201 ILE A CA 1
ATOM 1514 C C . ILE A 1 201 ? 14.641 -15.777 -11.849 1.00 47.44 201 ILE A C 1
ATOM 1516 O O . ILE A 1 201 ? 15.503 -14.976 -12.217 1.00 47.44 201 ILE A O 1
ATOM 1520 N N . PRO A 1 202 ? 14.257 -16.831 -12.600 1.00 45.66 202 PRO A N 1
ATOM 1521 C CA . PRO A 1 202 ? 14.897 -17.195 -13.877 1.00 45.66 202 PRO A CA 1
ATOM 1522 C C . PRO A 1 202 ? 15.020 -16.012 -14.850 1.00 45.66 202 PRO A C 1
ATOM 1524 O O . PRO A 1 202 ? 15.964 -15.884 -15.621 1.00 45.66 202 PRO A O 1
ATOM 1527 N N . PHE A 1 203 ? 14.079 -15.071 -14.744 1.00 50.91 203 PHE A N 1
ATOM 1528 C CA . PHE A 1 203 ? 14.066 -13.822 -15.491 1.00 50.91 203 PHE A CA 1
ATOM 1529 C C . PHE A 1 203 ? 15.316 -12.940 -15.304 1.00 50.91 203 PHE A C 1
ATOM 1531 O O . PHE A 1 203 ? 15.711 -12.242 -16.233 1.00 50.91 203 PHE A O 1
ATOM 1538 N N . LEU A 1 204 ? 15.924 -12.928 -14.113 1.00 49.72 204 LEU A N 1
ATOM 1539 C CA . LEU A 1 204 ? 17.124 -12.129 -13.860 1.00 49.72 204 LEU A CA 1
ATOM 1540 C C . LEU A 1 204 ? 18.399 -12.799 -14.374 1.00 49.72 204 LEU A C 1
ATOM 1542 O O . LEU A 1 204 ? 19.376 -12.094 -14.590 1.00 49.72 204 LEU A O 1
ATOM 1546 N N . GLU A 1 205 ? 18.384 -14.116 -14.568 1.00 52.44 205 GLU A N 1
ATOM 1547 C CA . GLU A 1 205 ? 19.542 -14.890 -15.029 1.00 52.44 205 GLU A CA 1
ATOM 1548 C C . GLU A 1 205 ? 19.619 -14.968 -16.557 1.00 52.44 205 GLU A C 1
ATOM 1550 O O . GLU A 1 205 ? 20.702 -15.096 -17.111 1.00 52.44 205 GLU A O 1
ATOM 1555 N N . GLY A 1 206 ? 18.486 -14.832 -17.254 1.00 55.28 206 GLY A N 1
ATOM 1556 C CA . GLY A 1 206 ? 18.426 -14.951 -18.714 1.00 55.28 206 GLY A CA 1
ATOM 1557 C C . GLY A 1 206 ? 18.864 -13.720 -19.519 1.00 55.28 206 GLY A C 1
ATOM 1558 O O . GLY A 1 206 ? 18.721 -13.741 -20.739 1.00 55.28 206 GLY A O 1
ATOM 1559 N N . ARG A 1 207 ? 19.325 -12.628 -18.889 1.00 57.88 207 ARG A N 1
ATOM 1560 C CA . ARG A 1 207 ? 19.734 -11.389 -19.583 1.00 57.88 207 ARG A CA 1
ATOM 1561 C C . ARG A 1 207 ? 20.991 -10.790 -18.977 1.00 57.88 207 ARG A C 1
ATOM 1563 O O . ARG A 1 207 ? 21.104 -10.718 -17.752 1.00 57.88 207 ARG A O 1
ATOM 1570 N N . ASN A 1 208 ? 21.873 -10.272 -19.832 1.00 63.59 208 ASN A N 1
ATOM 1571 C CA . ASN A 1 208 ? 22.967 -9.427 -19.381 1.00 63.59 208 ASN A CA 1
ATOM 1572 C C . ASN A 1 208 ? 22.430 -8.026 -19.062 1.00 63.59 208 ASN A C 1
ATOM 1574 O O . ASN A 1 208 ? 22.341 -7.150 -19.917 1.00 63.59 208 ASN A O 1
ATOM 1578 N N . TRP A 1 209 ? 22.001 -7.829 -17.818 1.00 66.19 209 TRP A N 1
ATOM 1579 C CA . TRP A 1 209 ? 21.431 -6.558 -17.372 1.00 66.19 209 TRP A CA 1
ATOM 1580 C C . TRP A 1 209 ? 22.400 -5.383 -17.451 1.00 66.19 209 TRP A C 1
ATOM 1582 O O . TRP A 1 209 ? 21.935 -4.249 -17.489 1.00 66.19 209 TRP A O 1
ATOM 1592 N N . GLU A 1 210 ? 23.706 -5.648 -17.462 1.00 65.06 210 GLU A N 1
ATOM 1593 C CA . GLU A 1 210 ? 24.722 -4.612 -17.653 1.00 65.06 210 GLU A CA 1
ATOM 1594 C C . GLU A 1 210 ? 24.651 -4.010 -19.065 1.00 65.06 210 GLU A C 1
ATOM 1596 O O . GLU A 1 210 ? 24.904 -2.819 -19.220 1.00 65.06 210 GLU A O 1
ATOM 1601 N N . ASP A 1 211 ? 24.195 -4.785 -20.058 1.00 70.06 211 ASP A N 1
ATOM 1602 C CA . ASP A 1 211 ? 24.015 -4.324 -21.442 1.00 70.06 211 ASP A CA 1
ATOM 1603 C C . ASP A 1 211 ? 22.621 -3.705 -21.678 1.00 70.06 211 ASP A C 1
ATOM 1605 O O . ASP A 1 211 ? 22.460 -2.781 -22.475 1.00 70.06 211 ASP A O 1
ATOM 1609 N N . ASP A 1 212 ? 21.595 -4.200 -20.974 1.00 71.25 212 ASP A N 1
ATOM 1610 C CA . ASP A 1 212 ? 20.181 -3.850 -21.201 1.00 71.25 212 ASP A CA 1
ATOM 1611 C C . ASP A 1 212 ? 19.672 -2.668 -20.347 1.00 71.25 212 ASP A C 1
ATOM 1613 O O . ASP A 1 212 ? 18.549 -2.181 -20.553 1.00 71.25 212 ASP A O 1
ATOM 1617 N N . TYR A 1 213 ? 20.429 -2.244 -19.330 1.00 75.75 213 TYR A N 1
ATOM 1618 C CA . TYR A 1 213 ? 19.990 -1.241 -18.361 1.00 75.75 213 TYR A CA 1
ATOM 1619 C C . TYR A 1 213 ? 21.130 -0.346 -17.866 1.00 75.75 213 TYR A C 1
ATOM 1621 O O . TYR A 1 213 ? 22.026 -0.778 -17.146 1.00 75.75 213 TYR A O 1
ATOM 1629 N N . GLU A 1 214 ? 21.003 0.954 -18.131 1.00 80.88 214 GLU A N 1
ATOM 1630 C CA . GLU A 1 214 ? 21.851 1.984 -17.535 1.00 80.88 214 GLU A CA 1
ATOM 1631 C C . GLU A 1 214 ? 21.124 2.627 -16.344 1.00 80.88 214 GLU A C 1
ATOM 1633 O O . GLU A 1 214 ? 20.138 3.354 -16.496 1.00 80.88 214 GLU A O 1
ATOM 1638 N N . GLY A 1 215 ? 21.604 2.349 -15.131 1.00 80.88 215 GLY A N 1
ATOM 1639 C CA . GLY A 1 215 ? 21.093 2.972 -13.916 1.00 80.88 215 GLY A CA 1
ATOM 1640 C C . GLY A 1 215 ? 21.802 4.281 -13.617 1.00 80.88 215 GLY A C 1
ATOM 1641 O O . GLY A 1 215 ? 22.991 4.275 -13.322 1.00 80.88 215 GLY A O 1
ATOM 1642 N N . ILE A 1 216 ? 21.055 5.384 -13.611 1.00 83.56 216 ILE A N 1
ATOM 1643 C CA . ILE A 1 216 ? 21.617 6.722 -13.410 1.00 83.56 216 ILE A CA 1
ATOM 1644 C C . ILE A 1 216 ? 21.031 7.353 -12.132 1.00 83.56 216 ILE A C 1
ATOM 1646 O O . ILE A 1 216 ? 20.146 8.214 -12.196 1.00 83.56 216 ILE A O 1
ATOM 1650 N N . PRO A 1 217 ? 21.441 6.883 -10.936 1.00 80.56 217 PRO A N 1
ATOM 1651 C CA . PRO A 1 217 ? 20.897 7.383 -9.679 1.00 80.56 217 PRO A CA 1
ATOM 1652 C C . PRO A 1 217 ? 21.243 8.863 -9.468 1.00 80.56 217 PRO A C 1
ATOM 1654 O O . PRO A 1 217 ? 22.211 9.384 -10.020 1.00 80.56 217 PRO A O 1
ATOM 1657 N N . ASN A 1 218 ? 20.453 9.539 -8.628 1.00 80.81 218 ASN A N 1
ATOM 1658 C CA . ASN A 1 218 ? 20.714 10.908 -8.163 1.00 80.81 218 ASN A CA 1
ATOM 1659 C C . ASN A 1 218 ? 20.960 11.938 -9.282 1.00 80.81 218 ASN A C 1
ATOM 1661 O O . ASN A 1 218 ? 21.744 12.874 -9.126 1.00 80.81 218 ASN A O 1
ATOM 1665 N N . THR A 1 219 ? 20.289 11.756 -10.414 1.00 85.94 219 THR A N 1
ATOM 1666 C CA . THR A 1 219 ? 20.461 12.587 -11.602 1.00 85.94 219 THR A CA 1
ATOM 1667 C C . THR A 1 219 ? 19.179 13.345 -11.903 1.00 85.94 219 THR A C 1
ATOM 1669 O O . THR A 1 219 ? 18.078 12.815 -11.754 1.00 85.94 219 THR A O 1
ATOM 1672 N N . ILE A 1 220 ? 19.324 14.604 -12.309 1.00 90.31 220 ILE A N 1
A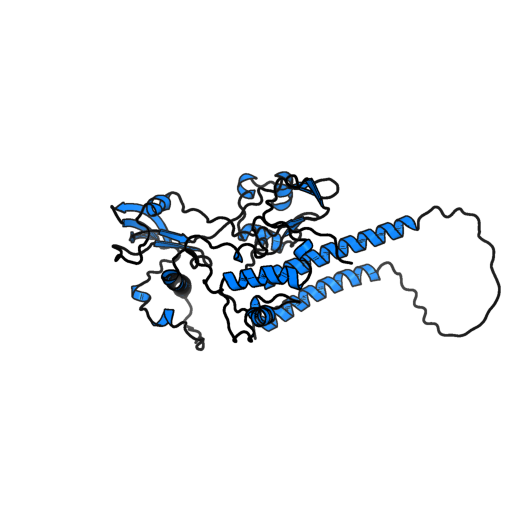TOM 1673 C CA . ILE A 1 220 ? 18.211 15.484 -12.667 1.00 90.31 220 ILE A CA 1
ATOM 1674 C C . ILE A 1 220 ? 18.182 15.624 -14.186 1.00 90.31 220 ILE A C 1
ATOM 1676 O O . ILE A 1 220 ? 19.223 15.836 -14.803 1.00 90.31 220 ILE A O 1
ATOM 1680 N N . ILE A 1 221 ? 16.995 15.528 -14.780 1.00 93.19 221 ILE A N 1
ATOM 1681 C CA . ILE A 1 221 ? 16.793 15.837 -16.197 1.00 93.19 221 ILE A CA 1
ATOM 1682 C C . ILE A 1 221 ? 16.723 17.356 -16.336 1.00 93.19 221 ILE A C 1
ATOM 1684 O O . ILE A 1 221 ? 15.916 17.996 -15.663 1.00 93.19 221 ILE A O 1
ATOM 1688 N N . THR A 1 222 ? 17.592 17.925 -17.165 1.00 94.94 222 THR A N 1
ATOM 1689 C CA . THR A 1 222 ? 17.725 19.379 -17.333 1.00 94.94 222 THR A CA 1
ATOM 1690 C C . THR A 1 222 ? 17.146 19.885 -18.641 1.00 94.94 222 THR A C 1
ATOM 1692 O O . THR A 1 222 ? 16.721 21.034 -18.680 1.00 94.94 222 THR A O 1
ATOM 1695 N N . ASP A 1 223 ? 17.124 19.055 -19.685 1.00 95.69 223 ASP A N 1
ATOM 1696 C CA . ASP A 1 223 ? 16.587 19.434 -20.992 1.00 95.69 223 ASP A CA 1
ATOM 1697 C C . ASP A 1 223 ? 16.053 18.220 -21.770 1.00 95.69 223 ASP A C 1
ATOM 1699 O O . ASP A 1 223 ? 16.484 17.085 -21.537 1.00 95.69 223 ASP A O 1
ATOM 1703 N N . VAL A 1 224 ? 15.113 18.466 -22.683 1.00 95.94 224 VAL A N 1
ATOM 1704 C CA . VAL A 1 224 ? 14.517 17.471 -23.581 1.00 95.94 224 VAL A CA 1
ATOM 1705 C C . VAL A 1 224 ? 14.295 18.093 -24.957 1.00 95.94 224 VAL A C 1
ATOM 1707 O O . VAL A 1 224 ? 13.457 18.978 -25.119 1.00 95.94 224 VAL A O 1
ATOM 1710 N N . VAL A 1 225 ? 14.973 17.553 -25.969 1.00 94.94 225 VAL A N 1
ATOM 1711 C CA . VAL A 1 225 ? 14.842 17.983 -27.367 1.00 94.94 225 VAL A CA 1
ATOM 1712 C C . VAL A 1 225 ? 14.293 16.830 -28.201 1.00 94.94 225 VAL A C 1
ATOM 1714 O O . VAL A 1 225 ? 14.896 15.761 -28.249 1.00 94.94 225 VAL A O 1
ATOM 1717 N N . LEU A 1 226 ? 13.143 17.025 -28.850 1.00 93.25 226 LEU A N 1
ATOM 1718 C CA . LEU A 1 226 ? 12.550 16.021 -29.740 1.00 93.25 226 LEU A CA 1
ATOM 1719 C C . LEU A 1 226 ? 13.305 15.955 -31.078 1.00 93.25 226 LEU A C 1
ATOM 1721 O O . LEU A 1 226 ? 13.623 16.986 -31.662 1.00 93.25 226 LEU A O 1
ATOM 1725 N N . ASP A 1 227 ? 13.540 14.740 -31.567 1.00 88.81 227 ASP A N 1
ATOM 1726 C CA . ASP A 1 227 ? 14.193 14.409 -32.838 1.00 88.81 227 ASP A CA 1
ATOM 1727 C C . ASP A 1 227 ? 13.406 13.278 -33.524 1.00 88.81 227 ASP A C 1
ATOM 1729 O O . ASP A 1 227 ? 13.656 12.091 -33.287 1.00 88.81 227 ASP A O 1
ATOM 1733 N N . TYR A 1 228 ? 12.407 13.660 -34.328 1.00 85.12 228 TYR A N 1
ATOM 1734 C CA . TYR A 1 228 ? 11.463 12.772 -35.023 1.00 85.12 228 TYR A CA 1
ATOM 1735 C C . TYR A 1 228 ? 10.861 11.680 -34.115 1.00 85.12 228 TYR A C 1
ATOM 1737 O O . TYR A 1 228 ? 9.947 11.951 -33.341 1.00 85.12 228 TYR A O 1
ATOM 1745 N N . GLU A 1 229 ? 11.370 10.449 -34.201 1.00 87.56 229 GLU A N 1
ATOM 1746 C CA . GLU A 1 229 ? 10.896 9.276 -33.447 1.00 87.56 229 GLU A CA 1
ATOM 1747 C C . GLU A 1 229 ? 11.584 9.101 -32.084 1.00 87.56 229 GLU A C 1
ATOM 1749 O O . GLU A 1 229 ? 11.377 8.114 -31.376 1.00 87.56 229 GLU A O 1
ATOM 1754 N N . THR A 1 230 ? 12.441 10.044 -31.709 1.00 92.06 230 THR A N 1
ATOM 1755 C CA . THR A 1 230 ? 13.270 9.978 -30.508 1.00 92.06 230 THR A CA 1
ATOM 1756 C C . THR A 1 230 ? 13.379 11.337 -29.832 1.00 92.06 230 THR A C 1
ATOM 1758 O O . THR A 1 230 ? 12.875 12.343 -30.321 1.00 92.06 230 THR A O 1
ATOM 1761 N N . ALA A 1 231 ? 14.050 11.382 -28.689 1.00 94.00 231 ALA A N 1
ATOM 1762 C CA . ALA A 1 231 ? 14.421 12.620 -28.032 1.00 94.00 231 ALA A CA 1
ATOM 1763 C C . ALA A 1 231 ? 15.836 12.536 -27.475 1.00 94.00 231 ALA A C 1
ATOM 1765 O O . ALA A 1 231 ? 16.254 11.487 -26.985 1.00 94.00 231 ALA A O 1
ATOM 1766 N N . LEU A 1 232 ? 16.558 13.648 -27.504 1.00 95.38 232 LEU A N 1
ATOM 1767 C CA . LEU A 1 232 ? 17.792 13.821 -26.759 1.00 95.38 232 LEU A CA 1
ATOM 1768 C C . LEU A 1 232 ? 17.449 14.384 -25.378 1.00 95.38 232 LEU A C 1
ATOM 1770 O O . LEU A 1 232 ? 16.891 15.473 -25.262 1.00 95.38 232 LEU A O 1
ATOM 1774 N N . VAL A 1 233 ? 17.767 13.629 -24.332 1.00 95.62 233 VAL A N 1
ATOM 1775 C CA . VAL A 1 233 ? 17.525 14.013 -22.940 1.00 95.62 233 VAL A CA 1
ATOM 1776 C C . VAL A 1 233 ? 18.854 14.361 -22.298 1.00 95.62 233 VAL A C 1
ATOM 1778 O O . VAL A 1 233 ? 19.773 13.540 -22.318 1.00 95.62 233 VAL A O 1
ATOM 1781 N N . ALA A 1 234 ? 18.946 15.560 -21.729 1.00 95.44 234 ALA A N 1
ATOM 1782 C CA . ALA A 1 234 ? 20.112 16.021 -20.992 1.00 95.44 234 ALA A CA 1
ATOM 1783 C C . ALA A 1 234 ? 19.937 15.767 -19.493 1.00 95.44 234 ALA A C 1
ATOM 1785 O O . ALA A 1 234 ? 18.882 16.011 -18.902 1.00 95.44 234 ALA A O 1
ATOM 1786 N N . PHE A 1 235 ? 21.009 15.300 -18.875 1.00 94.81 235 PHE A N 1
ATOM 1787 C CA . PHE A 1 235 ? 21.078 14.869 -17.493 1.00 94.81 235 PHE A CA 1
ATOM 1788 C C . PHE A 1 235 ? 22.170 15.638 -16.760 1.00 94.81 235 PHE A C 1
ATOM 1790 O O . PHE A 1 235 ? 23.209 15.947 -17.341 1.00 94.81 235 PHE A O 1
ATOM 1797 N N . ARG A 1 236 ? 21.969 15.885 -15.464 1.00 93.31 236 ARG A N 1
ATOM 1798 C CA . ARG A 1 236 ? 22.969 16.455 -14.556 1.00 93.31 236 ARG A CA 1
ATOM 1799 C C . ARG A 1 236 ? 23.090 15.612 -13.291 1.00 93.31 236 ARG A C 1
ATOM 1801 O O . ARG A 1 236 ? 22.126 15.496 -12.530 1.00 93.31 236 ARG A O 1
ATOM 1808 N N . CYS A 1 237 ? 24.273 15.049 -13.066 1.00 88.00 237 CYS A N 1
ATOM 1809 C CA . CYS A 1 237 ? 24.611 14.287 -11.862 1.00 88.00 237 CYS A CA 1
ATOM 1810 C C . CYS A 1 237 ? 24.843 15.207 -10.651 1.00 88.00 237 CYS A C 1
ATOM 1812 O O . CYS A 1 237 ? 25.098 16.402 -10.803 1.00 88.00 237 CYS A O 1
ATOM 1814 N N . GLN A 1 238 ? 24.877 14.634 -9.442 1.00 82.19 238 GLN A N 1
ATOM 1815 C CA . GLN A 1 238 ? 25.277 15.353 -8.218 1.00 82.19 238 GLN A CA 1
ATOM 1816 C C . GLN A 1 238 ? 26.676 15.982 -8.299 1.00 82.19 238 GLN A C 1
ATOM 1818 O O . GLN A 1 238 ? 26.894 17.045 -7.729 1.00 82.19 238 GLN A O 1
ATOM 1823 N N . ALA A 1 239 ? 27.602 15.374 -9.047 1.00 83.56 239 ALA A N 1
ATOM 1824 C CA . ALA A 1 239 ? 28.941 15.918 -9.283 1.00 83.56 239 ALA A CA 1
ATOM 1825 C C . ALA A 1 239 ? 28.960 17.143 -10.228 1.00 83.56 239 ALA A C 1
ATOM 1827 O O . ALA A 1 239 ? 30.029 17.617 -10.593 1.00 83.56 239 ALA A O 1
ATOM 1828 N N . GLY A 1 240 ? 27.799 17.620 -10.696 1.00 87.88 240 GLY A N 1
ATOM 1829 C CA . GLY A 1 240 ? 27.681 18.721 -11.659 1.00 87.88 240 GLY A CA 1
ATOM 1830 C C . GLY A 1 240 ? 27.948 18.323 -13.115 1.00 87.88 240 GLY A C 1
ATOM 1831 O O . GLY A 1 240 ? 27.654 19.102 -14.019 1.00 87.88 240 GLY A O 1
ATOM 1832 N N . ILE A 1 241 ? 28.442 17.104 -13.355 1.00 90.31 241 ILE A N 1
ATOM 1833 C CA . ILE A 1 241 ? 28.686 16.557 -14.694 1.00 90.31 241 ILE A CA 1
ATOM 1834 C C . ILE A 1 241 ? 27.360 16.446 -15.446 1.00 90.31 241 ILE A C 1
ATOM 1836 O O . ILE A 1 241 ? 26.387 15.886 -14.928 1.00 90.31 241 ILE A O 1
ATOM 1840 N N . THR A 1 242 ? 27.345 16.967 -16.671 1.00 93.44 242 THR A N 1
ATOM 1841 C CA . THR A 1 242 ? 26.212 16.848 -17.585 1.00 93.44 242 THR A CA 1
ATOM 1842 C C . THR A 1 242 ? 26.525 15.872 -18.709 1.00 93.44 242 THR A C 1
ATOM 1844 O O . THR A 1 242 ? 27.665 15.753 -19.152 1.00 93.44 242 THR A O 1
ATOM 1847 N N . PHE A 1 243 ? 25.512 15.140 -19.155 1.00 94.19 243 PHE A N 1
ATOM 1848 C CA . PHE A 1 243 ? 25.609 14.233 -20.295 1.00 94.19 243 PHE A CA 1
ATOM 1849 C C . PHE A 1 243 ? 24.230 14.082 -20.939 1.00 94.19 243 PHE A C 1
ATOM 1851 O O . PHE A 1 243 ? 23.223 14.448 -20.339 1.00 94.19 243 PHE A O 1
ATOM 1858 N N . SER A 1 244 ? 24.171 13.540 -22.156 1.00 94.62 244 SER A N 1
ATOM 1859 C CA . SER A 1 244 ? 22.902 13.333 -22.862 1.00 94.62 244 SER A CA 1
ATOM 1860 C C . SER A 1 244 ? 22.720 11.885 -23.313 1.00 94.62 244 SER A C 1
ATOM 1862 O O . SER A 1 244 ? 23.698 11.166 -23.547 1.00 94.62 244 SER A O 1
ATOM 1864 N N . ARG A 1 245 ? 21.461 11.450 -23.435 1.00 93.88 245 ARG A N 1
ATOM 1865 C CA . ARG A 1 245 ? 21.079 10.157 -24.025 1.00 93.88 245 ARG A CA 1
ATOM 1866 C C . ARG A 1 245 ? 19.931 10.340 -25.002 1.00 93.88 245 ARG A C 1
ATOM 1868 O O . ARG A 1 245 ? 18.995 11.089 -24.732 1.00 93.88 245 ARG A O 1
ATOM 1875 N N . LYS A 1 246 ? 19.999 9.619 -26.118 1.00 93.38 246 LYS A N 1
ATOM 1876 C CA . LYS A 1 246 ? 18.878 9.475 -27.046 1.00 93.38 246 LYS A CA 1
ATOM 1877 C C . LYS A 1 246 ? 17.887 8.468 -26.458 1.00 93.38 246 LYS A C 1
ATOM 1879 O O . LYS A 1 246 ? 18.308 7.407 -26.005 1.00 93.38 246 LYS A O 1
ATOM 1884 N N . VAL A 1 247 ? 16.597 8.786 -26.451 1.00 92.06 247 VAL A N 1
ATOM 1885 C CA . VAL A 1 247 ? 15.524 7.936 -25.909 1.00 92.06 247 VAL A CA 1
ATOM 1886 C C . VAL A 1 247 ? 14.376 7.829 -26.910 1.00 92.06 247 VAL A C 1
ATOM 1888 O O . VAL A 1 247 ? 14.129 8.761 -27.668 1.00 92.06 247 VAL A O 1
ATOM 1891 N N . SER A 1 248 ? 13.672 6.699 -26.926 1.00 90.31 248 SER A N 1
ATOM 1892 C CA . SER A 1 248 ? 12.530 6.449 -27.828 1.00 90.31 248 SER A CA 1
ATOM 1893 C C . SER A 1 248 ? 11.166 6.652 -27.168 1.00 90.31 248 SER A C 1
ATOM 1895 O O . SER A 1 248 ? 10.139 6.500 -27.814 1.00 90.31 248 SER A O 1
ATOM 1897 N N . GLY A 1 249 ? 11.131 6.966 -25.873 1.00 88.62 249 GLY A N 1
ATOM 1898 C CA . GLY A 1 249 ? 9.884 7.150 -25.138 1.00 88.62 249 GLY A CA 1
ATOM 1899 C C . GLY A 1 249 ? 10.109 7.350 -23.646 1.00 88.62 249 GLY A C 1
ATOM 1900 O O . GLY A 1 249 ? 11.242 7.280 -23.161 1.00 88.62 249 GLY A O 1
ATOM 1901 N N . LEU A 1 250 ? 9.010 7.545 -22.920 1.00 88.38 250 LEU A N 1
ATOM 1902 C CA . LEU A 1 250 ? 8.992 7.746 -21.474 1.00 88.38 250 LEU A CA 1
ATOM 1903 C C . LEU A 1 250 ? 8.038 6.761 -20.789 1.00 88.38 250 LEU A C 1
ATOM 1905 O O . LEU A 1 250 ? 6.854 6.706 -21.103 1.00 88.38 250 LEU A O 1
ATOM 1909 N N . ALA A 1 251 ? 8.536 6.052 -19.780 1.00 84.94 251 ALA A N 1
ATOM 1910 C CA . ALA A 1 251 ? 7.724 5.412 -18.753 1.00 84.94 251 ALA A CA 1
ATOM 1911 C C . ALA A 1 251 ? 7.851 6.212 -17.451 1.00 84.94 251 ALA A C 1
ATOM 1913 O O . ALA A 1 251 ? 8.858 6.128 -16.744 1.00 84.94 251 ALA A O 1
ATOM 1914 N N . TYR A 1 252 ? 6.826 7.007 -17.139 1.00 85.25 252 TYR A N 1
ATOM 1915 C CA . TYR A 1 252 ? 6.801 7.848 -15.943 1.00 85.25 252 TYR A CA 1
ATOM 1916 C C . TYR A 1 252 ? 6.075 7.152 -14.789 1.00 85.25 252 TYR A C 1
ATOM 1918 O O . TYR A 1 252 ? 4.844 7.023 -14.764 1.00 85.25 252 TYR A O 1
ATOM 1926 N N . VAL A 1 253 ? 6.860 6.689 -13.822 1.00 79.75 253 VAL A N 1
ATOM 1927 C CA . VAL A 1 253 ? 6.435 5.826 -12.722 1.00 79.75 253 VAL A CA 1
ATOM 1928 C C . VAL A 1 253 ? 6.906 6.374 -11.368 1.00 79.75 253 VAL A C 1
ATOM 1930 O O . VAL A 1 253 ? 7.505 5.688 -10.538 1.00 79.75 253 VAL A O 1
ATOM 1933 N N . VAL A 1 254 ? 6.647 7.664 -11.151 1.00 80.06 254 VAL A N 1
ATOM 1934 C CA . VAL A 1 254 ? 7.052 8.410 -9.943 1.00 80.06 254 VAL A CA 1
ATOM 1935 C C . VAL A 1 254 ? 6.109 8.18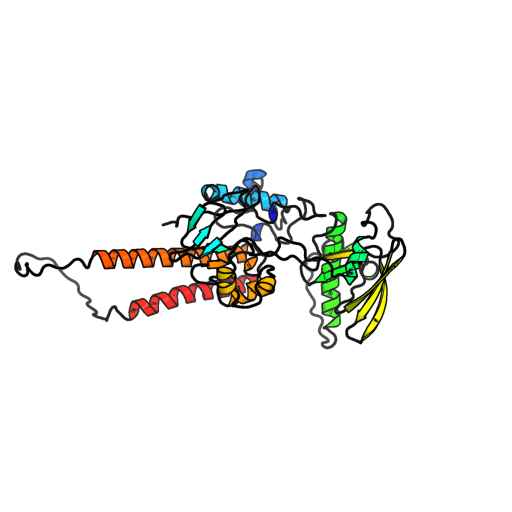3 -8.761 1.00 80.06 254 VAL A C 1
ATOM 1937 O O . VAL A 1 254 ? 6.484 8.404 -7.613 1.00 80.06 254 VAL A O 1
ATOM 1940 N N . GLY A 1 255 ? 4.916 7.658 -9.023 1.00 78.19 255 GLY A N 1
ATOM 1941 C CA . GLY A 1 255 ? 3.982 7.234 -7.998 1.00 78.19 255 GLY A CA 1
ATOM 1942 C C . GLY A 1 255 ? 2.551 7.608 -8.319 1.00 78.19 255 GLY A C 1
ATOM 1943 O O . GLY A 1 255 ? 2.219 7.976 -9.449 1.00 78.19 255 GLY A O 1
ATOM 1944 N N . ARG A 1 256 ? 1.713 7.484 -7.295 1.00 80.88 256 ARG A N 1
ATOM 1945 C CA . ARG A 1 256 ? 0.301 7.840 -7.326 1.00 80.88 256 ARG A CA 1
ATOM 1946 C C . ARG A 1 256 ? -0.025 8.712 -6.113 1.00 80.88 256 ARG A C 1
ATOM 1948 O O . ARG A 1 256 ? 0.725 8.707 -5.134 1.00 80.88 256 ARG A O 1
ATOM 1955 N N . GLN A 1 257 ? -1.100 9.470 -6.219 1.00 83.94 257 GLN A N 1
ATOM 1956 C CA . GLN A 1 257 ? -1.652 10.326 -5.173 1.00 83.94 257 GLN A CA 1
ATOM 1957 C C . GLN A 1 257 ? -3.170 10.142 -5.126 1.00 83.94 257 GLN A C 1
ATOM 1959 O O . GLN A 1 257 ? -3.741 9.491 -5.995 1.00 83.94 257 GLN A O 1
ATOM 1964 N N . SER A 1 258 ? -3.826 10.688 -4.112 1.00 86.69 258 SER A N 1
ATOM 1965 C CA . SER A 1 258 ? -5.290 10.730 -4.044 1.00 86.69 258 SER A CA 1
ATOM 1966 C C . SER A 1 258 ? -5.739 12.101 -3.557 1.00 86.69 258 SER A C 1
ATOM 1968 O O . SER A 1 258 ? -4.896 12.956 -3.266 1.00 86.69 258 SER A O 1
ATOM 1970 N N . THR A 1 259 ? -7.043 12.311 -3.456 1.00 89.25 259 THR A N 1
ATOM 1971 C CA . THR A 1 259 ? -7.623 13.521 -2.885 1.00 89.25 259 THR A CA 1
ATOM 1972 C C . THR A 1 259 ? -8.509 13.190 -1.694 1.00 89.25 259 THR A C 1
ATOM 1974 O O . THR A 1 259 ? -8.984 12.068 -1.530 1.00 89.25 259 THR A O 1
ATOM 1977 N N . LEU A 1 260 ? -8.716 14.186 -0.835 1.00 92.19 260 LEU A N 1
ATOM 1978 C CA . LEU A 1 260 ? -9.785 14.181 0.169 1.00 92.19 260 LEU A CA 1
ATOM 1979 C C . LEU A 1 260 ? -10.791 15.301 -0.126 1.00 92.19 260 LEU A C 1
ATOM 1981 O O . LEU A 1 260 ? -11.376 15.872 0.788 1.00 92.19 260 LEU A O 1
ATOM 1985 N N . SER A 1 261 ? -10.977 15.645 -1.405 1.00 91.50 261 SER A N 1
ATOM 1986 C CA . SER A 1 261 ? -11.848 16.746 -1.848 1.00 91.50 261 SER A CA 1
ATOM 1987 C C . SER A 1 261 ? -13.329 16.518 -1.534 1.00 91.50 261 SER A C 1
ATOM 1989 O O . SER A 1 261 ? -14.120 17.454 -1.575 1.00 91.50 261 SER A O 1
ATOM 1991 N N . TYR A 1 262 ? -13.707 15.288 -1.187 1.00 94.12 262 TYR A N 1
ATOM 1992 C CA . TYR A 1 262 ? -15.033 14.957 -0.674 1.00 94.12 262 TYR A CA 1
ATOM 1993 C C . TYR A 1 262 ? -15.271 15.443 0.769 1.00 94.12 262 TYR A C 1
ATOM 1995 O O . TYR A 1 262 ? -16.415 15.444 1.226 1.00 94.12 262 TYR A O 1
ATOM 2003 N N . LEU A 1 263 ? -14.223 15.863 1.490 1.00 95.38 263 LEU A N 1
ATOM 2004 C CA . LEU A 1 263 ? -14.318 16.512 2.798 1.00 95.38 263 LEU A CA 1
ATOM 2005 C C . LEU A 1 263 ? -14.441 18.031 2.638 1.00 95.38 263 LEU A C 1
ATOM 2007 O O . LEU A 1 263 ? -13.780 18.642 1.802 1.00 95.38 263 LEU A O 1
ATOM 2011 N N . SER A 1 264 ? -15.235 18.666 3.497 1.00 94.25 264 SER A N 1
ATOM 2012 C CA . SER A 1 264 ? -15.303 20.129 3.562 1.00 94.25 264 SER A CA 1
ATOM 2013 C C . SER A 1 264 ? -13.956 20.770 3.924 1.00 94.25 264 SER A C 1
ATOM 2015 O O . SER A 1 264 ? -13.161 20.211 4.683 1.00 94.25 264 SER A O 1
ATOM 2017 N N . ASN A 1 265 ? -13.732 22.002 3.455 1.00 92.38 265 ASN A N 1
ATOM 2018 C CA . ASN A 1 265 ? -12.519 22.774 3.757 1.00 92.38 265 ASN A CA 1
ATOM 2019 C C . ASN A 1 265 ? -12.258 22.936 5.263 1.00 92.38 265 ASN A C 1
ATOM 2021 O O . ASN A 1 265 ? -11.104 22.912 5.685 1.00 92.38 265 ASN A O 1
ATOM 2025 N N . ASN A 1 266 ? -13.312 23.068 6.076 1.00 93.12 266 ASN A N 1
ATOM 2026 C CA . ASN A 1 266 ? -13.184 23.157 7.532 1.00 93.12 266 ASN A CA 1
ATOM 2027 C C . ASN A 1 266 ? -12.628 21.856 8.120 1.00 93.12 266 ASN A C 1
ATOM 2029 O O . ASN A 1 266 ? -11.686 21.891 8.905 1.00 93.12 266 ASN A O 1
ATOM 2033 N N . LEU A 1 267 ? -13.147 20.708 7.677 1.00 94.12 267 LEU A N 1
ATOM 2034 C CA . LEU A 1 267 ? -12.679 19.405 8.137 1.00 94.12 267 LEU A CA 1
ATOM 2035 C C . LEU A 1 267 ? -11.254 19.104 7.645 1.00 94.12 267 LEU A C 1
ATOM 2037 O O . LEU A 1 267 ? -10.434 18.584 8.396 1.00 94.12 267 LEU A O 1
ATOM 2041 N N . LEU A 1 268 ? -10.911 19.500 6.414 1.00 92.88 268 LEU A N 1
ATOM 2042 C CA . LEU A 1 268 ? -9.529 19.440 5.924 1.00 92.88 268 LEU A CA 1
ATOM 2043 C C . LEU A 1 268 ? -8.587 20.314 6.763 1.00 92.88 268 LEU A C 1
ATOM 2045 O O . LEU A 1 268 ? -7.467 19.893 7.054 1.00 92.88 268 LEU A O 1
ATOM 2049 N N . ALA A 1 269 ? -9.029 21.503 7.178 1.00 91.19 269 ALA A N 1
ATOM 2050 C CA . ALA A 1 269 ? -8.253 22.386 8.044 1.00 91.19 269 ALA A CA 1
ATOM 2051 C C . ALA A 1 269 ? -8.088 21.825 9.467 1.00 91.19 269 ALA A C 1
ATOM 2053 O O . ALA A 1 269 ? -7.041 22.042 10.073 1.00 91.19 269 ALA A O 1
ATOM 2054 N N . GLU A 1 270 ? -9.058 21.071 9.993 1.00 92.75 270 GLU A N 1
ATOM 2055 C CA . GLU A 1 270 ? -8.882 20.315 11.241 1.00 92.75 270 GLU A CA 1
ATOM 2056 C C . GLU A 1 270 ? -7.786 19.249 11.096 1.00 92.75 270 GLU A C 1
ATOM 2058 O O . GLU A 1 270 ? -6.905 19.147 11.946 1.00 92.75 270 GLU A O 1
ATOM 2063 N N . ILE A 1 271 ? -7.794 18.492 9.991 1.00 91.56 271 ILE A N 1
ATOM 2064 C CA . ILE A 1 271 ? -6.850 17.387 9.759 1.00 91.56 271 ILE A CA 1
ATOM 2065 C C . ILE A 1 271 ? -5.433 17.906 9.453 1.00 91.56 271 ILE A C 1
ATOM 2067 O O . ILE A 1 271 ? -4.441 17.364 9.941 1.00 91.56 271 ILE A O 1
ATOM 2071 N N . PHE A 1 272 ? -5.282 18.954 8.640 1.00 88.88 272 PHE A N 1
ATOM 2072 C CA . PHE A 1 272 ? -3.973 19.426 8.150 1.00 88.88 272 PHE A CA 1
ATOM 2073 C C . PHE A 1 272 ? -3.506 20.759 8.741 1.00 88.88 272 PHE A C 1
ATOM 2075 O O . PHE A 1 272 ? -2.383 21.186 8.471 1.00 88.88 272 PHE A O 1
ATOM 2082 N N . GLY A 1 273 ? -4.323 21.406 9.568 1.00 85.00 273 GLY A N 1
ATOM 2083 C CA . GLY A 1 273 ? -4.102 22.783 9.994 1.00 85.00 273 GLY A CA 1
ATOM 2084 C C . GLY A 1 273 ? -4.425 23.794 8.887 1.00 85.00 273 GLY A C 1
ATOM 2085 O O . GLY A 1 273 ? -4.801 23.444 7.770 1.00 85.00 273 GLY A O 1
ATOM 2086 N N . LYS A 1 274 ? -4.224 25.084 9.182 1.00 71.94 274 LYS A N 1
ATOM 2087 C CA . LYS A 1 274 ? -4.505 26.222 8.279 1.00 71.94 274 LYS A CA 1
ATOM 2088 C C . LYS A 1 274 ? -3.531 26.354 7.089 1.00 71.94 274 LYS A C 1
ATOM 2090 O O . LYS A 1 274 ? -3.338 27.453 6.574 1.00 71.94 274 LYS A O 1
ATOM 2095 N N . GLN A 1 275 ? -2.872 25.272 6.676 1.00 68.31 275 GLN A N 1
ATOM 2096 C CA . GLN A 1 275 ? -2.036 25.275 5.473 1.00 68.31 275 GLN A CA 1
ATOM 2097 C C . GLN A 1 275 ? -2.903 25.522 4.230 1.00 68.31 275 GLN A C 1
ATOM 2099 O O . GLN A 1 275 ? -4.109 25.280 4.257 1.00 68.31 275 GLN A O 1
ATOM 2104 N N . SER A 1 276 ? -2.291 26.030 3.153 1.00 61.03 276 SER A N 1
ATOM 2105 C CA . SER A 1 276 ? -2.981 26.347 1.896 1.00 61.03 276 SER A CA 1
ATOM 2106 C C . SER A 1 276 ? -3.894 25.191 1.481 1.00 61.03 276 SER A C 1
ATOM 2108 O O . SER A 1 276 ? -3.411 24.104 1.166 1.00 61.03 276 SER A O 1
ATOM 2110 N N . LEU A 1 277 ? -5.213 25.418 1.483 1.00 65.50 277 LEU A N 1
ATOM 2111 C CA . LEU A 1 277 ? -6.217 24.388 1.184 1.00 65.50 277 LEU A CA 1
ATOM 2112 C C . LEU A 1 277 ? -5.965 23.716 -0.176 1.00 65.50 277 LEU A C 1
ATOM 2114 O O . LEU A 1 277 ? -6.177 22.516 -0.311 1.00 65.50 277 LEU A O 1
ATOM 2118 N N . LYS A 1 278 ? -5.388 24.453 -1.138 1.00 65.75 278 LYS A N 1
ATOM 2119 C CA . LYS A 1 278 ? -4.977 23.918 -2.447 1.00 65.75 278 LYS A CA 1
ATOM 2120 C C . LYS A 1 278 ? -3.931 22.805 -2.349 1.00 65.75 278 LYS A C 1
ATOM 2122 O O . LYS A 1 278 ? -3.925 21.895 -3.167 1.00 65.75 278 LYS A O 1
ATOM 2127 N N . GLU A 1 279 ? -3.041 22.853 -1.360 1.00 62.38 279 GLU A N 1
ATOM 2128 C CA . GLU A 1 279 ? -2.081 21.770 -1.121 1.00 62.38 279 GLU A CA 1
ATOM 2129 C C . GLU A 1 279 ? -2.733 20.589 -0.395 1.00 62.38 279 GLU A C 1
ATOM 2131 O O . GLU A 1 279 ? -2.248 19.465 -0.496 1.00 62.38 279 GLU A O 1
ATOM 2136 N N . CYS A 1 280 ? -3.807 20.823 0.366 1.00 64.00 280 CYS A N 1
ATOM 2137 C CA . CYS A 1 280 ? -4.554 19.791 1.094 1.00 64.00 280 CYS A CA 1
ATOM 2138 C C . CYS A 1 280 ? -5.443 18.938 0.185 1.00 64.00 280 CYS A C 1
ATOM 2140 O O . CYS A 1 280 ? -5.742 17.803 0.549 1.00 64.00 280 CYS A O 1
ATOM 2142 N N . GLU A 1 281 ? -5.813 19.441 -0.995 1.00 69.81 281 GLU A N 1
ATOM 2143 C CA . GLU A 1 281 ? -6.591 18.676 -1.972 1.00 69.81 281 GLU A CA 1
ATOM 2144 C C . GLU A 1 281 ? -5.857 17.418 -2.430 1.00 69.81 281 GLU A C 1
ATOM 2146 O O . GLU A 1 281 ? -6.488 16.377 -2.566 1.00 69.81 281 GLU A O 1
ATOM 2151 N N . ARG A 1 282 ? -4.531 17.479 -2.630 1.00 79.75 282 ARG A N 1
ATOM 2152 C CA . ARG A 1 282 ? -3.739 16.334 -3.103 1.00 79.75 282 ARG A CA 1
ATOM 2153 C C . ARG A 1 282 ? -2.916 15.735 -1.981 1.00 79.75 282 ARG A C 1
ATOM 2155 O O . ARG A 1 282 ? -2.018 16.353 -1.409 1.00 79.75 282 ARG A O 1
ATOM 2162 N N . ILE A 1 283 ? -3.203 14.479 -1.692 1.00 83.00 283 ILE A N 1
ATOM 2163 C CA . ILE A 1 283 ? -2.667 13.775 -0.546 1.00 83.00 283 ILE A CA 1
ATOM 2164 C C . ILE A 1 283 ? -1.639 12.757 -1.008 1.00 83.00 283 ILE A C 1
ATOM 2166 O O . ILE A 1 283 ? -1.923 11.826 -1.762 1.00 83.00 283 ILE A O 1
ATOM 2170 N N . SER A 1 284 ? -0.420 12.931 -0.501 1.00 78.19 284 SER A N 1
ATOM 2171 C CA . SER A 1 284 ? 0.654 11.959 -0.659 1.00 78.19 284 SER A CA 1
ATOM 2172 C C . SER A 1 284 ? 0.752 11.042 0.557 1.00 78.19 284 SER A C 1
ATOM 2174 O O . SER A 1 284 ? 0.464 11.434 1.692 1.00 78.19 284 SER A O 1
ATOM 2176 N N . ARG A 1 285 ? 1.294 9.841 0.326 1.00 80.06 285 ARG A N 1
ATOM 2177 C CA . ARG A 1 285 ? 1.664 8.876 1.372 1.00 80.06 285 ARG A CA 1
ATOM 2178 C C . ARG A 1 285 ? 2.445 9.521 2.524 1.00 80.06 285 ARG A C 1
ATOM 2180 O O . ARG A 1 285 ? 2.193 9.225 3.684 1.00 80.06 285 ARG A O 1
ATOM 2187 N N . LYS A 1 286 ? 3.403 10.403 2.206 1.00 80.94 286 LYS A N 1
ATOM 2188 C CA . LYS A 1 286 ? 4.284 11.045 3.196 1.00 80.94 286 LYS A CA 1
ATOM 2189 C C . LYS A 1 286 ? 3.496 11.929 4.163 1.00 80.94 286 LYS A C 1
ATOM 2191 O O . LYS A 1 286 ? 3.772 11.903 5.358 1.00 80.94 286 LYS A O 1
ATOM 2196 N N . ARG A 1 287 ? 2.528 12.693 3.648 1.00 82.75 287 ARG A N 1
ATOM 2197 C CA . ARG A 1 287 ? 1.746 13.640 4.450 1.00 82.75 287 ARG A CA 1
ATOM 2198 C C . ARG A 1 287 ? 0.851 12.916 5.450 1.00 82.75 287 ARG A C 1
ATOM 2200 O O . ARG A 1 287 ? 0.889 13.233 6.632 1.00 82.75 287 ARG A O 1
ATOM 2207 N N . MET A 1 288 ? 0.110 11.908 4.997 1.00 86.94 288 MET A N 1
ATOM 2208 C CA . MET A 1 288 ? -0.768 11.155 5.894 1.00 86.94 288 MET A CA 1
ATOM 2209 C C . MET A 1 288 ? -0.009 10.240 6.843 1.00 86.94 288 MET A C 1
ATOM 2211 O O . MET A 1 288 ? -0.419 10.099 7.986 1.00 86.94 288 MET A O 1
ATOM 2215 N N . ARG A 1 289 ? 1.138 9.687 6.426 1.00 87.75 289 ARG A N 1
ATOM 2216 C CA . ARG A 1 289 ? 2.008 8.936 7.338 1.00 87.75 289 ARG A CA 1
ATOM 2217 C C . ARG A 1 289 ? 2.461 9.792 8.520 1.00 87.75 289 ARG A C 1
ATOM 2219 O O . ARG A 1 289 ? 2.488 9.289 9.633 1.00 87.75 289 ARG A O 1
ATOM 2226 N N . ALA A 1 290 ? 2.792 11.066 8.297 1.00 86.44 290 ALA A N 1
ATOM 2227 C CA . ALA A 1 290 ? 3.149 11.971 9.390 1.00 86.44 290 ALA A CA 1
ATOM 2228 C C . ALA A 1 290 ? 2.001 12.116 10.406 1.00 86.44 290 ALA A C 1
ATOM 2230 O O . ALA A 1 290 ? 2.251 12.042 11.601 1.00 86.44 290 ALA A O 1
ATOM 2231 N N . ARG A 1 291 ? 0.749 12.213 9.935 1.00 87.94 291 ARG A N 1
ATOM 2232 C CA . ARG A 1 291 ? -0.441 12.222 10.801 1.00 87.94 291 ARG A CA 1
ATOM 2233 C C . ARG A 1 291 ? -0.684 10.892 11.502 1.00 87.94 291 ARG A C 1
ATOM 2235 O O . ARG A 1 291 ? -0.895 10.874 12.704 1.00 87.94 291 ARG A O 1
ATOM 2242 N N . ALA A 1 292 ? -0.570 9.780 10.783 1.00 90.50 292 ALA A N 1
ATOM 2243 C CA . ALA A 1 292 ? -0.743 8.443 11.347 1.00 90.50 292 ALA A CA 1
ATOM 2244 C C . ALA A 1 292 ? 0.245 8.140 12.489 1.00 90.50 292 ALA A C 1
ATOM 2246 O O . ALA A 1 292 ? -0.080 7.364 13.382 1.00 90.50 292 ALA A O 1
ATOM 2247 N N . LEU A 1 293 ? 1.439 8.748 12.463 1.00 89.38 293 LEU A N 1
ATOM 2248 C CA . LEU A 1 293 ? 2.431 8.644 13.539 1.00 89.38 293 LEU A CA 1
ATOM 2249 C C . LEU A 1 293 ? 2.035 9.420 14.808 1.00 89.38 293 LEU A C 1
ATOM 2251 O O . LEU A 1 293 ? 2.491 9.053 15.886 1.00 89.38 293 LEU A O 1
ATOM 2255 N N . GLU A 1 294 ? 1.210 10.466 14.694 1.00 90.44 294 GLU A N 1
ATOM 2256 C CA . GLU A 1 294 ? 0.618 11.183 15.838 1.00 90.44 294 GLU A CA 1
ATOM 2257 C C . GLU A 1 294 ? -0.569 10.392 16.417 1.00 90.44 294 GLU A C 1
ATOM 2259 O O . GLU A 1 294 ? -0.772 10.352 17.629 1.00 90.44 294 GLU A O 1
ATOM 2264 N N . GLY A 1 295 ? -1.321 9.718 15.545 1.00 91.56 295 GLY A N 1
ATOM 2265 C CA . GLY A 1 295 ? -2.418 8.824 15.888 1.00 91.56 295 GLY A CA 1
ATOM 2266 C C . GLY A 1 295 ? -3.245 8.468 14.654 1.00 91.56 295 GLY A C 1
ATOM 2267 O O . GLY A 1 295 ? -3.247 9.188 13.656 1.00 91.56 295 GLY A O 1
ATOM 2268 N N . LEU A 1 296 ? -3.974 7.348 14.706 1.00 94.56 296 LEU A N 1
ATOM 2269 C CA . LEU A 1 296 ? -4.911 7.009 13.625 1.00 94.56 296 LEU A CA 1
ATOM 2270 C C . LEU A 1 296 ? -6.199 7.837 13.693 1.00 94.56 296 LEU A C 1
ATOM 2272 O O . LEU A 1 296 ? -6.883 7.960 12.683 1.00 94.56 296 LEU A O 1
ATOM 2276 N N . GLU A 1 297 ? -6.514 8.415 14.852 1.00 95.44 297 GLU A N 1
ATOM 2277 C CA . GLU A 1 297 ? -7.537 9.449 15.006 1.00 95.44 297 GLU A CA 1
ATOM 2278 C C . GLU A 1 297 ? -6.910 10.816 14.691 1.00 95.44 297 GLU A C 1
ATOM 2280 O O . GLU A 1 297 ? -6.176 11.374 15.503 1.00 95.44 297 GLU A O 1
ATOM 2285 N N . VAL A 1 298 ? -7.141 11.328 13.480 1.00 93.88 298 VAL A N 1
ATOM 2286 C CA . VAL A 1 298 ? -6.452 12.528 12.959 1.00 93.88 298 VAL A CA 1
ATOM 2287 C C . VAL A 1 298 ? -7.114 13.843 13.367 1.00 93.88 298 VAL A C 1
ATOM 2289 O O . VAL A 1 298 ? -6.495 14.901 13.306 1.00 93.88 298 VAL A O 1
ATOM 2292 N N . THR A 1 299 ? -8.381 13.780 13.758 1.00 94.56 299 THR A N 1
ATOM 2293 C CA . THR A 1 299 ? -9.142 14.823 14.456 1.00 94.56 299 THR A CA 1
ATOM 2294 C C . THR A 1 299 ? -10.302 14.127 15.174 1.00 94.56 299 THR A C 1
ATOM 2296 O O . THR A 1 299 ? -10.559 12.948 14.923 1.00 94.56 299 THR A O 1
ATOM 2299 N N . ASN A 1 300 ? -11.009 14.830 16.058 1.00 94.19 300 ASN A N 1
ATOM 2300 C CA . ASN A 1 300 ? -12.063 14.261 16.899 1.00 94.19 300 ASN A CA 1
ATOM 2301 C C . ASN A 1 300 ? -13.065 13.420 16.083 1.00 94.19 300 ASN A C 1
ATOM 2303 O O . ASN A 1 300 ? -13.743 13.954 15.195 1.00 94.19 300 ASN A O 1
ATOM 2307 N N . ASN A 1 301 ? -13.167 12.124 16.395 1.00 94.94 301 ASN A N 1
ATOM 2308 C CA . ASN A 1 301 ? -14.048 11.158 15.733 1.00 94.94 301 ASN A CA 1
ATOM 2309 C C . ASN A 1 301 ? -13.778 10.924 14.227 1.00 94.94 301 ASN A C 1
ATOM 2311 O O . ASN A 1 301 ? -14.650 10.402 13.529 1.00 94.94 301 ASN A O 1
ATOM 2315 N N . VAL A 1 302 ? -12.588 11.270 13.717 1.00 96.44 302 VAL A N 1
ATOM 2316 C CA . VAL A 1 302 ? -12.150 10.965 12.341 1.00 96.44 302 VAL A CA 1
ATOM 2317 C C . VAL A 1 302 ? -10.911 10.082 12.367 1.00 96.44 302 VAL A C 1
ATOM 2319 O O . VAL A 1 302 ? -9.834 10.508 12.786 1.00 96.44 302 VAL A O 1
ATOM 2322 N N . PHE A 1 303 ? -11.048 8.868 11.846 1.00 96.56 303 PHE A N 1
ATOM 2323 C CA . PHE A 1 303 ? -9.988 7.870 11.786 1.00 96.56 303 PHE A CA 1
ATOM 2324 C C . PHE A 1 303 ? -9.479 7.688 10.358 1.00 96.56 303 PHE A C 1
ATOM 2326 O O . PHE A 1 303 ? -10.235 7.829 9.399 1.00 96.56 303 PHE A O 1
ATOM 2333 N N . ILE A 1 304 ? -8.208 7.327 10.208 1.00 95.12 304 ILE A N 1
ATOM 2334 C CA . ILE A 1 304 ? -7.610 6.927 8.928 1.00 95.12 304 ILE A CA 1
ATOM 2335 C C . ILE A 1 304 ? -7.119 5.484 9.017 1.00 95.12 304 ILE A C 1
ATOM 2337 O O . ILE A 1 304 ? -6.513 5.082 10.010 1.00 95.12 304 ILE A O 1
ATOM 2341 N N . ILE A 1 305 ? -7.355 4.701 7.967 1.00 94.19 305 ILE A N 1
ATOM 2342 C CA . ILE A 1 305 ? -6.903 3.308 7.880 1.00 94.19 305 ILE A CA 1
ATOM 2343 C C . ILE A 1 305 ? -6.362 2.987 6.482 1.00 94.19 305 ILE A C 1
ATOM 2345 O O . ILE A 1 305 ? -6.442 3.787 5.545 1.00 94.19 305 ILE A O 1
ATOM 2349 N N . GLY A 1 306 ? -5.789 1.793 6.334 1.00 90.94 306 GLY A N 1
ATOM 2350 C CA . GLY A 1 306 ? -5.296 1.312 5.047 1.00 90.94 306 GLY A CA 1
ATOM 2351 C C . GLY A 1 306 ? -4.168 2.173 4.488 1.00 90.94 306 GLY A C 1
ATOM 2352 O O . GLY A 1 306 ? -3.315 2.661 5.222 1.00 90.94 306 GLY A O 1
ATOM 2353 N N . SER A 1 307 ? -4.152 2.380 3.170 1.00 88.44 307 SER A N 1
ATOM 2354 C CA . SER A 1 307 ? -3.031 3.083 2.534 1.00 88.44 307 SER A CA 1
ATOM 2355 C C . SER A 1 307 ? -2.910 4.567 2.884 1.00 88.44 307 SER A C 1
ATOM 2357 O O . SER A 1 307 ? -1.847 5.150 2.653 1.00 88.44 307 SER A O 1
ATOM 2359 N N . LEU A 1 308 ? -3.931 5.160 3.516 1.00 90.75 308 LEU A N 1
ATOM 2360 C CA . LEU A 1 308 ? -3.826 6.494 4.103 1.00 90.75 308 LEU A CA 1
ATOM 2361 C C . LEU A 1 308 ? -2.806 6.525 5.248 1.00 90.75 308 LEU A C 1
ATOM 2363 O O . LEU A 1 308 ? -2.095 7.509 5.366 1.00 90.75 308 LEU A O 1
ATOM 2367 N N . THR A 1 309 ? -2.593 5.454 6.018 1.00 89.38 309 THR A N 1
ATOM 2368 C CA . THR A 1 309 ? -1.527 5.438 7.052 1.00 89.38 309 THR A CA 1
ATOM 2369 C C . THR A 1 309 ? -0.114 5.418 6.452 1.00 89.38 309 THR A C 1
ATOM 2371 O O . THR A 1 309 ? 0.898 5.607 7.129 1.00 89.38 309 THR A O 1
ATOM 2374 N N . GLY A 1 310 ? -0.036 5.201 5.142 1.00 79.88 310 GLY A N 1
ATOM 2375 C CA . GLY A 1 310 ? 1.184 5.089 4.369 1.00 79.88 310 GLY A CA 1
ATOM 2376 C C . GLY A 1 310 ? 1.735 3.671 4.255 1.00 79.88 310 GLY A C 1
ATOM 2377 O O . GLY A 1 310 ? 2.761 3.477 3.596 1.00 79.88 310 GLY A O 1
ATOM 2378 N N . ASP A 1 311 ? 1.048 2.687 4.829 1.00 77.19 311 ASP A N 1
ATOM 2379 C CA . ASP A 1 311 ? 1.384 1.277 4.686 1.00 77.19 311 ASP A CA 1
ATOM 2380 C C . ASP A 1 311 ? 0.609 0.651 3.518 1.00 77.19 311 ASP A C 1
ATOM 2382 O O . ASP A 1 311 ? -0.514 1.027 3.206 1.00 77.19 311 ASP A O 1
ATOM 2386 N N . SER A 1 312 ? 1.229 -0.295 2.812 1.00 72.38 312 SER A N 1
ATOM 2387 C CA . SER A 1 312 ? 0.640 -0.913 1.605 1.00 72.38 312 SER A CA 1
ATOM 2388 C C . SER A 1 312 ? 0.299 -2.391 1.773 1.00 72.38 312 SER A C 1
ATOM 2390 O O . SER A 1 312 ? -0.275 -2.992 0.870 1.00 72.38 312 SER A O 1
ATOM 2392 N N . LEU A 1 313 ? 0.654 -2.991 2.913 1.00 80.88 313 LEU A N 1
ATOM 2393 C CA . LEU A 1 313 ? 0.361 -4.396 3.177 1.00 80.88 313 LEU A CA 1
ATOM 2394 C C . LEU A 1 313 ? -0.980 -4.519 3.894 1.00 80.88 313 LEU A C 1
ATOM 2396 O O . LEU A 1 313 ? -1.225 -3.812 4.872 1.00 80.88 313 LEU A O 1
ATOM 2400 N N . ILE A 1 314 ? -1.787 -5.487 3.459 1.00 84.75 314 ILE A N 1
ATOM 2401 C CA . ILE A 1 314 ? -3.104 -5.793 4.033 1.00 84.75 314 ILE A CA 1
ATOM 2402 C C . ILE A 1 314 ? -3.024 -5.983 5.555 1.00 84.75 314 ILE A C 1
ATOM 2404 O O . ILE A 1 314 ? -3.847 -5.438 6.280 1.00 84.75 314 ILE A O 1
ATOM 2408 N N . ARG A 1 315 ? -1.980 -6.647 6.070 1.00 80.12 315 ARG A N 1
ATOM 2409 C CA . ARG A 1 315 ? -1.787 -6.839 7.520 1.00 80.12 315 ARG A CA 1
ATOM 2410 C C . ARG A 1 315 ? -1.682 -5.535 8.325 1.00 80.12 315 ARG A C 1
ATOM 2412 O O . ARG A 1 315 ? -2.166 -5.474 9.449 1.00 80.12 315 ARG A O 1
ATOM 2419 N N . PHE A 1 316 ? -1.061 -4.495 7.762 1.00 83.50 316 PHE A N 1
ATOM 2420 C CA . PHE A 1 316 ? -0.950 -3.198 8.436 1.00 83.50 316 PHE A CA 1
ATOM 2421 C C . PHE A 1 316 ? -2.283 -2.454 8.387 1.00 83.50 316 PHE A C 1
ATOM 2423 O O . PHE A 1 316 ? -2.701 -1.885 9.391 1.00 83.50 316 PHE A O 1
ATOM 2430 N N . ALA A 1 317 ? -2.984 -2.535 7.250 1.00 88.19 317 ALA A N 1
ATOM 2431 C CA . ALA A 1 317 ? -4.345 -2.024 7.132 1.00 88.19 317 ALA A CA 1
ATOM 2432 C C . ALA A 1 317 ? -5.270 -2.670 8.176 1.00 88.19 317 ALA A C 1
ATOM 2434 O O . ALA A 1 317 ? -5.980 -1.958 8.878 1.00 88.19 317 ALA A O 1
ATOM 2435 N N . TYR A 1 318 ? -5.184 -3.994 8.338 1.00 89.94 318 TYR A N 1
ATOM 2436 C CA . TYR A 1 318 ? -5.950 -4.749 9.326 1.00 89.94 318 TYR A CA 1
ATOM 2437 C C . TYR A 1 318 ? -5.675 -4.290 10.765 1.00 89.94 318 TYR A C 1
ATOM 2439 O O . TYR A 1 318 ? -6.616 -4.052 11.517 1.00 89.94 318 TYR A O 1
ATOM 2447 N N . GLY A 1 319 ? -4.406 -4.086 11.140 1.00 90.62 319 GLY A N 1
ATOM 2448 C CA . GLY A 1 319 ? -4.056 -3.525 12.451 1.00 90.62 319 GLY A CA 1
ATOM 2449 C C . GLY A 1 319 ? -4.691 -2.149 12.697 1.00 90.62 319 GLY A C 1
ATOM 2450 O O . GLY A 1 319 ? -5.208 -1.893 13.783 1.00 90.62 319 GLY A O 1
ATOM 2451 N N . GLY A 1 320 ? -4.737 -1.296 11.667 1.00 92.00 320 GLY A N 1
ATOM 2452 C CA . GLY A 1 320 ? -5.449 -0.017 11.719 1.00 92.00 320 GLY A CA 1
ATOM 2453 C C . GLY A 1 320 ? -6.961 -0.169 11.912 1.00 92.00 320 GLY A C 1
ATOM 2454 O O . GLY A 1 320 ? -7.547 0.565 12.706 1.00 92.00 320 GLY A O 1
ATOM 2455 N N . CYS A 1 321 ? -7.586 -1.152 11.254 1.00 92.94 321 CYS A N 1
ATOM 2456 C CA . CYS A 1 321 ? -9.004 -1.470 11.447 1.00 92.94 321 CYS A CA 1
ATOM 2457 C C . CYS A 1 321 ? -9.303 -1.897 12.889 1.00 92.94 321 CYS A C 1
ATOM 2459 O O . CYS A 1 321 ? -10.249 -1.389 13.485 1.00 92.94 321 CYS A O 1
ATOM 2461 N N . ILE A 1 322 ? -8.486 -2.791 13.461 1.00 92.75 322 ILE A N 1
ATOM 2462 C CA . ILE A 1 322 ? -8.644 -3.247 14.851 1.00 92.75 322 ILE A CA 1
ATOM 2463 C C . ILE A 1 322 ? -8.493 -2.087 15.832 1.00 92.75 322 ILE A C 1
ATOM 2465 O O . ILE A 1 322 ? -9.316 -1.939 16.735 1.00 92.75 322 ILE A O 1
ATOM 2469 N N . TYR A 1 323 ? -7.481 -1.240 15.634 1.00 92.81 323 TYR A N 1
ATOM 2470 C CA . TYR A 1 323 ? -7.290 -0.052 16.459 1.00 92.81 323 TYR A CA 1
ATOM 2471 C C . TYR A 1 323 ? -8.517 0.864 16.418 1.00 92.81 323 TYR A C 1
ATOM 2473 O O . TYR A 1 323 ? -9.039 1.237 17.469 1.00 92.81 323 TYR A O 1
ATOM 2481 N N . ALA A 1 324 ? -8.991 1.205 15.214 1.00 93.44 324 ALA A N 1
ATOM 2482 C CA . ALA A 1 324 ? -10.154 2.065 15.051 1.00 93.44 324 ALA A CA 1
ATOM 2483 C C . ALA A 1 324 ? -11.372 1.438 15.739 1.00 93.44 324 ALA A C 1
ATOM 2485 O O . ALA A 1 324 ? -11.945 2.067 16.619 1.00 93.44 324 ALA A O 1
ATOM 2486 N N . ALA A 1 325 ? -11.694 0.175 15.439 1.00 92.56 325 ALA A N 1
ATOM 2487 C CA . ALA A 1 325 ? -12.821 -0.539 16.038 1.00 92.56 325 ALA A CA 1
ATOM 2488 C C . ALA A 1 325 ? -12.781 -0.538 17.576 1.00 92.56 325 ALA A C 1
ATOM 2490 O O . ALA A 1 325 ? -13.789 -0.227 18.208 1.00 92.56 325 ALA A O 1
ATOM 2491 N N . GLY A 1 326 ? -11.618 -0.802 18.183 1.00 92.19 326 GLY A N 1
ATOM 2492 C CA . GLY A 1 326 ? -11.455 -0.756 19.639 1.00 92.19 326 GLY A CA 1
ATOM 2493 C C . GLY A 1 326 ? -11.786 0.617 20.234 1.00 92.19 326 GLY A C 1
ATOM 2494 O O . GLY A 1 326 ? -12.463 0.703 21.256 1.00 92.19 326 GLY A O 1
ATOM 2495 N N . ARG A 1 327 ? -11.386 1.700 19.556 1.00 91.31 327 ARG A N 1
ATOM 2496 C CA . ARG A 1 327 ? -11.698 3.081 19.963 1.00 91.31 327 ARG A CA 1
ATOM 2497 C C . ARG A 1 327 ? -13.184 3.414 19.832 1.00 91.31 327 ARG A C 1
ATOM 2499 O O . ARG A 1 327 ? -13.718 4.126 20.683 1.00 91.31 327 ARG A O 1
ATOM 2506 N N . LEU A 1 328 ? -13.851 2.913 18.788 1.00 89.50 328 LEU A N 1
ATOM 2507 C CA . LEU A 1 328 ? -15.297 3.095 18.611 1.00 89.50 328 LEU A CA 1
ATOM 2508 C C . LEU A 1 328 ? -16.058 2.410 19.751 1.00 89.50 328 LEU A C 1
ATOM 2510 O O . LEU A 1 328 ? -16.821 3.071 20.445 1.00 89.50 328 LEU A O 1
ATOM 2514 N N . ILE A 1 329 ? -15.754 1.132 20.003 1.00 88.38 329 ILE A N 1
ATOM 2515 C CA . ILE A 1 329 ? -16.409 0.323 21.040 1.00 88.38 329 ILE A CA 1
ATOM 2516 C C . ILE A 1 329 ? -16.202 0.933 22.429 1.00 88.38 329 ILE A C 1
ATOM 2518 O O . ILE A 1 329 ? -17.151 1.025 23.200 1.00 88.38 329 ILE A O 1
ATOM 2522 N N . GLN A 1 330 ? -14.986 1.386 22.752 1.00 86.00 330 GLN A N 1
ATOM 2523 C CA . GLN A 1 330 ? -14.719 2.025 24.042 1.00 86.00 330 GLN A CA 1
ATOM 2524 C C . GLN A 1 330 ? -15.526 3.318 24.222 1.00 86.00 330 GLN A C 1
ATOM 2526 O O . GLN A 1 330 ? -16.012 3.587 25.315 1.00 86.00 330 GLN A O 1
ATOM 2531 N N . THR A 1 331 ? -15.695 4.109 23.156 1.00 82.69 331 THR A N 1
ATOM 2532 C CA . THR A 1 331 ? -16.519 5.324 23.235 1.00 82.69 331 THR A CA 1
ATOM 2533 C C . THR A 1 331 ? -17.983 4.973 23.489 1.00 82.69 331 THR A C 1
ATOM 2535 O O . THR A 1 331 ? -18.606 5.583 24.350 1.00 82.69 331 THR A O 1
ATOM 2538 N N . ASP A 1 332 ? -18.513 3.979 22.771 1.00 80.12 332 ASP A N 1
ATOM 2539 C CA . ASP A 1 332 ? -19.910 3.555 22.902 1.00 80.12 332 ASP A CA 1
ATOM 2540 C C . ASP A 1 332 ? -20.196 3.001 24.312 1.00 80.12 332 ASP A C 1
ATOM 2542 O O . ASP A 1 332 ? -21.228 3.312 24.900 1.00 80.12 332 ASP A O 1
ATOM 2546 N N . LEU A 1 333 ? -19.256 2.241 24.889 1.00 82.88 333 LEU A N 1
ATOM 2547 C CA . LEU A 1 333 ? -19.360 1.736 26.263 1.00 82.88 333 LEU A CA 1
ATOM 2548 C C . LEU A 1 333 ? -19.341 2.864 27.302 1.00 82.88 333 LEU A C 1
ATOM 2550 O O . LEU A 1 333 ? -20.123 2.835 28.247 1.00 82.88 333 LEU A O 1
ATOM 2554 N N . ASN A 1 334 ? -18.481 3.869 27.126 1.00 81.25 334 ASN A N 1
ATOM 2555 C CA . ASN A 1 334 ? -18.413 4.997 28.055 1.00 81.25 334 ASN A CA 1
ATOM 2556 C C . ASN A 1 334 ? -19.709 5.822 28.047 1.00 81.25 334 ASN A C 1
ATOM 2558 O O . ASN A 1 334 ? -20.184 6.204 29.112 1.00 81.25 334 ASN A O 1
ATOM 2562 N N . ILE A 1 335 ? -20.312 6.035 26.871 1.00 79.06 335 ILE A N 1
ATOM 2563 C CA . ILE A 1 335 ? -21.603 6.730 26.747 1.00 79.06 335 ILE A CA 1
ATOM 2564 C C . ILE A 1 335 ? -22.705 5.954 27.481 1.00 79.06 335 ILE A C 1
ATOM 2566 O O . ILE A 1 335 ? -23.466 6.548 28.240 1.00 79.06 335 ILE A O 1
ATOM 2570 N N . GLN A 1 336 ? -22.755 4.625 27.328 1.00 76.69 336 GLN A N 1
ATOM 2571 C CA . GLN A 1 336 ? -23.738 3.786 28.028 1.00 76.69 336 GLN A CA 1
ATOM 2572 C C . GLN A 1 336 ? -23.609 3.888 29.556 1.00 76.69 336 GLN A C 1
ATOM 2574 O O . GLN A 1 336 ? -24.614 4.022 30.252 1.00 76.69 336 GLN A O 1
ATOM 2579 N N . ILE A 1 337 ? -22.381 3.893 30.084 1.00 78.31 337 ILE A N 1
ATOM 2580 C CA . ILE A 1 337 ? -22.131 4.024 31.528 1.00 78.31 337 ILE A CA 1
ATOM 2581 C C . ILE A 1 337 ? -22.564 5.408 32.045 1.00 78.31 337 ILE A C 1
ATOM 2583 O O . ILE A 1 337 ? -23.145 5.508 33.128 1.00 78.31 337 ILE A O 1
ATOM 2587 N N . GLU A 1 338 ? -22.309 6.479 31.288 1.00 76.56 338 GLU A N 1
ATOM 2588 C CA . GLU A 1 338 ? -22.713 7.843 31.658 1.00 76.56 338 GLU A CA 1
ATOM 2589 C C . GLU A 1 338 ? -24.243 8.023 31.645 1.00 76.56 338 GLU A C 1
ATOM 2591 O O . GLU A 1 338 ? -24.801 8.672 32.540 1.00 76.56 338 GLU A O 1
ATOM 2596 N N . GLU A 1 339 ? -24.938 7.407 30.685 1.00 75.62 339 GLU A N 1
ATOM 2597 C CA . GLU A 1 339 ? -26.403 7.401 30.609 1.00 75.62 339 GLU A CA 1
ATOM 2598 C C . GLU A 1 339 ? -27.035 6.621 31.776 1.00 75.62 339 GLU A C 1
ATOM 2600 O O . GLU A 1 339 ? -27.961 7.125 32.421 1.00 75.62 339 GLU A O 1
ATOM 2605 N N . GLU A 1 340 ? -26.498 5.446 32.125 1.00 74.75 340 GLU A N 1
ATOM 2606 C CA . GLU A 1 340 ? -26.955 4.654 33.278 1.00 74.75 340 GLU A CA 1
ATOM 2607 C C . GLU A 1 340 ? -26.715 5.374 34.617 1.00 74.75 340 GLU A C 1
ATOM 2609 O O . GLU A 1 340 ? -27.581 5.375 35.501 1.00 74.75 340 GLU A O 1
ATOM 2614 N N . CYS A 1 341 ? -25.569 6.047 34.775 1.00 70.38 341 CYS A N 1
ATOM 2615 C CA . CYS A 1 341 ? -25.280 6.851 35.967 1.00 70.38 341 CYS A CA 1
ATOM 2616 C C . CYS A 1 341 ? -26.224 8.056 36.096 1.00 70.38 341 CYS A C 1
ATOM 2618 O O . CYS A 1 341 ? -26.653 8.391 37.203 1.00 70.38 341 CYS A O 1
ATOM 2620 N N . SER A 1 342 ? -26.584 8.688 34.977 1.00 67.38 342 SER A N 1
ATOM 2621 C CA . SER A 1 342 ? -27.463 9.862 34.969 1.00 67.38 342 SER A CA 1
ATOM 2622 C C . SER A 1 342 ? -28.914 9.500 35.302 1.00 67.38 342 SER A C 1
ATOM 2624 O O . SER A 1 342 ? -29.576 10.236 36.038 1.00 67.38 342 SER A O 1
ATOM 2626 N N . GLN A 1 343 ? -29.400 8.338 34.855 1.00 60.03 343 GLN A N 1
ATOM 2627 C CA . GLN A 1 343 ? -30.766 7.878 35.140 1.00 60.03 343 GLN A CA 1
ATOM 2628 C C . GLN A 1 343 ? -30.983 7.447 36.603 1.00 60.03 343 GLN A C 1
ATOM 2630 O O . GLN A 1 343 ? -32.098 7.552 37.113 1.00 60.03 343 GLN A O 1
ATOM 2635 N N . ASN A 1 344 ? -29.924 7.065 37.325 1.00 59.06 344 ASN A N 1
ATOM 2636 C CA . ASN A 1 344 ? -29.997 6.719 38.753 1.00 59.06 344 ASN A CA 1
ATOM 2637 C C . ASN A 1 344 ? -29.932 7.928 39.709 1.00 59.06 344 ASN A C 1
ATOM 2639 O O . ASN A 1 344 ? -30.018 7.758 40.927 1.00 59.06 344 ASN A O 1
ATOM 2643 N N . SER A 1 345 ? -29.828 9.151 39.180 1.00 53.81 345 SER A N 1
ATOM 2644 C CA . SER A 1 345 ? -29.779 10.396 39.964 1.00 53.81 345 SER A CA 1
ATOM 2645 C C . SER A 1 345 ? -31.135 11.113 40.103 1.00 53.81 345 SER A C 1
ATOM 2647 O O . SER A 1 345 ? -31.187 12.303 40.415 1.00 53.81 345 SER A O 1
ATOM 2649 N N . GLY A 1 346 ? -32.250 10.393 39.917 1.00 46.97 346 GLY A N 1
ATOM 2650 C CA . GLY A 1 346 ? -33.587 10.902 40.236 1.00 46.97 346 GLY A CA 1
ATOM 2651 C C . GLY A 1 346 ? -33.664 11.404 41.688 1.00 46.97 346 GLY A C 1
ATOM 2652 O O . GLY A 1 346 ? -33.016 10.824 42.567 1.00 46.97 346 GLY A O 1
ATOM 2653 N N . PRO A 1 347 ? -34.420 12.483 41.972 1.00 43.81 347 PRO A N 1
ATOM 2654 C CA . PRO A 1 347 ? -34.445 13.086 43.295 1.00 43.81 347 PRO A CA 1
ATOM 2655 C C . PRO A 1 347 ? -34.951 12.042 44.287 1.00 43.81 347 PRO A C 1
ATOM 2657 O O . PRO A 1 347 ? -36.124 11.672 44.266 1.00 43.81 347 PRO A O 1
ATOM 2660 N N . LYS A 1 348 ? -34.060 11.558 45.159 1.00 48.66 348 LYS A N 1
ATOM 2661 C CA . LYS A 1 348 ? -34.459 10.849 46.372 1.00 48.66 348 LYS A CA 1
ATOM 2662 C C . LYS A 1 348 ? -35.289 11.834 47.183 1.00 48.66 348 LYS A C 1
ATOM 2664 O O . LYS A 1 348 ? -34.745 12.670 47.901 1.00 48.66 348 LYS A O 1
ATOM 2669 N N . THR A 1 349 ? -36.605 11.763 47.022 1.00 43.75 349 THR A N 1
ATOM 2670 C CA . THR A 1 349 ? -37.562 12.334 47.958 1.00 43.75 349 THR A CA 1
ATOM 2671 C C . THR A 1 349 ? -37.206 11.796 49.333 1.00 43.75 349 THR A C 1
ATOM 2673 O O . THR A 1 349 ? -37.262 10.590 49.582 1.00 43.75 349 THR A O 1
ATOM 2676 N N . ALA A 1 350 ? -36.745 12.706 50.183 1.00 41.56 350 ALA A N 1
ATOM 2677 C CA . ALA A 1 350 ? -36.464 12.473 51.581 1.00 41.56 350 ALA A CA 1
ATOM 2678 C C . ALA A 1 350 ? -37.791 12.198 52.296 1.00 41.56 350 ALA A C 1
ATOM 2680 O O . ALA A 1 350 ? -38.442 13.139 52.715 1.00 41.56 350 ALA A O 1
ATOM 2681 N N . ASP A 1 351 ? -38.221 10.935 52.332 1.00 43.69 351 ASP A N 1
ATOM 2682 C CA . ASP A 1 351 ? -39.291 10.445 53.214 1.00 43.69 351 ASP A CA 1
ATOM 2683 C C . ASP A 1 351 ? -39.385 8.911 53.139 1.00 43.69 351 ASP A C 1
ATOM 2685 O O . ASP A 1 351 ? -40.317 8.351 52.574 1.00 43.69 351 ASP A O 1
ATOM 2689 N N . SER A 1 352 ? -38.384 8.205 53.680 1.00 39.59 352 SER A N 1
ATOM 2690 C CA . SER A 1 352 ? -38.558 6.839 54.216 1.00 39.59 352 SER A CA 1
ATOM 2691 C C . SER A 1 352 ? -37.270 6.317 54.868 1.00 39.59 352 SER A C 1
ATOM 2693 O O . SER A 1 352 ? -36.773 5.241 54.535 1.00 39.59 352 SER A O 1
ATOM 2695 N N . GLU A 1 353 ? -36.709 7.068 55.815 1.00 36.41 353 GLU A N 1
ATOM 2696 C CA . GLU A 1 353 ? -35.884 6.478 56.870 1.00 36.41 353 GLU A CA 1
ATOM 2697 C C . GLU A 1 353 ? -36.830 6.023 57.981 1.00 36.41 353 GLU A C 1
ATOM 2699 O O . GLU A 1 353 ? -37.323 6.853 58.731 1.00 36.41 353 GLU A O 1
ATOM 2704 N N . GLN A 1 354 ? -37.138 4.722 58.032 1.00 38.75 354 GLN A N 1
ATOM 2705 C CA . GLN A 1 354 ? -37.501 3.937 59.227 1.00 38.75 354 GLN A CA 1
ATOM 2706 C C . GLN A 1 354 ? -38.289 2.694 58.806 1.00 38.75 354 GLN A C 1
ATOM 2708 O O . GLN A 1 354 ? -39.508 2.724 58.663 1.00 38.75 354 GLN A O 1
ATOM 2713 N N . ARG A 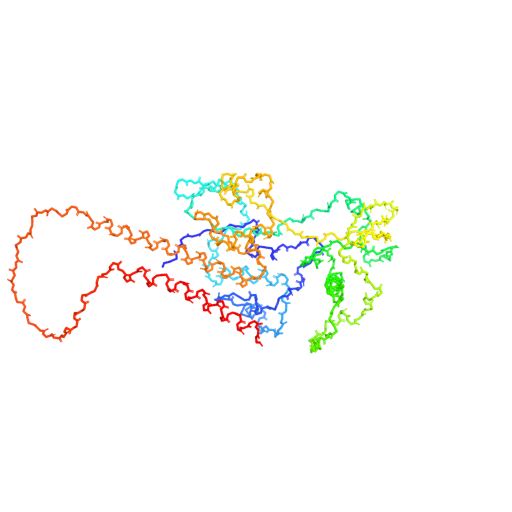1 355 ? -37.583 1.570 58.665 1.00 38.53 355 ARG A N 1
ATOM 2714 C CA . ARG A 1 355 ? -38.046 0.241 59.102 1.00 38.53 355 ARG A CA 1
ATOM 2715 C C . ARG A 1 355 ? -36.852 -0.704 59.103 1.00 38.53 355 ARG A C 1
ATOM 2717 O O . ARG A 1 355 ? -36.530 -1.365 58.123 1.00 38.53 355 ARG A O 1
ATOM 2724 N N . ILE A 1 356 ? -36.165 -0.681 60.238 1.00 40.19 356 ILE A N 1
ATOM 2725 C CA . ILE A 1 356 ? -35.118 -1.621 60.609 1.00 40.19 356 ILE A CA 1
ATOM 2726 C C . ILE A 1 356 ? -35.787 -2.809 61.335 1.00 40.19 356 ILE A C 1
ATOM 2728 O O . ILE A 1 356 ? -36.761 -2.630 62.064 1.00 40.19 356 ILE A O 1
ATOM 2732 N N . ILE A 1 357 ? -35.130 -3.967 61.207 1.00 40.56 357 ILE A N 1
ATOM 2733 C CA . ILE A 1 357 ? -35.079 -5.150 62.086 1.00 40.56 357 ILE A CA 1
ATOM 2734 C C . ILE A 1 357 ? -36.202 -6.204 61.917 1.00 40.56 357 ILE A C 1
ATOM 2736 O O . ILE A 1 357 ? -37.304 -6.032 62.419 1.00 40.56 357 ILE A O 1
ATOM 2740 N N . GLN A 1 358 ? -35.883 -7.377 61.341 1.00 41.34 358 GLN A N 1
ATOM 2741 C CA . GLN A 1 358 ? -35.569 -8.615 62.095 1.00 41.34 358 GLN A CA 1
ATOM 2742 C C . GLN A 1 358 ? -35.530 -9.893 61.224 1.00 41.34 358 GLN A C 1
ATOM 2744 O O . GLN A 1 358 ? -36.410 -10.140 60.408 1.00 41.34 358 GLN A O 1
ATOM 2749 N N . SER A 1 359 ? -34.556 -10.755 61.563 1.00 41.28 359 SER A N 1
ATOM 2750 C CA . SER A 1 359 ? -34.389 -12.191 61.242 1.00 41.28 359 SER A CA 1
ATOM 2751 C C . SER A 1 359 ? -33.855 -12.554 59.842 1.00 41.28 359 SER A C 1
ATOM 2753 O O . SER A 1 359 ? -34.348 -12.066 58.843 1.00 41.28 359 SER A O 1
ATOM 2755 N N . GLY A 1 360 ? -32.844 -13.411 59.665 1.00 36.06 360 GLY A N 1
ATOM 2756 C CA . GLY A 1 360 ? -31.990 -14.121 60.611 1.00 36.06 360 GLY A CA 1
ATOM 2757 C C . GLY A 1 360 ? -31.013 -15.067 59.885 1.00 36.06 360 GLY A C 1
ATOM 2758 O O . GLY A 1 360 ? -31.367 -15.659 58.877 1.00 36.06 360 GLY A O 1
ATOM 2759 N N . ARG A 1 361 ? -29.825 -15.233 60.488 1.00 36.91 361 ARG A N 1
ATOM 2760 C CA . ARG A 1 361 ? -28.979 -16.449 60.541 1.00 36.91 361 ARG A CA 1
ATOM 2761 C C . ARG A 1 361 ? -28.388 -17.056 59.243 1.00 36.91 361 ARG A C 1
ATOM 2763 O O . ARG A 1 361 ? -29.086 -17.717 58.488 1.00 36.91 361 ARG A O 1
ATOM 2770 N N . GLY A 1 362 ? -27.048 -17.030 59.151 1.00 35.31 362 GLY A N 1
ATOM 2771 C CA . GLY A 1 362 ? -26.249 -18.083 58.491 1.00 35.31 362 GLY A CA 1
ATOM 2772 C C . GLY A 1 362 ? -24.883 -17.658 57.923 1.00 35.31 362 GLY A C 1
ATOM 2773 O O . GLY A 1 362 ? -24.807 -17.297 56.764 1.00 35.31 362 GLY A O 1
ATOM 2774 N N . GLU A 1 363 ? -23.843 -17.719 58.768 1.00 40.25 363 GLU A N 1
ATOM 2775 C CA . GLU A 1 363 ? -22.413 -18.067 58.523 1.00 40.25 363 GLU A CA 1
ATOM 2776 C C . GLU A 1 363 ? -21.619 -17.475 57.320 1.00 40.25 363 GLU A C 1
ATOM 2778 O O . GLU A 1 363 ? -21.872 -17.770 56.163 1.00 40.25 363 GLU A O 1
ATOM 2783 N N . ARG A 1 364 ? -20.663 -16.556 57.578 1.00 36.38 364 ARG A N 1
ATOM 2784 C CA . ARG A 1 364 ? -19.191 -16.750 57.784 1.00 36.38 364 ARG A CA 1
ATOM 2785 C C . ARG A 1 364 ? -18.344 -16.929 56.502 1.00 36.38 364 ARG A C 1
ATOM 2787 O O . ARG A 1 364 ? -18.121 -18.045 56.057 1.00 36.38 364 ARG A O 1
ATOM 2794 N N . ASN A 1 365 ? -17.736 -15.842 56.009 1.00 39.50 365 ASN A N 1
ATOM 2795 C CA . ASN A 1 365 ? -16.305 -15.526 56.208 1.00 39.50 365 ASN A CA 1
ATOM 2796 C C . ASN A 1 365 ? -15.925 -14.203 55.512 1.00 39.50 365 ASN A C 1
ATOM 2798 O O . ASN A 1 365 ? -16.055 -14.050 54.303 1.00 39.50 365 ASN A O 1
ATOM 2802 N N . HIS A 1 366 ? -15.453 -13.253 56.322 1.00 30.34 366 HIS A N 1
ATOM 2803 C CA . HIS A 1 366 ? -14.961 -11.933 55.937 1.00 30.34 366 HIS A CA 1
ATOM 2804 C C . HIS A 1 366 ? -13.510 -11.995 55.442 1.00 30.34 366 HIS A C 1
ATOM 2806 O O . HIS A 1 366 ? -12.655 -12.522 56.149 1.00 30.34 366 HIS A O 1
ATOM 2812 N N . ILE A 1 367 ? -13.214 -11.301 54.340 1.00 32.47 367 ILE A N 1
ATOM 2813 C CA . ILE A 1 367 ? -12.064 -10.389 54.268 1.00 32.47 367 ILE A CA 1
ATOM 2814 C C . ILE A 1 367 ? -12.604 -9.064 53.727 1.00 32.47 367 ILE A C 1
ATOM 2816 O O . ILE A 1 367 ? -13.016 -8.966 52.576 1.00 32.47 367 ILE A O 1
ATOM 2820 N N . VAL A 1 368 ? -12.651 -8.065 54.605 1.00 28.03 368 VAL A N 1
ATOM 2821 C CA . VAL A 1 368 ? -12.926 -6.666 54.279 1.00 28.03 368 VAL A CA 1
ATOM 2822 C C . VAL A 1 368 ? -11.573 -6.000 54.088 1.00 28.03 368 VAL A C 1
ATOM 2824 O O . VAL A 1 368 ? -10.791 -5.926 55.033 1.00 28.03 368 VAL A O 1
ATOM 2827 N N . LEU A 1 369 ? -11.307 -5.502 52.884 1.00 30.97 369 LEU A N 1
ATOM 2828 C CA . LEU A 1 369 ? -10.319 -4.454 52.667 1.00 30.97 369 LEU A CA 1
ATOM 2829 C C . LEU A 1 369 ? -11.040 -3.272 52.029 1.00 30.97 369 LEU A C 1
ATOM 2831 O O . LEU A 1 369 ? -11.314 -3.256 50.834 1.00 30.97 369 LEU A O 1
ATOM 2835 N N . ASN A 1 370 ? -11.357 -2.297 52.881 1.00 29.14 370 ASN A N 1
ATOM 2836 C CA . ASN A 1 370 ? -11.627 -0.925 52.482 1.00 29.14 370 ASN A CA 1
ATOM 2837 C C . ASN A 1 370 ? -10.357 -0.364 51.833 1.00 29.14 370 ASN A C 1
ATOM 2839 O O . ASN A 1 370 ? -9.354 -0.165 52.519 1.00 29.14 370 ASN A O 1
ATOM 2843 N N . ALA A 1 371 ? -10.406 -0.084 50.537 1.00 31.78 371 ALA A N 1
ATOM 2844 C CA . ALA A 1 371 ? -9.443 0.775 49.866 1.00 31.78 371 ALA A CA 1
ATOM 2845 C C . ALA A 1 371 ? -10.189 1.586 48.802 1.00 31.78 371 ALA A C 1
ATOM 2847 O O . ALA A 1 371 ? -10.932 1.029 48.002 1.00 31.78 371 ALA A O 1
ATOM 2848 N N . ASN A 1 372 ? -10.020 2.907 48.862 1.00 32.56 372 ASN A N 1
ATOM 2849 C CA . ASN A 1 372 ? -10.676 3.923 48.041 1.00 32.56 372 ASN A CA 1
ATOM 2850 C C . ASN A 1 372 ? -10.813 3.531 46.554 1.00 32.56 372 ASN A C 1
ATOM 2852 O O . ASN A 1 372 ? -9.821 3.442 45.832 1.00 32.56 372 ASN A O 1
ATOM 2856 N N . GLU A 1 373 ? -12.055 3.393 46.085 1.00 35.22 373 GLU A N 1
ATOM 2857 C CA . GLU A 1 373 ? -12.415 3.018 44.706 1.00 35.22 373 GLU A CA 1
ATOM 2858 C C . GLU A 1 373 ? -12.095 4.088 43.641 1.00 35.22 373 GLU A C 1
ATOM 2860 O O . GLU A 1 373 ? -12.223 3.825 42.450 1.00 35.22 373 GLU A O 1
ATOM 2865 N N . SER A 1 374 ? -11.611 5.279 44.008 1.00 41.72 374 SER A N 1
ATOM 2866 C CA . SER A 1 374 ? -11.382 6.370 43.046 1.00 41.72 374 SER A CA 1
ATOM 2867 C C . SER A 1 374 ? -9.977 6.429 42.421 1.00 41.72 374 SER A C 1
ATOM 2869 O O . SER A 1 374 ? -9.780 7.184 41.465 1.00 41.72 374 SER A O 1
ATOM 2871 N N . GLU A 1 375 ? -9.009 5.624 42.883 1.00 41.09 375 GLU A N 1
ATOM 2872 C CA . GLU A 1 375 ? -7.637 5.616 42.330 1.00 41.09 375 GLU A CA 1
ATOM 2873 C C . GLU A 1 375 ? -7.245 4.336 41.567 1.00 41.09 375 GLU A C 1
ATOM 2875 O O . GLU A 1 375 ? -6.357 4.397 40.713 1.00 41.09 375 GLU A O 1
ATOM 2880 N N . LEU A 1 376 ? -7.935 3.202 41.765 1.00 34.62 376 LEU A N 1
ATOM 2881 C CA . LEU A 1 376 ? -7.591 1.943 41.080 1.00 34.62 376 LEU A CA 1
ATOM 2882 C C . LEU A 1 376 ? -8.153 1.815 39.651 1.00 34.62 376 LEU A C 1
ATOM 2884 O O . LEU A 1 376 ? -7.519 1.175 38.814 1.00 34.62 376 LEU A O 1
ATOM 2888 N N . GLN A 1 377 ? -9.269 2.469 39.314 1.00 39.34 377 GLN A N 1
ATOM 2889 C CA . GLN A 1 377 ? -9.829 2.407 37.952 1.00 39.34 377 GLN A CA 1
ATOM 2890 C C . GLN A 1 377 ? -9.001 3.190 36.918 1.00 39.34 377 GLN A C 1
ATOM 2892 O O . GLN A 1 377 ? -8.919 2.789 35.761 1.00 39.34 377 GLN A O 1
ATOM 2897 N N . LYS A 1 378 ? -8.277 4.241 37.332 1.00 45.25 378 LYS A N 1
ATOM 2898 C CA . LYS A 1 378 ? -7.445 5.054 36.420 1.00 45.25 378 LYS A CA 1
ATOM 2899 C C . LYS A 1 378 ? -6.071 4.452 36.100 1.00 45.25 378 LYS A C 1
ATOM 2901 O O . LYS A 1 378 ? -5.469 4.854 35.104 1.00 45.25 378 LYS A O 1
ATOM 2906 N N . HIS A 1 379 ? -5.574 3.514 36.912 1.00 38.88 379 HIS A N 1
ATOM 2907 C CA . HIS A 1 379 ? -4.308 2.815 36.645 1.00 38.88 379 HIS A CA 1
ATOM 2908 C C . HIS A 1 379 ? -4.506 1.542 35.808 1.00 38.88 379 HIS A C 1
ATOM 2910 O O . HIS A 1 379 ? -3.702 1.265 34.924 1.00 38.88 379 HIS A O 1
ATOM 2916 N N . VAL A 1 380 ? -5.620 0.824 35.986 1.00 37.69 380 VAL A N 1
ATOM 2917 C CA . VAL A 1 380 ? -5.884 -0.426 35.251 1.00 37.69 380 VAL A CA 1
ATOM 2918 C C . VAL A 1 380 ? -6.240 -0.177 33.771 1.00 37.69 380 VAL A C 1
ATOM 2920 O O . VAL A 1 380 ? -5.832 -0.949 32.905 1.00 37.69 380 VAL A O 1
ATOM 2923 N N . GLU A 1 381 ? -6.906 0.935 33.436 1.00 44.75 381 GLU A N 1
ATOM 2924 C CA . GLU A 1 381 ? -7.292 1.251 32.045 1.00 44.75 381 GLU A CA 1
ATOM 2925 C C . GLU A 1 381 ? -6.147 1.774 31.161 1.00 44.75 381 GLU A C 1
ATOM 2927 O O . GLU A 1 381 ? -6.156 1.562 29.946 1.00 44.75 381 GLU A O 1
ATOM 2932 N N . ARG A 1 382 ? -5.137 2.436 31.742 1.00 43.25 382 ARG A N 1
ATOM 2933 C CA . ARG A 1 382 ? -3.966 2.916 30.983 1.00 43.25 382 ARG A CA 1
ATOM 2934 C C . ARG A 1 382 ? -2.943 1.817 30.730 1.00 43.25 382 ARG A C 1
ATOM 2936 O O . ARG A 1 382 ? -2.341 1.798 29.655 1.00 43.25 382 ARG A O 1
ATOM 2943 N N . ASP A 1 383 ? -2.794 0.889 31.668 1.00 39.75 383 ASP A N 1
ATOM 2944 C CA . ASP A 1 383 ? -1.804 -0.175 31.552 1.00 39.75 383 ASP A CA 1
ATOM 2945 C C . ASP A 1 383 ? -2.269 -1.287 30.604 1.00 39.75 383 ASP A C 1
ATOM 2947 O O . ASP A 1 383 ? -1.481 -1.746 29.781 1.00 39.75 383 ASP A O 1
ATOM 2951 N N . LEU A 1 384 ? -3.554 -1.658 30.582 1.00 36.06 384 LEU A N 1
ATOM 2952 C CA . LEU A 1 384 ? -4.023 -2.758 29.726 1.00 36.06 384 LEU A CA 1
ATOM 2953 C C . LEU A 1 384 ? -3.963 -2.441 28.220 1.00 36.06 384 LEU A C 1
ATOM 2955 O O . LEU A 1 384 ? -3.552 -3.296 27.433 1.00 36.06 384 LEU A O 1
ATOM 2959 N N . ALA A 1 385 ? -4.284 -1.209 27.808 1.00 42.31 385 ALA A N 1
ATOM 2960 C CA . ALA A 1 385 ? -4.192 -0.796 26.403 1.00 42.31 385 ALA A CA 1
ATOM 2961 C C . ALA A 1 385 ? -2.734 -0.587 25.942 1.00 42.31 385 ALA A C 1
ATOM 2963 O O . ALA A 1 385 ? -2.385 -0.917 24.807 1.00 42.31 385 ALA A O 1
ATOM 2964 N N . ALA A 1 386 ? -1.857 -0.088 26.820 1.00 43.25 386 ALA A N 1
ATOM 2965 C CA . ALA A 1 386 ? -0.441 0.112 26.509 1.00 43.25 386 ALA A CA 1
ATOM 2966 C C . ALA A 1 386 ? 0.354 -1.208 26.486 1.00 43.25 386 ALA A C 1
ATOM 2968 O O . ALA A 1 386 ? 1.245 -1.373 25.646 1.00 43.25 386 ALA A O 1
ATOM 2969 N N . ILE A 1 387 ? 0.014 -2.158 27.366 1.00 39.41 387 ILE A N 1
ATOM 2970 C CA . ILE A 1 387 ? 0.649 -3.481 27.450 1.00 39.41 387 ILE A CA 1
ATOM 2971 C C . ILE A 1 387 ? 0.296 -4.333 26.223 1.00 39.41 387 ILE A C 1
ATOM 2973 O O . ILE A 1 387 ? 1.190 -4.961 25.655 1.00 39.41 387 ILE A O 1
ATOM 2977 N N . TRP A 1 388 ? -0.956 -4.303 25.747 1.00 45.22 388 TRP A N 1
ATOM 2978 C CA . TRP A 1 388 ? -1.360 -5.061 24.554 1.00 45.22 388 TRP A CA 1
ATOM 2979 C C . TRP A 1 388 ? -0.728 -4.533 23.264 1.00 45.22 388 TRP A C 1
ATOM 2981 O O . TRP A 1 388 ? -0.244 -5.317 22.448 1.00 45.22 388 TRP A O 1
ATOM 2991 N N . VAL A 1 389 ? -0.668 -3.208 23.090 1.00 47.56 389 VAL A N 1
ATOM 2992 C CA . VAL A 1 389 ? -0.068 -2.605 21.891 1.00 47.56 389 VAL A CA 1
ATOM 2993 C C . VAL A 1 389 ? 1.440 -2.873 21.850 1.00 47.56 389 VAL A C 1
ATOM 2995 O O . VAL A 1 389 ? 1.934 -3.313 20.815 1.00 47.56 389 VAL A O 1
ATOM 2998 N N . LYS A 1 390 ? 2.175 -2.699 22.962 1.00 49.66 390 LYS A N 1
ATOM 2999 C CA . LYS A 1 390 ? 3.618 -3.016 23.008 1.00 49.66 390 LYS A CA 1
ATOM 3000 C C . LYS A 1 390 ? 3.902 -4.505 22.805 1.00 49.66 390 LYS A C 1
ATOM 3002 O O . LYS A 1 390 ? 4.726 -4.843 21.964 1.00 49.66 390 LYS A O 1
ATOM 3007 N N . SER A 1 391 ? 3.179 -5.385 23.502 1.00 49.16 391 SER A N 1
ATOM 3008 C CA . SER A 1 391 ? 3.357 -6.841 23.399 1.00 49.16 391 SER A CA 1
ATOM 3009 C C . SER A 1 391 ? 3.107 -7.365 21.982 1.00 49.16 391 SER A C 1
ATOM 3011 O O . SER A 1 391 ? 3.827 -8.253 21.513 1.00 49.16 391 SER A O 1
ATOM 3013 N N . TRP A 1 392 ? 2.131 -6.789 21.272 1.00 47.00 392 TRP A N 1
ATOM 3014 C CA . TRP A 1 392 ? 1.851 -7.153 19.888 1.00 47.00 392 TRP A CA 1
ATOM 3015 C C . TRP A 1 392 ? 2.947 -6.668 18.930 1.00 47.00 392 TRP A C 1
ATOM 3017 O O . TRP A 1 392 ? 3.398 -7.457 18.102 1.00 47.00 392 TRP A O 1
ATOM 3027 N N . TRP A 1 393 ? 3.445 -5.430 19.072 1.00 43.75 393 TRP A N 1
ATOM 3028 C CA . TRP A 1 393 ? 4.586 -4.944 18.281 1.00 43.75 393 TRP A CA 1
ATOM 3029 C C . TRP A 1 393 ? 5.856 -5.768 18.534 1.00 43.75 393 TRP A C 1
ATOM 3031 O O . TRP A 1 393 ? 6.509 -6.165 17.571 1.00 43.75 393 TRP A O 1
ATOM 3041 N N . ASP A 1 394 ? 6.172 -6.094 19.788 1.00 44.81 394 ASP A N 1
ATOM 3042 C CA . ASP A 1 394 ? 7.361 -6.879 20.151 1.00 44.81 394 ASP A CA 1
ATOM 3043 C C . ASP A 1 394 ? 7.271 -8.333 19.649 1.00 44.81 394 ASP A C 1
ATOM 3045 O O . ASP A 1 394 ? 8.237 -8.865 19.095 1.00 44.81 394 ASP A O 1
ATOM 3049 N N . SER A 1 395 ? 6.087 -8.953 19.731 1.00 44.03 395 SER A N 1
ATOM 3050 C CA . SER A 1 395 ? 5.824 -10.273 19.128 1.00 44.03 395 SER A CA 1
ATOM 3051 C C . SER A 1 395 ? 5.869 -10.232 17.597 1.00 44.03 395 SER A C 1
ATOM 3053 O O . SER A 1 395 ? 6.242 -11.203 16.944 1.00 44.03 395 SER A O 1
ATOM 3055 N N . MET A 1 396 ? 5.513 -9.098 16.993 1.00 39.31 396 MET A N 1
ATOM 3056 C CA . MET A 1 396 ? 5.580 -8.911 15.547 1.00 39.31 396 MET A CA 1
ATOM 3057 C C . MET A 1 396 ? 7.026 -8.695 15.066 1.00 39.31 396 MET A C 1
ATOM 3059 O O . MET A 1 396 ? 7.384 -9.164 13.986 1.00 39.31 396 MET A O 1
ATOM 3063 N N . PHE A 1 397 ? 7.880 -8.033 15.856 1.00 43.44 397 PHE A N 1
ATOM 3064 C CA . PHE A 1 397 ? 9.308 -7.897 15.556 1.00 43.44 397 PHE A CA 1
ATOM 3065 C C . PHE A 1 397 ? 10.064 -9.223 15.700 1.00 43.44 397 PHE A C 1
ATOM 3067 O O . PHE A 1 397 ? 10.939 -9.497 14.877 1.00 43.44 397 PHE A O 1
ATOM 3074 N N . SER A 1 398 ? 9.697 -10.083 16.657 1.00 42.59 398 SER A N 1
ATOM 3075 C CA . SER A 1 398 ? 10.319 -11.408 16.792 1.00 42.59 398 SER A CA 1
ATOM 3076 C C . SER A 1 398 ? 9.996 -12.345 15.617 1.00 42.59 398 SER A C 1
ATOM 3078 O O . SER A 1 398 ? 10.862 -13.103 15.195 1.00 42.59 398 SER A O 1
ATOM 3080 N N . LEU A 1 399 ? 8.805 -12.234 15.016 1.00 37.28 399 LEU A N 1
ATOM 3081 C CA . LEU A 1 399 ? 8.372 -13.022 13.848 1.00 37.28 399 LEU A CA 1
ATOM 3082 C C . LEU A 1 399 ? 8.888 -12.506 12.490 1.00 37.28 399 LEU A C 1
ATOM 3084 O O . LEU A 1 399 ? 8.755 -13.198 11.484 1.00 37.28 399 LEU A O 1
ATOM 3088 N N . ILE A 1 400 ? 9.430 -11.285 12.427 1.00 40.62 400 ILE A N 1
ATOM 3089 C CA . ILE A 1 400 ? 9.976 -10.684 11.192 1.00 40.62 400 ILE A CA 1
ATOM 3090 C C . ILE A 1 400 ? 11.508 -10.826 11.114 1.00 40.62 400 ILE A C 1
ATOM 3092 O O . ILE A 1 400 ? 12.071 -10.724 10.022 1.00 40.62 400 ILE A O 1
ATOM 3096 N N . PHE A 1 401 ? 12.175 -11.074 12.246 1.00 36.50 401 PHE A N 1
ATOM 3097 C CA . PHE A 1 401 ? 13.636 -11.181 12.353 1.00 36.50 401 PHE A CA 1
ATOM 3098 C C . PHE A 1 401 ? 14.151 -12.560 12.820 1.00 36.50 401 PHE A C 1
ATOM 3100 O O . PHE A 1 401 ? 15.338 -12.686 13.123 1.00 36.50 401 PHE A O 1
ATOM 3107 N N . HIS A 1 402 ? 13.300 -13.590 12.799 1.00 34.72 402 HIS A N 1
ATOM 3108 C CA . HIS A 1 402 ? 13.667 -15.013 12.831 1.00 34.72 402 HIS A CA 1
ATOM 3109 C C . HIS A 1 402 ? 13.245 -15.679 11.522 1.00 34.72 402 HIS A C 1
ATOM 3111 O O . HIS A 1 402 ? 13.985 -16.584 11.074 1.00 34.72 402 HIS A O 1
#

Radius of gyration: 28.9 Å; chains: 1; bounding box: 75×55×97 Å

Foldseek 3Di:
DADDAAAEEQAPFFDQPLVDQPAAGDQQAFDPDFQQLLQDPQGGLQNVCCVVPVDGDDPRDGGGSNSSRVSRRVVCVSVVNVVRYHYSQDWFDWEADPQCIATVSVRDGDNFAEDENFFAPFDDDDDPQQVVQAVADDDDPVDDFPFAEAEAADQDWQQRHHHPVCSLVSVLQNVVLVVVVVVVVPPDDDDDDPDDDDDDDVSNVVDPCVVRDDHDPQKDFDHWADDPNWIWIWIAHPVRDIDIGIHRHYDYGHGGGAAPNSYDLVVLCQQQNPPDSVVRGIDDLVRLCVQVVVHQCSHVNYGYAACSVVDPRPVRRVVSVVVNSVVVVVVVVVVVVVVVVVVVPPDPPPPDPDDDDDDDDDDDDDDDDDDDPPPVVVVVVVCVVVVVVVVVVVVVVVVVPD